Protein AF-A0A934HH97-F1 (afdb_monomer)

Nearest PDB structures (foldseek):
  8iu9-assembly1_A  TM=5.699E-01  e=2.146E-10  Flavobacterium johnsoniae UW101
  8iu8-assembly1_A  TM=5.980E-01  e=5.765E-10  Flavobacterium johnsoniae UW101
  8iua-assembly1_A  TM=5.623E-01  e=2.146E-10  Flavobacterium johnsoniae UW101
  3d3a-assembly1_A  TM=4.079E-01  e=2.224E-05  Bacteroides thetaiotaomicron VPI-5482
  2x9x-assembly1_A  TM=2.836E-01  e=2.873E-02  Streptococcus pneumoniae TIGR4

Secondary structure (DSSP, 8-state):
-B--TTTT-S-STTT-TT--GGGHHHHHHHHHHHHHHHTTT--EEEEEEEGGGG-SSSS--GGG-TTBGGGT-SBSSGGGGGT-HHHHHHHHHHHHHHHHHHTT-TTEEEEEEEE-GGGSGGGSHHHHHHHHHHHHHHHGGG-TT--EEE--S--TT-HHHHTT-SSEEEEEES-S-HHHHHHHHHHHHHHHSTTS-EEEEEEE---TT--S-HHHHHHHHHHHHTT-SS---BSTIIIIITTTTGGGHHHHHHHHHTT--GGGS--EE---EE-TT-SEEEEEEE-SS-EEEEEEETTSSHHHHHHHHHHHHHHT-SSTT-PPPPPB-S-EEEEESPPSEEEEEEEE-TTT--EEEEEEEEE-SSEEEEEPPPBSSEEEEEEEEPP-

Foldseek 3Di:
DELDPVALVQDWLVQAFLGRVVPVVSVVVVVVVLVVCVVVVAADAYEYEEQQLAAPPPVHPVCGGSCDVNSVHDDPHSLCCQPPPVSVVRVLSVLLVCLVSPLVRPSHQEHEHYHANQNHPCLPLVRQLSSQVVSLVSNQVSRPPRHFYEYEHPNQPRVSNCVSGQAYEYAEEPDPWPLVVLLVPQVSRCVRCVNHAYAHAEYDYDDPLQLQCLPQLSQQPSQVLNPHPGGHDYPCCPPRCVVSVNVLLNQQSCLLCPPDPPVVDPWDWFPKDKPPPWQWGKTHTDDQFKTKIKIWGVCSTDVNQVVQLVVCVVVVPVRSSPGFFDKTFFMKMKGFRHDFAKKKKFKADSRNNDTPDIDIFGDDPGIDMDGDHIDGTMIIMIIGGDDD

Mean predicted aligned error: 4.0 Å

Solvent-accessible surface area (backbone atoms only — not comparable to full-atom values): 20861 Å² total; per-residue (Å²): 90,60,31,33,79,93,52,44,22,48,53,36,70,87,47,29,81,90,35,49,76,78,26,46,69,29,47,49,52,50,52,53,48,54,56,54,27,56,81,64,77,44,65,38,51,40,24,61,35,48,25,26,57,44,6,89,79,48,76,56,36,39,90,59,26,28,55,26,44,95,62,74,25,89,30,91,48,63,54,40,58,63,70,37,69,65,49,44,54,43,50,52,52,51,49,54,52,50,29,72,72,53,36,82,45,88,40,45,49,25,47,22,57,29,40,35,33,59,51,22,74,46,52,48,62,90,45,35,23,62,37,50,47,52,52,46,68,61,46,52,84,56,30,85,72,66,60,40,34,31,51,35,36,62,71,81,86,52,66,66,58,50,69,79,32,60,36,47,40,34,65,50,63,78,64,85,44,61,65,60,51,46,65,60,49,46,49,52,51,43,71,73,39,72,94,33,53,37,36,39,67,30,32,52,58,98,56,94,63,56,67,82,38,62,67,58,43,48,36,37,54,41,30,42,34,47,67,28,76,39,50,33,32,62,68,51,44,78,81,46,34,57,77,52,63,44,71,59,53,55,42,5,56,53,49,70,51,58,92,62,68,73,84,82,51,83,68,35,75,52,64,48,44,62,46,90,84,41,70,51,48,66,48,10,35,23,46,53,60,39,38,46,37,40,39,36,28,71,64,64,43,64,66,46,50,50,53,50,31,56,47,24,56,75,70,63,46,92,58,31,63,69,76,86,59,71,76,46,66,85,36,41,39,36,43,40,62,47,54,69,45,55,27,39,36,38,34,28,38,54,52,73,32,45,74,75,49,75,48,81,44,71,33,70,58,71,52,38,76,46,77,46,76,68,43,43,50,54,37,29,36,42,35,36,60,56,84,129

Radius of gyration: 23.64 Å; Cα contacts (8 Å, |Δi|>4): 773; chains: 1; bounding box: 64×39×64 Å

pLDDT: mean 95.22, std 4.95, range [42.25, 98.75]

Sequence (388 aa):
VWMASWGFGIEWSDTGLGNYDNRQDRAYLLDKLFEMVDERGIYIMLTLINHGQFSLTTNTEWEGNPYNVANGGPLSDPVEFATDPEAQRLWEQRLRYIAARWGYSTYLLCWEWWNEVNWTPMSAKEILAPWTARSTDFLKPLDPYNHLFTTSGSILGDETVWAEIDFTQDHLYDMQSLVREFSLVIPKWLERYPDKPFLMGEFGSPNEYDLHGQLIHLGLWSAPMFGAAGSGMTWWWDNNVHPNNLYYHFAGLAAYLAGEDLAAHDWLPTQAELDEEADAKVYGLQDQQNLRLWVISKNYNERFLLRQYEKNIKDRVENPTNIEYPEISGAVLTLNGLADGEYTVEWWDTMTGEIITTEQLIVAGAAASINVPSFTTDLALKVSPVSA

Structure (mmCIF, N/CA/C/O backbone):
data_AF-A0A934HH97-F1
#
_entry.id   AF-A0A934HH97-F1
#
loop_
_atom_site.group_PDB
_atom_site.id
_atom_site.type_symbol
_atom_site.label_atom_id
_atom_site.label_alt_id
_atom_site.label_comp_id
_atom_site.label_asym_id
_atom_site.label_entity_id
_atom_site.label_seq_id
_atom_site.pdbx_PDB_ins_code
_atom_site.Cartn_x
_atom_site.Cartn_y
_atom_site.Cartn_z
_atom_site.occupancy
_atom_site.B_iso_or_equiv
_atom_site.auth_seq_id
_atom_site.auth_comp_id
_atom_site.auth_asym_id
_atom_site.auth_atom_id
_atom_site.pdbx_PDB_model_num
ATOM 1 N N . VAL A 1 1 ? 6.013 -5.959 -7.502 1.00 95.31 1 VAL A N 1
ATOM 2 C CA . VAL A 1 1 ? 6.990 -6.961 -8.015 1.00 95.31 1 VAL A CA 1
ATOM 3 C C . VAL A 1 1 ? 7.883 -6.270 -9.020 1.00 95.31 1 VAL A C 1
ATOM 5 O O . VAL A 1 1 ? 7.359 -5.751 -9.992 1.00 95.31 1 VAL A O 1
ATOM 8 N N . TRP A 1 2 ? 9.200 -6.245 -8.812 1.00 95.50 2 TRP A N 1
ATOM 9 C CA . TRP A 1 2 ? 10.091 -5.456 -9.667 1.00 95.50 2 TRP A CA 1
ATOM 10 C C . TRP A 1 2 ? 10.728 -6.259 -10.801 1.00 95.50 2 TRP A C 1
ATOM 12 O O . TRP A 1 2 ? 11.371 -7.287 -10.573 1.00 95.50 2 TRP A O 1
ATOM 22 N N . MET A 1 3 ? 10.690 -5.703 -12.011 1.00 97.50 3 MET A N 1
ATOM 23 C CA . MET A 1 3 ? 11.561 -6.082 -13.127 1.00 97.50 3 MET A CA 1
ATOM 24 C C . MET A 1 3 ? 12.966 -5.465 -12.983 1.00 97.50 3 MET A C 1
ATOM 26 O O . MET A 1 3 ? 13.505 -4.878 -13.922 1.00 97.50 3 MET A O 1
ATOM 30 N N . ALA A 1 4 ? 13.560 -5.594 -11.793 1.00 95.38 4 ALA A N 1
ATOM 31 C CA . ALA A 1 4 ? 14.890 -5.079 -11.476 1.00 95.38 4 ALA A CA 1
ATOM 32 C C . ALA A 1 4 ? 16.001 -5.859 -12.197 1.00 95.38 4 ALA A C 1
ATOM 34 O O . ALA A 1 4 ? 15.833 -7.040 -12.525 1.00 95.38 4 ALA A O 1
ATOM 35 N N . SER A 1 5 ? 17.166 -5.232 -12.386 1.00 94.75 5 SER A N 1
ATOM 36 C CA . SER A 1 5 ? 18.307 -5.828 -13.101 1.00 94.75 5 SER A CA 1
ATOM 37 C C . SER A 1 5 ? 18.828 -7.122 -12.450 1.00 94.75 5 SER A C 1
ATOM 39 O O . SER A 1 5 ? 19.290 -8.024 -13.153 1.00 94.75 5 SER A O 1
ATOM 41 N N . TRP A 1 6 ? 18.696 -7.247 -11.125 1.00 93.25 6 TRP A N 1
ATOM 42 C CA . TRP A 1 6 ? 19.057 -8.429 -10.329 1.00 93.25 6 TRP A CA 1
ATOM 43 C C . TRP A 1 6 ? 17.898 -9.423 -10.125 1.00 93.25 6 TRP A C 1
ATOM 45 O O . TRP A 1 6 ? 18.080 -10.459 -9.483 1.00 93.25 6 TRP A O 1
ATOM 55 N N . GLY A 1 7 ? 16.709 -9.111 -10.646 1.00 93.44 7 GLY A N 1
ATOM 56 C CA . GLY A 1 7 ? 15.473 -9.873 -10.462 1.00 93.44 7 GLY A CA 1
ATOM 57 C C . GLY A 1 7 ? 14.824 -10.257 -11.791 1.00 93.44 7 GLY A C 1
ATOM 58 O O . GLY A 1 7 ? 15.421 -10.967 -12.599 1.00 93.44 7 GLY A O 1
ATOM 59 N N . PHE A 1 8 ? 13.585 -9.804 -12.009 1.00 96.88 8 PHE A N 1
ATOM 60 C CA . PHE A 1 8 ? 12.779 -10.149 -13.189 1.00 96.88 8 PHE A CA 1
ATOM 61 C C . PHE A 1 8 ? 13.068 -9.290 -14.437 1.00 96.88 8 PHE A C 1
ATOM 63 O O . PHE A 1 8 ? 12.356 -9.395 -15.435 1.00 96.88 8 PHE A O 1
ATOM 70 N N . GLY A 1 9 ? 14.086 -8.425 -14.410 1.00 96.31 9 GLY A N 1
ATOM 71 C CA . GLY A 1 9 ? 14.475 -7.607 -15.559 1.00 96.31 9 GLY A CA 1
ATOM 72 C C . GLY A 1 9 ? 14.945 -8.457 -16.742 1.00 96.31 9 GLY A C 1
ATOM 73 O O . GLY A 1 9 ? 15.847 -9.282 -16.597 1.00 96.31 9 GLY A O 1
ATOM 74 N N . ILE A 1 10 ? 14.353 -8.231 -17.918 1.00 96.69 10 ILE A N 1
ATOM 75 C CA . ILE A 1 10 ? 14.618 -8.993 -19.155 1.00 96.69 10 ILE A CA 1
ATOM 76 C C . ILE A 1 10 ? 15.759 -8.433 -20.013 1.00 96.69 10 ILE A C 1
ATOM 78 O O . ILE A 1 10 ? 16.183 -9.090 -20.958 1.00 96.69 10 ILE A O 1
ATOM 82 N N . GLU A 1 11 ? 16.270 -7.249 -19.677 1.00 94.88 11 GLU A N 1
ATOM 83 C CA . GLU A 1 11 ? 17.411 -6.602 -20.334 1.00 94.88 11 GLU A CA 1
ATOM 84 C C . GLU A 1 11 ? 18.393 -6.096 -19.275 1.00 94.88 11 GLU A C 1
ATOM 86 O O . GLU A 1 11 ? 17.975 -5.521 -18.270 1.00 94.88 11 GLU A O 1
ATOM 91 N N . TRP A 1 12 ? 19.690 -6.308 -19.507 1.00 95.75 12 TRP A N 1
ATOM 92 C CA . TRP A 1 12 ? 20.801 -5.702 -18.766 1.00 95.75 12 TRP A CA 1
ATOM 93 C C . TRP A 1 12 ? 22.126 -5.933 -19.521 1.00 95.75 12 TRP A C 1
ATOM 95 O O . TRP A 1 12 ? 22.114 -6.261 -20.708 1.00 95.75 12 TRP A O 1
ATOM 105 N N . SER A 1 13 ? 23.269 -5.790 -18.847 1.00 92.19 13 SER A N 1
ATOM 106 C CA . SER A 1 13 ? 24.618 -5.907 -19.419 1.00 92.19 13 SER A CA 1
ATOM 107 C C . SER A 1 13 ? 24.963 -7.263 -20.055 1.00 92.19 13 SER A C 1
ATOM 109 O O . SER A 1 13 ? 25.799 -7.322 -20.952 1.00 92.19 13 SER A O 1
ATOM 111 N N . ASP A 1 14 ? 24.326 -8.355 -19.638 1.00 92.25 14 ASP A N 1
ATOM 112 C CA . ASP A 1 14 ? 24.558 -9.717 -20.140 1.00 92.25 14 ASP A CA 1
ATOM 113 C C . ASP A 1 14 ? 23.801 -10.046 -21.439 1.00 92.25 14 ASP A C 1
ATOM 115 O O . ASP A 1 14 ? 24.112 -11.043 -22.096 1.00 92.25 14 ASP A O 1
ATOM 119 N N . THR A 1 15 ? 22.834 -9.216 -21.836 1.00 92.50 15 THR A N 1
ATOM 120 C CA . THR A 1 15 ? 22.034 -9.421 -23.058 1.00 92.50 15 THR A CA 1
ATOM 121 C C . THR A 1 15 ? 22.038 -8.212 -24.001 1.00 92.50 15 THR A C 1
ATOM 123 O O . THR A 1 15 ? 22.018 -8.387 -25.220 1.00 92.50 15 THR A O 1
ATOM 126 N N . GLY A 1 16 ? 22.161 -6.992 -23.464 1.00 93.50 16 GLY A N 1
ATOM 127 C CA . GLY A 1 16 ? 22.062 -5.741 -24.218 1.00 93.50 16 GLY A CA 1
ATOM 128 C C . GLY A 1 16 ? 20.616 -5.303 -24.476 1.00 93.50 16 GLY A C 1
ATOM 129 O O . GLY A 1 16 ? 19.663 -5.921 -24.007 1.00 93.50 16 GLY A O 1
ATOM 130 N N . LEU A 1 17 ? 20.447 -4.204 -25.211 1.00 96.31 17 LEU A N 1
ATOM 131 C CA . LEU A 1 17 ? 19.129 -3.642 -25.525 1.00 96.31 17 LEU A CA 1
ATOM 132 C C . LEU A 1 17 ? 18.467 -4.388 -26.688 1.00 96.31 17 LEU A C 1
ATOM 134 O O . LEU A 1 17 ? 19.114 -4.680 -27.695 1.00 96.31 17 LEU A O 1
ATOM 138 N N . GLY A 1 18 ? 17.167 -4.667 -26.579 1.00 95.00 18 GLY A N 1
ATOM 139 C CA . GLY A 1 18 ? 16.374 -5.287 -27.641 1.00 95.00 18 GLY A CA 1
ATOM 140 C C . GLY A 1 18 ? 16.668 -6.771 -27.890 1.00 95.00 18 GLY A C 1
ATOM 141 O O . GLY A 1 18 ? 16.123 -7.337 -28.840 1.00 95.00 18 GLY A O 1
ATOM 142 N N . ASN A 1 19 ? 17.501 -7.402 -27.059 1.00 94.31 19 ASN A N 1
ATOM 143 C CA . ASN A 1 19 ? 17.768 -8.836 -27.061 1.00 94.31 19 ASN A CA 1
ATOM 144 C C . ASN A 1 19 ? 17.422 -9.418 -25.684 1.00 94.31 19 ASN A C 1
ATOM 146 O O . ASN A 1 19 ? 17.952 -8.964 -24.673 1.00 94.31 19 ASN A O 1
ATOM 150 N N . TYR A 1 20 ? 16.570 -10.442 -25.653 1.00 95.38 20 TYR A N 1
ATOM 151 C CA . TYR A 1 20 ? 16.074 -11.069 -24.422 1.00 95.38 20 TYR A CA 1
ATOM 152 C C . TYR A 1 20 ? 16.589 -12.502 -24.222 1.00 95.38 20 TYR A C 1
ATOM 154 O O . TYR A 1 20 ? 16.153 -13.175 -23.285 1.00 95.38 20 TYR A O 1
ATOM 162 N N . ASP A 1 21 ? 17.452 -13.010 -25.109 1.00 94.81 21 ASP A N 1
ATOM 163 C CA . ASP A 1 21 ? 17.800 -14.436 -25.183 1.00 94.81 21 ASP A CA 1
ATOM 164 C C . ASP A 1 21 ? 18.492 -14.933 -23.907 1.00 94.81 21 ASP A C 1
ATOM 166 O O . ASP A 1 21 ? 18.099 -15.953 -23.337 1.00 94.81 21 ASP A O 1
ATOM 170 N N . ASN A 1 22 ? 19.478 -14.182 -23.405 1.00 95.75 22 ASN A N 1
ATOM 171 C CA . ASN A 1 22 ? 20.268 -14.592 -22.238 1.00 95.75 22 ASN A CA 1
ATOM 172 C C . ASN A 1 22 ? 19.514 -14.459 -20.907 1.00 95.75 22 ASN A C 1
ATOM 174 O O . ASN A 1 22 ? 19.994 -14.957 -19.893 1.00 95.75 22 ASN A O 1
ATOM 178 N N . ARG A 1 23 ? 18.334 -13.825 -20.913 1.00 96.88 23 ARG A N 1
ATOM 179 C CA . ARG A 1 23 ? 17.487 -13.619 -19.729 1.00 96.88 23 ARG A CA 1
ATOM 180 C C . ARG A 1 23 ? 16.120 -14.293 -19.828 1.00 96.88 23 ARG A C 1
ATOM 182 O O . ARG A 1 23 ? 15.196 -13.971 -19.075 1.00 96.88 23 ARG A O 1
ATOM 189 N N . GLN A 1 24 ? 15.977 -15.266 -20.731 1.00 96.88 24 GLN A N 1
ATOM 190 C CA . GLN A 1 24 ? 14.778 -16.106 -20.784 1.00 96.88 24 GLN A CA 1
ATOM 191 C C . GLN A 1 24 ? 14.562 -16.904 -19.492 1.00 96.88 24 GLN A C 1
ATOM 193 O O . GLN A 1 24 ? 13.422 -17.234 -19.179 1.00 96.88 24 GLN A O 1
ATOM 198 N N . ASP A 1 25 ? 15.618 -17.171 -18.717 1.00 96.62 25 ASP A N 1
ATOM 199 C CA . ASP A 1 25 ? 15.515 -17.743 -17.372 1.00 96.62 25 ASP A CA 1
ATOM 200 C C . ASP A 1 25 ? 14.733 -16.817 -16.421 1.00 96.62 25 ASP A C 1
ATOM 202 O O . ASP A 1 25 ? 13.836 -17.280 -15.721 1.00 96.62 25 ASP A O 1
ATOM 206 N N . ARG A 1 26 ? 14.993 -15.502 -16.442 1.00 97.50 26 ARG A N 1
ATOM 207 C CA . ARG A 1 26 ? 14.261 -14.497 -15.647 1.00 97.50 26 ARG A CA 1
ATOM 208 C C . ARG A 1 26 ? 12.819 -14.356 -16.098 1.00 97.50 26 ARG A C 1
ATOM 210 O O . ARG A 1 26 ? 11.923 -14.325 -15.257 1.00 97.50 26 ARG A O 1
ATOM 217 N N . ALA A 1 27 ? 12.596 -14.333 -17.411 1.00 97.81 27 ALA A N 1
ATOM 218 C CA . ALA A 1 27 ? 11.250 -14.309 -17.968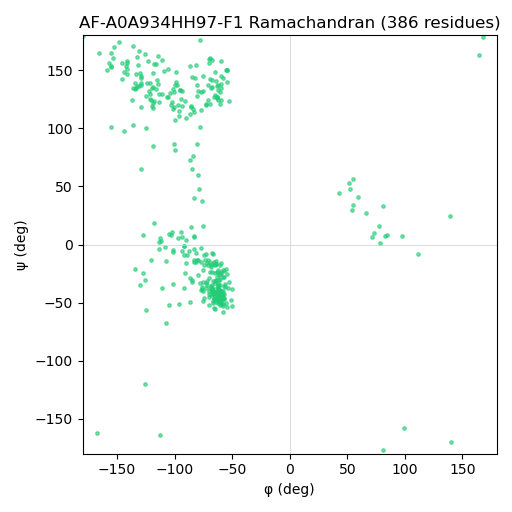 1.00 97.81 27 ALA A CA 1
ATOM 219 C C . ALA A 1 27 ? 10.454 -15.565 -17.564 1.00 97.81 27 ALA A C 1
ATOM 221 O O . ALA A 1 27 ? 9.309 -15.452 -17.142 1.00 97.81 27 ALA A O 1
ATOM 222 N N . TYR A 1 28 ? 11.081 -16.745 -17.598 1.00 98.06 28 TYR A N 1
ATOM 223 C CA . TYR A 1 28 ? 10.473 -17.991 -17.129 1.00 98.06 28 TYR A CA 1
ATOM 224 C C . TYR A 1 28 ? 10.129 -17.949 -15.633 1.00 98.06 28 TYR A C 1
ATOM 226 O O . TYR A 1 28 ? 9.056 -18.397 -15.243 1.00 98.06 28 TYR A O 1
ATOM 234 N N . LEU A 1 29 ? 10.989 -17.382 -14.780 1.00 98.12 29 LEU A N 1
ATOM 235 C CA . LEU A 1 29 ? 10.662 -17.217 -13.357 1.00 98.12 29 LEU A CA 1
ATOM 236 C C . LEU A 1 29 ? 9.450 -16.301 -13.144 1.00 98.12 29 LEU A C 1
ATOM 238 O O . LEU A 1 29 ? 8.638 -16.581 -12.264 1.00 98.12 29 LEU A O 1
ATOM 242 N N . LEU A 1 30 ? 9.307 -15.239 -13.944 1.00 98.44 30 LEU A N 1
ATOM 243 C CA . LEU A 1 30 ? 8.126 -14.379 -13.887 1.00 98.44 30 LEU A CA 1
ATOM 244 C C . LEU A 1 30 ? 6.870 -15.119 -14.375 1.00 98.44 30 LEU A C 1
ATOM 246 O O . LEU A 1 30 ? 5.832 -15.001 -13.733 1.00 98.44 30 LEU A O 1
ATOM 250 N N . ASP A 1 31 ? 6.963 -15.955 -15.417 1.00 98.38 31 ASP A N 1
ATOM 251 C CA . ASP A 1 31 ? 5.849 -16.828 -15.831 1.00 98.38 31 ASP A CA 1
ATOM 252 C C . ASP A 1 31 ? 5.398 -17.734 -14.675 1.00 98.38 31 ASP A C 1
ATOM 254 O O . ASP A 1 31 ? 4.213 -17.808 -14.358 1.00 98.38 31 ASP A O 1
ATOM 258 N N . LYS A 1 32 ? 6.355 -18.374 -13.989 1.00 98.25 32 LYS A N 1
ATOM 259 C CA . LYS A 1 32 ? 6.068 -19.226 -12.827 1.00 98.25 32 LYS A CA 1
ATOM 260 C C . LYS A 1 32 ? 5.434 -18.449 -11.679 1.00 98.25 32 LYS A C 1
ATOM 262 O O . LYS A 1 32 ? 4.571 -18.998 -11.001 1.00 98.25 32 LYS A O 1
ATOM 267 N N . LEU A 1 33 ? 5.831 -17.196 -11.462 1.00 98.00 33 LEU A N 1
ATOM 268 C CA . LEU A 1 33 ? 5.181 -16.339 -10.477 1.00 98.00 33 LEU A CA 1
ATOM 269 C C . LEU A 1 33 ? 3.728 -16.046 -10.873 1.00 98.00 33 LEU A C 1
ATOM 271 O O . LEU A 1 33 ? 2.853 -16.173 -10.023 1.00 98.00 33 LEU A O 1
ATOM 275 N N . PHE A 1 34 ? 3.459 -15.725 -12.143 1.00 98.19 34 PHE A N 1
ATOM 276 C CA . PHE A 1 34 ? 2.094 -15.518 -12.639 1.00 98.19 34 PHE A CA 1
ATOM 277 C C . PHE A 1 34 ? 1.210 -16.760 -12.461 1.00 98.19 34 PHE A C 1
ATOM 279 O O . PHE A 1 34 ? 0.093 -16.641 -11.967 1.00 98.19 34 PHE A O 1
ATOM 286 N N . GLU A 1 35 ? 1.728 -17.953 -12.765 1.00 97.62 35 GLU A N 1
ATOM 287 C CA . GLU A 1 35 ? 1.021 -19.215 -12.503 1.00 97.62 35 GLU A CA 1
ATOM 288 C C . GLU A 1 35 ? 0.724 -19.404 -11.004 1.00 97.62 35 GLU A C 1
ATOM 290 O O . GLU A 1 35 ? -0.370 -19.810 -10.620 1.00 97.62 35 GLU A O 1
ATOM 295 N N . MET A 1 36 ? 1.680 -19.074 -10.129 1.00 97.88 36 MET A N 1
ATOM 296 C CA . MET A 1 36 ? 1.493 -19.210 -8.684 1.00 97.88 36 MET A CA 1
ATOM 297 C C . MET A 1 36 ? 0.448 -18.246 -8.122 1.00 97.88 36 MET A C 1
ATOM 299 O O . MET A 1 36 ? -0.274 -18.623 -7.194 1.00 97.88 36 MET A O 1
ATOM 303 N N . VAL A 1 37 ? 0.398 -17.005 -8.612 1.00 97.25 37 VAL A N 1
ATOM 304 C CA . VAL A 1 37 ? -0.572 -16.021 -8.115 1.00 97.25 37 VAL A CA 1
ATOM 305 C C . VAL A 1 37 ? -1.980 -16.292 -8.646 1.00 97.25 37 VAL A C 1
ATOM 307 O O . VAL A 1 37 ? -2.927 -16.113 -7.884 1.00 97.25 37 VAL A O 1
ATOM 310 N N . ASP A 1 38 ? -2.109 -16.826 -9.866 1.00 95.75 38 ASP A N 1
ATOM 311 C CA . ASP A 1 38 ? -3.376 -17.301 -10.444 1.00 95.75 38 ASP A CA 1
ATOM 312 C C . ASP A 1 38 ? -4.004 -18.390 -9.560 1.00 95.75 38 ASP A C 1
ATOM 314 O O . ASP A 1 38 ? -5.099 -18.220 -9.025 1.00 95.75 38 ASP A O 1
ATOM 318 N N . GLU A 1 39 ? -3.232 -19.433 -9.234 1.00 96.88 39 GLU A N 1
ATOM 319 C CA . GLU A 1 39 ? -3.661 -20.509 -8.323 1.00 96.88 39 GLU A CA 1
ATOM 320 C C . GLU A 1 39 ? -4.123 -20.021 -6.936 1.00 96.88 39 GLU A C 1
ATOM 322 O O . GLU A 1 39 ? -4.792 -20.760 -6.209 1.00 96.88 39 GLU A O 1
ATOM 327 N N . ARG A 1 40 ? -3.715 -18.814 -6.528 1.00 96.19 40 ARG A N 1
ATOM 328 C CA . ARG A 1 40 ? -3.919 -18.266 -5.178 1.00 96.19 40 ARG A CA 1
ATOM 329 C C . ARG A 1 40 ? -4.855 -17.067 -5.143 1.00 96.19 40 ARG A C 1
ATOM 331 O O . ARG A 1 40 ? -5.143 -16.578 -4.055 1.00 96.19 40 ARG A O 1
ATOM 338 N N . GLY A 1 41 ? -5.325 -16.592 -6.292 1.00 96.38 41 GLY A N 1
ATOM 339 C CA . GLY A 1 41 ? -6.154 -15.397 -6.356 1.00 96.38 41 GLY A CA 1
ATOM 340 C C . GLY A 1 41 ? -5.425 -14.107 -5.954 1.00 96.38 41 GLY A C 1
ATOM 341 O O . GLY A 1 41 ? -6.065 -13.189 -5.448 1.00 96.38 41 GLY A O 1
ATOM 342 N N . ILE A 1 42 ? -4.100 -14.044 -6.116 1.00 96.44 42 ILE A N 1
ATOM 343 C CA . ILE A 1 42 ? -3.280 -12.881 -5.744 1.00 96.44 42 ILE A CA 1
ATOM 344 C C . ILE A 1 42 ? -3.040 -12.035 -6.993 1.00 96.44 42 ILE A C 1
ATOM 346 O O . ILE A 1 42 ? -2.735 -12.568 -8.053 1.00 96.44 42 ILE A O 1
ATOM 350 N N . TYR A 1 43 ? -3.142 -10.714 -6.870 1.00 97.38 43 TYR A N 1
ATOM 351 C CA . TYR A 1 43 ? -2.849 -9.816 -7.982 1.00 97.38 43 TYR A CA 1
ATOM 352 C C . TYR A 1 43 ? -1.441 -9.220 -7.877 1.00 97.38 43 TYR A C 1
ATOM 354 O O . TYR A 1 43 ? -0.927 -8.983 -6.782 1.00 97.38 43 TYR A O 1
ATOM 362 N N . ILE A 1 44 ? -0.816 -8.957 -9.023 1.00 97.81 44 ILE A N 1
ATOM 363 C CA . ILE A 1 44 ? 0.530 -8.389 -9.131 1.00 97.81 44 ILE A CA 1
ATOM 364 C C . ILE A 1 44 ? 0.450 -6.926 -9.562 1.00 97.81 44 ILE A C 1
ATOM 366 O O . ILE A 1 44 ? -0.103 -6.612 -10.607 1.00 97.81 44 ILE A O 1
ATOM 370 N N . MET A 1 45 ? 1.096 -6.042 -8.811 1.00 97.88 45 MET A N 1
ATOM 371 C CA . MET A 1 45 ? 1.593 -4.769 -9.336 1.00 97.88 45 MET A CA 1
ATOM 372 C C . MET A 1 45 ? 2.987 -5.012 -9.925 1.00 97.88 45 MET A C 1
ATOM 374 O O . MET A 1 45 ? 3.908 -5.389 -9.186 1.00 97.88 45 MET A O 1
ATOM 378 N N . LEU A 1 46 ? 3.131 -4.898 -11.250 1.00 98.44 46 LEU A N 1
ATOM 379 C CA . LEU A 1 46 ? 4.384 -5.191 -11.954 1.00 98.44 46 LEU A CA 1
ATOM 380 C C . LEU A 1 46 ? 5.137 -3.897 -12.271 1.00 98.44 46 LEU A C 1
ATOM 382 O O . LEU A 1 46 ? 4.773 -3.161 -13.185 1.00 98.44 46 LEU A O 1
ATOM 386 N N . THR A 1 47 ? 6.219 -3.665 -11.537 1.00 98.00 47 THR A N 1
ATOM 387 C CA . THR A 1 47 ? 7.079 -2.489 -11.657 1.00 98.00 47 THR A CA 1
ATOM 388 C C . THR A 1 47 ? 8.098 -2.688 -12.764 1.00 98.00 47 THR A C 1
ATOM 390 O O . THR A 1 47 ? 8.935 -3.593 -12.695 1.00 98.00 47 THR A O 1
ATOM 393 N N . LEU A 1 48 ? 8.030 -1.859 -13.802 1.00 98.19 48 LEU A N 1
ATOM 394 C CA . LEU A 1 48 ? 8.798 -2.053 -15.031 1.00 98.19 48 LEU A CA 1
ATOM 395 C C . LEU A 1 48 ? 10.212 -1.469 -14.943 1.00 98.19 48 LEU A C 1
ATOM 397 O O . LEU A 1 48 ? 11.144 -2.015 -15.546 1.00 98.19 48 LEU A O 1
ATOM 401 N N . ILE A 1 49 ? 10.376 -0.379 -14.194 1.00 97.12 49 ILE A N 1
ATOM 402 C CA . ILE A 1 49 ? 11.646 0.326 -14.016 1.00 97.12 49 ILE A CA 1
ATOM 403 C C . ILE A 1 49 ? 11.812 0.673 -12.537 1.00 97.12 49 ILE A C 1
ATOM 405 O O . ILE A 1 49 ? 10.881 1.162 -11.912 1.00 97.12 49 ILE A O 1
ATOM 409 N N . ASN A 1 50 ? 12.995 0.452 -11.967 1.00 95.88 50 ASN A N 1
ATOM 410 C CA . ASN A 1 50 ? 13.352 0.970 -10.645 1.00 95.88 50 ASN A CA 1
ATOM 411 C C . ASN A 1 50 ? 14.337 2.139 -10.785 1.00 95.88 50 ASN A C 1
ATOM 413 O O . ASN A 1 50 ? 15.130 2.171 -11.730 1.00 95.88 50 ASN A O 1
ATOM 417 N N . HIS A 1 51 ? 14.318 3.074 -9.830 1.00 96.00 51 HIS A N 1
ATOM 418 C CA . HIS A 1 51 ? 15.127 4.296 -9.869 1.00 96.00 51 HIS A CA 1
ATOM 419 C C . HIS A 1 51 ? 16.615 4.055 -10.148 1.00 96.00 51 HIS A C 1
ATOM 421 O O . HIS A 1 51 ? 17.222 4.823 -10.892 1.00 96.00 51 HIS A O 1
ATOM 427 N N . GLY A 1 52 ? 17.199 2.987 -9.590 1.00 96.88 52 GLY A N 1
ATOM 428 C CA . GLY A 1 52 ? 18.629 2.686 -9.683 1.00 96.88 52 GLY A CA 1
ATOM 429 C C . GLY A 1 52 ? 19.136 2.657 -11.123 1.00 96.88 52 GLY A C 1
ATOM 430 O O . GLY A 1 52 ? 20.194 3.220 -11.407 1.00 96.88 52 GLY A O 1
ATOM 431 N N . GLN A 1 53 ? 18.328 2.144 -12.059 1.00 96.12 53 GLN A N 1
ATOM 432 C CA . GLN A 1 53 ? 18.661 2.070 -13.486 1.00 96.12 53 GLN A CA 1
ATOM 433 C C . GLN A 1 53 ? 19.021 3.439 -14.083 1.00 96.12 53 GLN A C 1
ATOM 435 O O . GLN A 1 53 ? 19.893 3.505 -14.947 1.00 96.12 53 GLN A O 1
ATOM 440 N N . PHE A 1 54 ? 18.403 4.527 -13.615 1.00 97.00 54 PHE A N 1
ATOM 441 C CA . PHE A 1 54 ? 18.581 5.881 -14.159 1.00 97.00 54 PHE A CA 1
ATOM 442 C C . PHE A 1 54 ? 18.955 6.931 -13.098 1.00 97.00 54 PHE A C 1
ATOM 444 O O . PHE A 1 54 ? 18.998 8.126 -13.390 1.00 97.00 54 PHE A O 1
ATOM 451 N N . SER A 1 55 ? 19.246 6.517 -11.863 1.00 96.19 55 SER A N 1
ATOM 452 C CA . SER A 1 55 ? 19.735 7.410 -10.814 1.00 96.19 55 SER A CA 1
ATOM 453 C C . SER A 1 55 ? 21.238 7.637 -10.948 1.00 96.19 55 SER A C 1
ATOM 455 O O . SER A 1 55 ? 21.998 6.716 -11.246 1.00 96.19 55 SER A O 1
ATOM 457 N N . LEU A 1 56 ? 21.683 8.860 -10.659 1.00 95.38 56 LEU A N 1
ATOM 458 C CA . LEU A 1 56 ? 23.103 9.219 -10.560 1.00 95.38 56 LEU A CA 1
ATOM 459 C C . LEU A 1 56 ? 23.595 9.318 -9.109 1.00 95.38 56 LEU A C 1
ATOM 461 O O . LEU A 1 56 ? 24.786 9.517 -8.879 1.00 95.38 56 LEU A O 1
ATOM 465 N N . THR A 1 57 ? 22.695 9.215 -8.130 1.00 94.12 57 THR A N 1
ATOM 466 C CA . THR A 1 57 ? 22.998 9.529 -6.723 1.00 94.12 57 THR A CA 1
ATOM 467 C C . THR A 1 57 ? 22.572 8.442 -5.750 1.00 94.12 57 THR A C 1
ATOM 469 O O . THR A 1 57 ? 23.259 8.221 -4.756 1.00 94.12 57 THR A O 1
ATOM 472 N N . THR A 1 58 ? 21.464 7.757 -6.024 1.00 93.06 58 THR A N 1
ATOM 473 C CA . THR A 1 58 ? 20.816 6.835 -5.086 1.00 93.06 58 THR A CA 1
ATOM 474 C C . THR A 1 58 ? 20.816 5.444 -5.694 1.00 93.06 58 THR A C 1
ATOM 476 O O . THR A 1 58 ? 20.267 5.255 -6.775 1.00 93.06 58 THR A O 1
ATOM 479 N N . ASN A 1 59 ? 21.490 4.495 -5.033 1.00 94.31 59 ASN A N 1
ATOM 480 C CA . ASN A 1 59 ? 21.614 3.100 -5.481 1.00 94.31 59 ASN A CA 1
ATOM 481 C C . ASN A 1 59 ? 21.897 2.972 -6.990 1.00 94.31 59 ASN A C 1
ATOM 483 O O . ASN A 1 59 ? 21.263 2.183 -7.682 1.00 94.31 59 ASN A O 1
ATOM 487 N N . THR A 1 60 ? 22.817 3.799 -7.500 1.00 96.62 60 THR A N 1
ATOM 488 C CA . THR A 1 60 ? 23.020 3.943 -8.944 1.00 96.62 60 THR A CA 1
ATOM 489 C C . THR A 1 60 ? 23.437 2.628 -9.598 1.00 96.62 60 THR A C 1
ATOM 491 O O . THR A 1 60 ? 24.372 1.954 -9.164 1.00 96.62 60 THR A O 1
ATOM 494 N N . GLU A 1 61 ? 22.750 2.299 -10.685 1.00 96.81 61 GLU A N 1
ATOM 495 C CA . GLU A 1 61 ? 23.058 1.195 -11.591 1.00 96.81 61 GLU A CA 1
ATOM 496 C C . GLU A 1 61 ? 23.489 1.720 -12.973 1.00 96.81 61 GLU A C 1
ATOM 498 O O . GLU A 1 61 ? 23.700 0.937 -13.900 1.00 96.81 61 GLU A O 1
ATOM 503 N N . TRP A 1 62 ? 23.634 3.045 -13.129 1.00 97.00 62 TRP A N 1
ATOM 504 C CA . TRP A 1 62 ? 23.861 3.700 -14.422 1.00 97.00 62 TRP A CA 1
ATOM 505 C C . TRP A 1 62 ? 25.142 3.238 -15.121 1.00 97.00 62 TRP A C 1
ATOM 507 O O . TRP A 1 62 ? 25.176 3.113 -16.345 1.00 97.00 62 TRP A O 1
ATOM 517 N N . GLU A 1 63 ? 26.194 2.940 -14.355 1.00 95.88 63 GLU A N 1
ATOM 518 C CA . GLU A 1 63 ? 27.455 2.423 -14.898 1.00 95.88 63 GLU A CA 1
ATOM 519 C C . GLU A 1 63 ? 27.265 1.069 -15.598 1.00 95.88 63 GLU A C 1
ATOM 521 O O . GLU A 1 63 ? 27.901 0.815 -16.615 1.00 95.88 63 GLU A O 1
ATOM 526 N N . GLY A 1 64 ? 26.360 0.220 -15.100 1.00 95.31 64 GLY A N 1
ATOM 527 C CA . GLY A 1 64 ? 26.045 -1.086 -15.688 1.00 95.31 64 GLY A CA 1
ATOM 528 C C . GLY A 1 64 ? 24.860 -1.078 -16.657 1.00 95.31 64 GLY A C 1
ATOM 529 O O . GLY A 1 64 ? 24.575 -2.110 -17.266 1.00 95.31 64 GLY A O 1
ATOM 530 N N . ASN A 1 65 ? 24.163 0.053 -16.798 1.00 97.19 65 ASN A N 1
ATOM 531 C CA . ASN A 1 65 ? 22.950 0.141 -17.601 1.00 97.19 65 ASN A CA 1
ATOM 532 C C . ASN A 1 65 ? 23.290 0.039 -19.103 1.00 97.19 65 ASN A C 1
ATOM 534 O O . ASN A 1 65 ? 24.080 0.847 -19.601 1.00 97.19 65 ASN A O 1
ATOM 538 N N . PRO A 1 66 ? 22.695 -0.901 -19.863 1.00 97.50 66 PRO A N 1
ATOM 539 C CA . PRO A 1 66 ? 22.964 -1.050 -21.293 1.00 97.50 66 PRO A CA 1
ATOM 540 C C . PRO A 1 66 ? 22.530 0.152 -22.152 1.00 97.50 66 PRO A C 1
ATOM 542 O O . PRO A 1 66 ? 23.008 0.271 -23.275 1.00 97.50 66 PRO A O 1
ATOM 545 N N . TYR A 1 67 ? 21.679 1.058 -21.652 1.00 97.94 67 TYR A N 1
ATOM 546 C CA . TYR A 1 67 ? 21.369 2.331 -22.320 1.00 97.94 67 TYR A CA 1
ATOM 547 C C . TYR A 1 67 ? 22.545 3.316 -22.327 1.00 97.94 67 TYR A C 1
ATOM 549 O O . TYR A 1 67 ? 22.612 4.171 -23.208 1.00 97.94 67 TYR A O 1
ATOM 557 N N . ASN A 1 68 ? 23.480 3.192 -21.387 1.00 98.12 68 ASN A N 1
ATOM 558 C CA . ASN A 1 68 ? 24.641 4.066 -21.278 1.00 98.12 68 ASN A CA 1
ATOM 559 C C . ASN A 1 68 ? 25.612 3.843 -22.453 1.00 98.12 68 ASN A C 1
ATOM 561 O O . ASN A 1 68 ? 25.972 2.708 -22.776 1.00 98.12 68 ASN A O 1
ATOM 565 N N . VAL A 1 69 ? 26.100 4.926 -23.061 1.00 97.88 69 VAL A N 1
ATOM 566 C CA . VAL A 1 69 ? 27.075 4.913 -24.163 1.00 97.88 69 VAL A CA 1
ATOM 567 C C . VAL A 1 69 ? 28.382 4.211 -23.798 1.00 97.88 69 VAL A C 1
ATOM 569 O O . VAL A 1 69 ? 29.012 3.596 -24.660 1.00 97.88 69 VAL A O 1
ATOM 572 N N . ALA A 1 70 ? 28.762 4.208 -22.516 1.00 97.00 70 ALA A N 1
ATOM 573 C CA . ALA A 1 70 ? 29.901 3.435 -22.021 1.00 97.00 70 ALA A CA 1
ATOM 574 C C . ALA A 1 70 ? 29.724 1.916 -22.225 1.00 97.00 70 ALA A C 1
ATOM 576 O O . ALA A 1 70 ? 30.713 1.201 -22.384 1.00 97.00 70 ALA A O 1
ATOM 577 N N . ASN A 1 71 ? 28.475 1.445 -22.291 1.00 96.75 71 ASN A N 1
ATOM 578 C CA . ASN A 1 71 ? 28.089 0.052 -22.526 1.00 96.75 71 ASN A CA 1
ATOM 579 C C . ASN A 1 71 ? 27.616 -0.203 -23.969 1.00 96.75 71 ASN A C 1
ATOM 581 O O . ASN A 1 71 ? 27.091 -1.274 -24.269 1.00 96.75 71 ASN A O 1
ATOM 585 N N . GLY A 1 72 ? 27.807 0.766 -24.873 1.00 95.31 72 GLY A N 1
ATOM 586 C CA . GLY A 1 72 ? 27.381 0.682 -26.273 1.00 95.31 72 GLY A CA 1
ATOM 587 C C . GLY A 1 72 ? 25.927 1.088 -26.530 1.00 95.31 72 GLY A C 1
ATOM 588 O O . GLY A 1 72 ? 25.454 0.910 -27.653 1.00 95.31 72 GLY A O 1
ATOM 589 N N . GLY A 1 73 ? 25.230 1.625 -25.524 1.00 97.19 73 GLY A N 1
ATOM 590 C CA . GLY A 1 73 ? 23.891 2.196 -25.665 1.00 97.19 73 GLY A CA 1
ATOM 591 C C . GLY A 1 73 ? 23.881 3.604 -26.280 1.00 97.19 73 GLY A C 1
ATOM 592 O O . GLY A 1 73 ? 24.940 4.174 -26.555 1.00 97.19 73 GLY A O 1
ATOM 593 N N . PRO A 1 74 ? 22.693 4.184 -26.524 1.00 97.88 74 PRO A N 1
ATOM 594 C CA . PRO A 1 74 ? 22.582 5.477 -27.197 1.00 97.88 74 PRO A CA 1
ATOM 595 C C . PRO A 1 74 ? 22.801 6.688 -26.276 1.00 97.88 74 PRO A C 1
ATOM 597 O O . PRO A 1 74 ? 22.992 7.789 -26.783 1.00 97.88 74 PRO A O 1
ATOM 600 N N . LEU A 1 75 ? 22.768 6.515 -24.949 1.00 98.38 75 LEU A N 1
ATOM 601 C CA . LEU A 1 75 ? 22.583 7.627 -24.013 1.00 98.38 75 LEU A CA 1
ATOM 602 C C . LEU A 1 75 ? 23.876 8.048 -23.320 1.00 98.38 75 LEU A C 1
ATOM 604 O O . LEU A 1 75 ? 24.584 7.232 -22.727 1.00 98.38 75 LEU A O 1
ATOM 608 N N . SER A 1 76 ? 24.148 9.346 -23.332 1.00 97.38 76 SER A N 1
ATOM 609 C CA . SER A 1 76 ? 25.228 9.964 -22.562 1.00 97.38 76 SER A CA 1
ATOM 610 C C . SER A 1 76 ? 24.774 10.432 -21.175 1.00 97.38 76 SER A C 1
ATOM 612 O O . SER A 1 76 ? 25.592 10.488 -20.255 1.00 97.38 76 SER A O 1
ATOM 614 N N . ASP A 1 77 ? 23.475 10.697 -21.011 1.00 97.31 77 ASP A N 1
ATOM 615 C CA . ASP A 1 77 ? 22.843 11.126 -19.761 1.00 97.31 77 ASP A CA 1
ATOM 616 C C . ASP A 1 77 ? 21.539 10.335 -19.518 1.00 97.31 77 ASP A C 1
ATOM 618 O O . ASP A 1 77 ? 20.773 10.132 -20.465 1.00 97.31 77 ASP A O 1
ATOM 622 N N . PRO A 1 78 ? 21.237 9.891 -18.279 1.00 96.94 78 PRO A N 1
ATOM 623 C CA . PRO A 1 78 ? 19.994 9.181 -17.973 1.00 96.94 78 PRO A CA 1
ATOM 624 C C . PRO A 1 78 ? 18.716 9.899 -18.418 1.00 96.94 78 PRO A C 1
ATOM 626 O O . PRO A 1 78 ? 17.747 9.237 -18.785 1.00 96.94 78 PRO A O 1
ATOM 629 N N . VAL A 1 79 ? 18.698 11.238 -18.405 1.00 96.50 79 VAL A N 1
ATOM 630 C CA . VAL A 1 79 ? 17.511 12.022 -18.780 1.00 96.50 79 VAL A CA 1
ATOM 631 C C . VAL A 1 79 ? 17.134 11.844 -20.255 1.00 96.50 79 VAL A C 1
ATOM 633 O O . VAL A 1 79 ? 15.972 11.999 -20.632 1.00 96.50 79 VAL A O 1
ATOM 636 N N . GLU A 1 80 ? 18.101 11.474 -21.099 1.00 97.56 80 GLU A N 1
ATOM 637 C CA . GLU A 1 80 ? 17.893 11.233 -22.527 1.00 97.56 80 GLU A CA 1
ATOM 638 C C . GLU A 1 80 ? 17.008 10.003 -22.773 1.00 97.56 80 GLU A C 1
ATOM 640 O O . GLU A 1 80 ? 16.407 9.897 -23.839 1.00 97.56 80 GLU A O 1
ATOM 645 N N . PHE A 1 81 ? 16.812 9.126 -21.779 1.00 97.88 81 PHE A N 1
ATOM 646 C CA . PHE A 1 81 ? 15.855 8.018 -21.869 1.00 97.88 81 PHE A CA 1
ATOM 647 C C . PHE A 1 81 ? 14.428 8.507 -22.161 1.00 97.88 81 PHE A C 1
ATOM 649 O O . PHE A 1 81 ? 13.642 7.814 -22.807 1.00 97.88 81 PHE A O 1
ATOM 656 N N . ALA A 1 82 ? 14.095 9.735 -21.744 1.00 95.62 82 ALA A N 1
ATOM 657 C CA . ALA A 1 82 ? 12.808 10.342 -22.045 1.00 95.62 82 ALA A CA 1
ATOM 658 C C . ALA A 1 82 ? 12.623 10.690 -23.527 1.00 95.62 82 ALA A C 1
ATOM 660 O O . ALA A 1 82 ? 11.497 10.652 -24.033 1.00 95.62 82 ALA A O 1
ATOM 661 N N . THR A 1 83 ? 13.689 11.118 -24.204 1.00 94.81 83 THR A N 1
ATOM 662 C CA . THR A 1 83 ? 13.611 11.936 -25.425 1.00 94.81 83 THR A CA 1
ATOM 663 C C . THR A 1 83 ? 14.395 11.383 -26.608 1.00 94.81 83 THR A C 1
ATOM 665 O O . THR A 1 83 ? 14.034 11.706 -27.740 1.00 94.81 83 THR A O 1
ATOM 668 N N . ASP A 1 84 ? 15.426 10.568 -26.382 1.00 98.19 84 ASP A N 1
ATOM 669 C CA . ASP A 1 84 ? 16.232 9.990 -27.453 1.00 98.19 84 ASP A CA 1
ATOM 670 C C . ASP A 1 84 ? 15.391 9.013 -28.301 1.00 98.19 84 ASP A C 1
ATOM 672 O O . ASP A 1 84 ? 14.776 8.092 -27.752 1.00 98.19 84 ASP A O 1
ATOM 676 N N . PRO A 1 85 ? 15.343 9.179 -29.638 1.00 98.19 85 PRO A N 1
ATOM 677 C CA . PRO A 1 85 ? 14.500 8.348 -30.494 1.00 98.19 85 PRO A CA 1
ATOM 678 C C . PRO A 1 85 ? 14.850 6.857 -30.476 1.00 98.19 85 PRO A C 1
ATOM 680 O O . PRO A 1 85 ? 13.955 6.024 -30.623 1.00 98.19 85 PRO A O 1
ATOM 683 N N . GLU A 1 86 ? 16.127 6.498 -30.317 1.00 98.44 86 GLU A N 1
ATOM 684 C CA . GLU A 1 86 ? 16.532 5.091 -30.287 1.00 98.44 86 GLU A CA 1
ATOM 685 C C . GLU A 1 86 ? 16.205 4.462 -28.933 1.00 98.44 86 GLU A C 1
ATOM 687 O O . GLU A 1 86 ? 15.692 3.342 -28.895 1.00 98.44 86 GLU A O 1
ATOM 692 N N . ALA A 1 87 ? 16.394 5.189 -27.826 1.00 98.31 87 ALA A N 1
ATOM 693 C CA . ALA A 1 87 ? 15.934 4.718 -26.523 1.00 98.31 87 ALA A CA 1
ATOM 694 C C . ALA A 1 87 ? 14.412 4.557 -26.459 1.00 98.31 87 ALA A C 1
ATOM 696 O O . ALA A 1 87 ? 13.943 3.550 -25.933 1.00 98.31 87 ALA A O 1
ATOM 697 N N . GLN A 1 88 ? 13.640 5.474 -27.050 1.00 98.12 88 GLN A N 1
ATOM 698 C CA . GLN A 1 88 ? 12.185 5.328 -27.165 1.00 98.12 88 GLN A CA 1
ATOM 699 C C . GLN A 1 88 ? 11.806 4.079 -27.965 1.00 98.12 88 GLN A C 1
ATOM 701 O O . GLN A 1 88 ? 11.009 3.269 -27.497 1.00 98.12 88 GLN A O 1
ATOM 706 N N . ARG A 1 89 ? 12.430 3.865 -29.131 1.00 98.50 89 ARG A N 1
ATOM 707 C CA . ARG A 1 89 ? 12.186 2.676 -29.963 1.00 98.50 89 ARG A CA 1
ATOM 708 C C . ARG A 1 89 ? 12.488 1.375 -29.209 1.00 98.50 89 ARG A C 1
ATOM 710 O O . ARG A 1 89 ? 11.749 0.398 -29.338 1.00 98.50 89 ARG A O 1
ATOM 717 N N . LEU A 1 90 ? 13.583 1.342 -28.450 1.00 98.50 90 LEU A N 1
ATOM 718 C CA . LEU A 1 90 ? 13.987 0.187 -27.642 1.00 98.50 90 LEU A CA 1
ATOM 719 C C . LEU A 1 90 ? 13.058 -0.035 -26.444 1.00 98.50 90 LEU A C 1
ATOM 721 O O . LEU A 1 90 ? 12.680 -1.173 -26.167 1.00 98.50 90 LEU A O 1
ATOM 725 N N . TRP A 1 91 ? 12.629 1.038 -25.783 1.00 98.31 91 TRP A N 1
ATOM 726 C CA . TRP A 1 91 ? 11.650 0.978 -24.705 1.00 98.31 91 TRP A CA 1
ATOM 727 C C . TRP A 1 91 ? 10.305 0.431 -25.190 1.00 98.31 91 TRP A C 1
ATOM 729 O O . TRP A 1 91 ? 9.780 -0.516 -24.610 1.00 98.31 91 TRP A O 1
ATOM 739 N N . GLU A 1 92 ? 9.791 0.933 -26.310 1.00 98.62 92 GLU A N 1
ATOM 740 C CA . GLU A 1 92 ? 8.573 0.429 -26.953 1.00 98.62 92 GLU A CA 1
ATOM 741 C C . GLU A 1 92 ? 8.708 -1.044 -27.374 1.00 98.62 92 GLU A C 1
ATOM 743 O O . GLU A 1 92 ? 7.788 -1.847 -27.194 1.00 98.62 92 GLU A O 1
ATOM 748 N N . GLN A 1 93 ? 9.878 -1.448 -27.882 1.00 98.50 93 GLN A N 1
ATOM 749 C CA . GLN A 1 93 ? 10.166 -2.852 -28.181 1.00 98.50 93 GLN A CA 1
ATOM 750 C C . GLN A 1 93 ? 10.089 -3.727 -26.917 1.00 98.50 93 GLN A C 1
ATOM 752 O O . GLN A 1 93 ? 9.467 -4.797 -26.957 1.00 98.50 93 GLN A O 1
ATOM 757 N N . ARG A 1 94 ? 10.657 -3.259 -25.797 1.00 98.38 94 ARG A N 1
ATOM 758 C CA . ARG A 1 94 ? 10.588 -3.927 -24.489 1.00 98.38 94 ARG A CA 1
ATOM 759 C C . ARG A 1 94 ? 9.151 -4.008 -23.975 1.00 98.38 94 ARG A C 1
ATOM 761 O O . ARG A 1 94 ? 8.716 -5.088 -23.577 1.00 98.38 94 ARG A O 1
ATOM 768 N N . LEU A 1 95 ? 8.393 -2.915 -24.044 1.00 98.62 95 LEU A N 1
ATOM 769 C CA . LEU A 1 95 ? 6.980 -2.869 -23.656 1.00 98.62 95 LEU A CA 1
ATOM 770 C C . LEU A 1 95 ? 6.125 -3.840 -24.461 1.00 98.62 95 LEU A C 1
ATOM 772 O O . LEU A 1 95 ? 5.337 -4.590 -23.886 1.00 98.62 95 LEU A O 1
ATOM 776 N N . ARG A 1 96 ? 6.329 -3.902 -25.779 1.00 98.56 96 ARG A N 1
ATOM 777 C CA . ARG A 1 96 ? 5.623 -4.856 -26.638 1.00 98.56 96 ARG A CA 1
ATOM 778 C C . ARG A 1 96 ? 5.883 -6.301 -26.221 1.00 98.56 96 ARG A C 1
ATOM 780 O O . ARG A 1 96 ? 4.957 -7.107 -26.240 1.00 98.56 96 ARG A O 1
ATOM 787 N N . TYR A 1 97 ? 7.121 -6.638 -25.861 1.00 98.38 97 TYR A N 1
ATOM 788 C CA . TYR A 1 97 ? 7.454 -7.975 -25.373 1.00 98.38 97 TYR A CA 1
ATOM 789 C C . TYR A 1 97 ? 6.784 -8.274 -24.023 1.00 98.38 97 TYR A C 1
ATOM 791 O O . TYR A 1 97 ? 6.180 -9.334 -23.863 1.00 98.38 97 TYR A O 1
ATOM 799 N N . ILE A 1 98 ? 6.850 -7.328 -23.078 1.00 98.56 98 ILE A N 1
ATOM 800 C CA . ILE A 1 98 ? 6.234 -7.442 -21.747 1.00 98.56 98 ILE A CA 1
ATOM 801 C C . ILE A 1 98 ? 4.718 -7.656 -21.866 1.00 98.56 98 ILE A C 1
ATOM 803 O O . ILE A 1 98 ? 4.200 -8.634 -21.327 1.00 98.56 98 ILE A O 1
ATOM 807 N N . ALA A 1 99 ? 4.022 -6.808 -22.631 1.00 98.44 99 ALA A N 1
ATOM 808 C CA . ALA A 1 99 ? 2.583 -6.934 -22.870 1.00 98.44 99 ALA A CA 1
ATOM 809 C C . ALA A 1 99 ? 2.227 -8.276 -23.517 1.00 98.44 99 ALA A C 1
ATOM 811 O O . ALA A 1 99 ? 1.317 -8.963 -23.061 1.00 98.44 99 ALA A O 1
ATOM 812 N N . ALA A 1 100 ? 2.977 -8.692 -24.543 1.00 98.12 100 ALA A N 1
ATOM 813 C CA . ALA A 1 100 ? 2.711 -9.944 -25.243 1.00 98.12 100 ALA A CA 1
ATOM 814 C C . ALA A 1 100 ? 2.881 -11.186 -24.353 1.00 98.12 100 ALA A C 1
ATOM 816 O O . ALA A 1 100 ? 2.205 -12.188 -24.589 1.00 98.12 100 ALA A O 1
ATOM 817 N N . ARG A 1 101 ? 3.781 -11.148 -23.360 1.00 97.81 101 ARG A N 1
ATOM 818 C CA . ARG A 1 101 ? 4.063 -12.302 -22.497 1.00 97.81 101 ARG A CA 1
ATOM 819 C C . ARG A 1 101 ? 3.226 -12.336 -21.225 1.00 97.81 101 ARG A C 1
ATOM 821 O O . ARG A 1 101 ? 2.823 -13.423 -20.835 1.00 97.81 101 ARG A O 1
ATOM 828 N N . TRP A 1 102 ? 2.951 -11.191 -20.599 1.00 98.19 102 TRP A N 1
ATOM 829 C CA . TRP A 1 102 ? 2.285 -11.142 -19.286 1.00 98.19 102 TRP A CA 1
ATOM 830 C C . TRP A 1 102 ? 0.968 -10.369 -19.267 1.00 98.19 102 TRP A C 1
ATOM 832 O O . TRP A 1 102 ? 0.182 -10.550 -18.343 1.00 98.19 102 TRP A O 1
ATOM 842 N N . GLY A 1 103 ? 0.662 -9.594 -20.312 1.00 97.56 103 GLY A N 1
ATOM 843 C CA . GLY A 1 103 ? -0.610 -8.873 -20.423 1.00 97.56 103 GLY A CA 1
ATOM 844 C C . GLY A 1 103 ? -1.832 -9.785 -20.574 1.00 97.56 103 GLY A C 1
ATOM 845 O O . GLY A 1 103 ? -2.954 -9.311 -20.500 1.00 97.56 103 GLY A O 1
ATOM 846 N N . TYR A 1 104 ? -1.654 -11.098 -20.766 1.00 96.44 104 TYR A N 1
ATOM 847 C CA . TYR A 1 104 ? -2.771 -12.049 -20.798 1.00 96.44 104 TYR A CA 1
ATOM 848 C C . TYR A 1 104 ? -3.366 -12.348 -19.411 1.00 96.44 104 TYR A C 1
ATOM 850 O O . TYR A 1 104 ? -4.440 -12.947 -19.333 1.00 96.44 104 TYR A O 1
ATOM 858 N N . SER A 1 105 ? -2.645 -12.051 -18.328 1.00 97.38 105 SER A N 1
ATOM 859 C CA . SER A 1 105 ? -3.044 -12.493 -16.996 1.00 97.38 105 SER A CA 1
ATOM 860 C C . SER A 1 105 ? -4.018 -11.511 -16.374 1.00 97.38 105 SER A C 1
ATOM 862 O O . SER A 1 105 ? -3.632 -10.392 -16.073 1.00 97.38 105 SER A O 1
ATOM 864 N N . THR A 1 106 ? -5.233 -11.960 -16.062 1.00 96.75 106 THR A N 1
ATOM 865 C CA . THR A 1 106 ? -6.199 -11.171 -15.280 1.00 96.75 106 THR A CA 1
ATOM 866 C C . THR A 1 106 ? -5.769 -10.965 -13.825 1.00 96.75 106 THR A C 1
ATOM 868 O O . THR A 1 106 ? -6.433 -10.236 -13.101 1.00 96.75 106 THR A O 1
ATOM 871 N N . TYR A 1 107 ? -4.686 -11.615 -13.384 1.00 97.56 107 TYR A N 1
ATOM 872 C CA . TYR A 1 107 ? -4.057 -11.415 -12.075 1.00 97.56 107 TYR A CA 1
ATOM 873 C C . TYR A 1 107 ? -2.922 -10.388 -12.111 1.00 97.56 107 TYR A C 1
ATOM 875 O O . TYR A 1 107 ? -2.223 -10.185 -11.120 1.00 97.56 107 TYR A O 1
ATOM 883 N N . LEU A 1 108 ? -2.717 -9.706 -13.233 1.00 98.50 108 LEU A N 1
ATOM 884 C CA . LEU A 1 108 ? -2.002 -8.443 -13.229 1.00 98.50 108 LEU A CA 1
ATOM 885 C C . LEU A 1 108 ? -2.964 -7.361 -12.715 1.00 98.50 108 LEU A C 1
ATOM 887 O O . LEU A 1 108 ? -3.979 -7.093 -13.337 1.00 98.50 108 LEU A O 1
ATOM 891 N N . LEU A 1 109 ? -2.687 -6.749 -11.564 1.00 97.69 109 LEU A N 1
ATOM 892 C CA . LEU A 1 109 ? -3.463 -5.594 -11.096 1.00 97.69 109 LEU A CA 1
ATOM 893 C C . LEU A 1 109 ? -3.160 -4.379 -11.971 1.00 97.69 109 LEU A C 1
ATOM 895 O O . LEU A 1 109 ? -4.066 -3.700 -12.456 1.00 97.69 109 LEU A O 1
ATOM 899 N N . CYS A 1 110 ? -1.866 -4.087 -12.117 1.00 98.06 110 CYS A N 1
ATOM 900 C CA . CYS A 1 110 ? -1.409 -2.880 -12.775 1.00 98.06 110 CYS A CA 1
ATOM 901 C C . CYS A 1 110 ? 0.016 -2.978 -13.323 1.00 98.06 110 CYS A C 1
ATOM 903 O O . CYS A 1 110 ? 0.867 -3.724 -12.821 1.00 98.06 110 CYS A O 1
ATOM 905 N N . TRP A 1 111 ? 0.270 -2.139 -14.322 1.00 98.50 111 TRP A N 1
ATOM 906 C CA . TRP A 1 111 ? 1.594 -1.741 -14.767 1.00 98.50 111 TRP A CA 1
ATOM 907 C C . TRP A 1 111 ? 2.066 -0.565 -13.911 1.00 98.50 111 TRP A C 1
ATOM 909 O O . TRP A 1 111 ? 1.454 0.504 -13.917 1.00 98.50 111 TRP A O 1
ATOM 919 N N . GLU A 1 112 ? 3.166 -0.740 -13.187 1.00 98.06 112 GLU A N 1
ATOM 920 C CA . GLU A 1 112 ? 3.824 0.364 -12.496 1.00 98.06 112 GLU A CA 1
ATOM 921 C C . GLU A 1 112 ? 5.027 0.834 -13.317 1.00 98.06 112 GLU A C 1
ATOM 923 O O . GLU A 1 112 ? 5.966 0.072 -13.561 1.00 98.06 112 GLU A O 1
ATOM 928 N N . TRP A 1 113 ? 5.009 2.093 -13.757 1.00 97.44 113 TRP A N 1
ATOM 929 C CA . TRP A 1 113 ? 6.062 2.625 -14.622 1.00 97.44 113 TRP A CA 1
ATOM 930 C C . TRP A 1 113 ? 7.414 2.687 -13.924 1.00 97.44 113 TRP A C 1
ATOM 932 O O . TRP A 1 113 ? 8.391 2.122 -14.419 1.00 97.44 113 TRP A O 1
ATOM 942 N N . TRP A 1 114 ? 7.449 3.364 -12.778 1.00 96.62 114 TRP A N 1
ATOM 943 C CA . TRP A 1 114 ? 8.652 3.568 -11.992 1.00 96.62 114 TRP A CA 1
ATOM 944 C C . TRP A 1 114 ? 8.430 3.177 -10.544 1.00 96.62 114 TRP A C 1
ATOM 946 O O . TRP A 1 114 ? 7.427 3.577 -9.959 1.00 96.62 114 TRP A O 1
ATOM 956 N N . ASN A 1 115 ? 9.440 2.523 -9.973 1.00 96.25 115 ASN A N 1
ATOM 957 C CA . ASN A 1 115 ? 9.719 2.588 -8.552 1.00 96.25 115 ASN A CA 1
ATOM 958 C C . ASN A 1 115 ? 10.538 3.846 -8.245 1.00 96.25 115 ASN A C 1
ATOM 960 O O . ASN A 1 115 ? 11.700 3.918 -8.660 1.00 96.25 115 ASN A O 1
ATOM 964 N N . GLU A 1 116 ? 9.965 4.794 -7.505 1.00 94.75 116 GLU A N 1
ATOM 965 C CA . GLU A 1 116 ? 10.639 5.992 -6.975 1.00 94.75 116 GLU A CA 1
ATOM 966 C C . GLU A 1 116 ? 11.360 6.866 -8.017 1.00 94.75 116 GLU A C 1
ATOM 968 O O . GLU A 1 116 ? 12.553 7.176 -7.919 1.00 94.75 116 GLU A O 1
ATOM 973 N N . VAL A 1 117 ? 10.632 7.326 -9.034 1.00 94.62 117 VAL A N 1
ATOM 974 C CA . VAL A 1 117 ? 11.215 8.169 -10.096 1.00 94.62 117 VAL A CA 1
ATOM 975 C C . VAL A 1 117 ? 11.855 9.471 -9.576 1.00 94.62 117 VAL A C 1
ATOM 977 O O . VAL A 1 117 ? 12.747 10.014 -10.230 1.00 94.62 117 VAL A O 1
ATOM 980 N N . ASN A 1 118 ? 11.470 9.953 -8.387 1.00 93.00 118 ASN A N 1
ATOM 981 C CA . ASN A 1 118 ? 12.055 11.113 -7.696 1.00 93.00 118 ASN A CA 1
ATOM 982 C C . ASN A 1 118 ? 13.558 10.998 -7.431 1.00 93.00 118 ASN A C 1
ATOM 984 O O . ASN A 1 118 ? 14.228 12.022 -7.312 1.00 93.00 118 ASN A O 1
ATOM 988 N N . TRP A 1 119 ? 14.107 9.785 -7.384 1.00 94.50 119 TRP A N 1
ATOM 989 C CA . TRP A 1 119 ? 15.551 9.574 -7.252 1.00 94.50 119 TRP A CA 1
ATOM 990 C C . TRP A 1 119 ? 16.313 9.661 -8.577 1.00 94.50 119 TRP A C 1
ATOM 992 O O . TRP A 1 119 ? 17.513 9.374 -8.626 1.00 94.50 119 TRP A O 1
ATOM 1002 N N . THR A 1 120 ? 15.644 10.063 -9.656 1.00 94.62 120 THR A N 1
ATOM 1003 C CA . THR A 1 120 ? 16.223 10.146 -10.996 1.00 94.62 120 THR A CA 1
ATOM 1004 C C . THR A 1 120 ? 16.094 11.559 -11.581 1.00 94.62 120 THR A C 1
ATOM 1006 O O . THR A 1 120 ? 15.184 12.313 -11.207 1.00 94.62 120 THR A O 1
ATOM 1009 N N . PRO A 1 121 ? 16.941 11.919 -12.565 1.00 91.56 121 PRO A N 1
ATOM 1010 C CA . PRO A 1 121 ? 16.773 13.146 -13.347 1.00 91.56 121 PRO A CA 1
ATOM 1011 C C . PRO A 1 121 ? 15.440 13.226 -14.113 1.00 91.56 121 PRO A C 1
ATOM 1013 O O . PRO A 1 121 ? 15.048 14.309 -14.539 1.00 91.56 121 PRO A O 1
ATOM 1016 N N . MET A 1 122 ? 14.730 12.101 -14.277 1.00 90.38 122 MET A N 1
ATOM 1017 C CA . MET A 1 122 ? 13.448 12.030 -14.985 1.00 90.38 122 MET A CA 1
ATOM 1018 C C . MET A 1 122 ? 12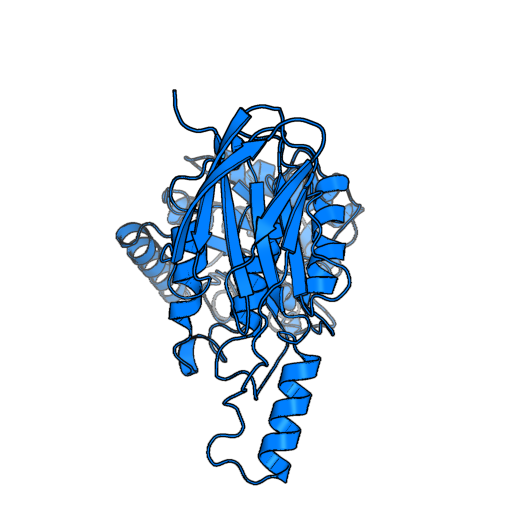.296 12.666 -14.207 1.00 90.38 122 MET A C 1
ATOM 1020 O O . MET A 1 122 ? 11.269 12.949 -14.804 1.00 90.38 122 MET A O 1
ATOM 1024 N N . SER A 1 123 ? 12.450 12.908 -12.901 1.00 90.38 123 SER A N 1
ATOM 1025 C CA . SER A 1 123 ? 11.386 13.409 -12.016 1.00 90.38 123 SER A CA 1
ATOM 1026 C C . SER A 1 123 ? 10.858 14.808 -12.344 1.00 90.38 123 SER A C 1
ATOM 1028 O O . SER A 1 123 ? 9.799 15.193 -11.848 1.00 90.38 123 SER A O 1
ATOM 1030 N N . ALA A 1 124 ? 11.558 15.579 -13.181 1.00 89.94 124 ALA A N 1
ATOM 1031 C CA . ALA A 1 124 ? 11.057 16.862 -13.656 1.00 89.94 124 ALA A CA 1
ATOM 1032 C C . ALA A 1 124 ? 9.779 16.664 -14.488 1.00 89.94 124 ALA A C 1
ATOM 1034 O O . ALA A 1 124 ? 9.768 15.909 -15.460 1.00 89.94 124 ALA A O 1
ATOM 1035 N N . LYS A 1 125 ? 8.705 17.377 -14.139 1.00 88.56 125 LYS A N 1
ATOM 1036 C CA . LYS A 1 125 ? 7.378 17.197 -14.747 1.00 88.56 125 LYS A CA 1
ATOM 1037 C C . LYS A 1 125 ? 7.343 17.356 -16.260 1.00 88.56 125 LYS A C 1
ATOM 1039 O O . LYS A 1 125 ? 6.640 16.628 -16.954 1.00 88.56 125 LYS A O 1
ATOM 1044 N N . GLU A 1 126 ? 8.146 18.281 -16.784 1.00 91.56 126 GLU A N 1
ATOM 1045 C CA . GLU A 1 126 ? 8.261 18.561 -18.215 1.00 91.56 126 GLU A CA 1
ATOM 1046 C C . GLU A 1 126 ? 8.861 17.377 -18.993 1.00 91.56 126 GLU A C 1
ATOM 1048 O O . GLU A 1 126 ? 8.763 17.329 -20.219 1.00 91.56 126 GLU A O 1
ATOM 1053 N N . ILE A 1 127 ? 9.472 16.430 -18.280 1.00 93.25 127 ILE A N 1
ATOM 1054 C CA . ILE A 1 127 ? 10.104 15.220 -18.799 1.00 93.25 127 ILE A CA 1
ATOM 1055 C C . ILE A 1 127 ? 9.215 14.012 -18.507 1.00 93.25 127 ILE A C 1
ATOM 1057 O O . ILE A 1 127 ? 8.863 13.274 -19.432 1.00 93.25 127 ILE A O 1
ATOM 1061 N N . LEU A 1 128 ? 8.809 13.846 -17.244 1.00 93.56 128 LEU A N 1
ATOM 1062 C CA . LEU A 1 128 ? 8.045 12.690 -16.794 1.00 93.56 128 LEU A CA 1
ATOM 1063 C C . LEU A 1 128 ? 6.652 12.633 -17.409 1.00 93.56 128 LEU A C 1
ATOM 1065 O O . LEU A 1 128 ? 6.297 11.599 -17.962 1.00 93.56 128 LEU A O 1
ATOM 1069 N N . ALA A 1 129 ? 5.871 13.719 -17.368 1.00 93.44 129 ALA A N 1
ATOM 1070 C CA . ALA A 1 129 ? 4.487 13.677 -17.841 1.00 93.44 129 ALA A CA 1
ATOM 1071 C C . ALA A 1 129 ? 4.392 13.300 -19.335 1.00 93.44 129 ALA A C 1
ATOM 1073 O O . ALA A 1 129 ? 3.652 12.370 -19.665 1.00 93.44 129 ALA A O 1
ATOM 1074 N N . PRO A 1 130 ? 5.181 13.901 -20.255 1.00 94.94 130 PRO A N 1
ATOM 1075 C CA . PRO A 1 130 ? 5.184 13.464 -21.649 1.00 94.94 130 PRO A CA 1
ATOM 1076 C C . PRO A 1 130 ? 5.712 12.038 -21.852 1.00 94.94 130 PRO A C 1
ATOM 1078 O O . PRO A 1 130 ? 5.270 11.364 -22.781 1.00 94.94 130 PRO A O 1
ATOM 1081 N N . TRP A 1 131 ? 6.675 11.583 -21.044 1.00 96.31 131 TRP A N 1
ATOM 1082 C CA . TRP A 1 131 ? 7.186 10.211 -21.125 1.00 96.31 131 TRP A CA 1
ATOM 1083 C C . TRP A 1 131 ? 6.137 9.186 -20.672 1.00 96.31 131 TRP A C 1
ATOM 1085 O O . TRP A 1 131 ? 5.935 8.183 -21.361 1.00 96.31 131 TRP A O 1
ATOM 1095 N N . THR A 1 132 ? 5.430 9.468 -19.574 1.00 95.69 132 THR A N 1
ATOM 1096 C CA . THR A 1 132 ? 4.342 8.634 -19.051 1.00 95.69 132 THR A CA 1
ATOM 1097 C C . THR A 1 132 ? 3.213 8.552 -20.066 1.00 95.69 132 THR A C 1
ATOM 1099 O O . THR A 1 132 ? 2.834 7.451 -20.442 1.00 95.69 132 THR A O 1
ATOM 1102 N N . ALA A 1 133 ? 2.750 9.690 -20.597 1.00 95.75 133 ALA A N 1
ATOM 1103 C CA . ALA A 1 133 ? 1.680 9.709 -21.594 1.00 95.75 133 ALA A CA 1
ATOM 1104 C C . ALA A 1 133 ? 2.021 8.882 -22.839 1.00 95.75 133 ALA A C 1
ATOM 1106 O O . ALA A 1 133 ? 1.237 8.029 -23.242 1.00 95.75 133 ALA A O 1
ATOM 1107 N N . ARG A 1 134 ? 3.230 9.044 -23.396 1.00 96.50 134 ARG A N 1
ATOM 1108 C CA . ARG A 1 134 ? 3.674 8.231 -24.541 1.00 96.50 134 ARG A CA 1
ATOM 1109 C C . ARG A 1 134 ? 3.739 6.739 -24.214 1.00 96.50 134 ARG A C 1
ATOM 1111 O O . ARG A 1 134 ? 3.314 5.923 -25.026 1.00 96.50 134 ARG A O 1
ATOM 1118 N N . SER A 1 135 ? 4.276 6.383 -23.047 1.00 97.50 135 SER A N 1
ATOM 1119 C CA . SER A 1 135 ? 4.403 4.979 -22.635 1.00 97.50 135 SER A CA 1
ATOM 1120 C C . SER A 1 135 ? 3.030 4.334 -22.418 1.00 97.50 135 SER A C 1
ATOM 1122 O O . SER A 1 135 ? 2.808 3.212 -22.877 1.00 97.50 135 SER A O 1
ATOM 1124 N N . THR A 1 136 ? 2.089 5.057 -21.801 1.00 97.06 136 THR A N 1
ATOM 1125 C CA . THR A 1 136 ? 0.693 4.630 -21.629 1.00 97.06 136 THR A CA 1
ATOM 1126 C C . THR A 1 136 ? -0.017 4.492 -22.972 1.00 97.06 136 THR A C 1
ATOM 1128 O O . THR A 1 136 ? -0.574 3.428 -23.241 1.00 97.06 136 THR A O 1
ATOM 1131 N N . ASP A 1 137 ? 0.061 5.495 -23.851 1.00 96.75 137 ASP A N 1
ATOM 1132 C CA . ASP A 1 137 ? -0.545 5.457 -25.191 1.00 96.75 137 ASP A CA 1
ATOM 1133 C C . ASP A 1 137 ? -0.041 4.274 -26.027 1.00 96.75 137 ASP A C 1
ATOM 1135 O O . ASP A 1 137 ? -0.802 3.678 -26.793 1.00 96.75 137 ASP A O 1
ATOM 1139 N N . PHE A 1 138 ? 1.236 3.912 -25.873 1.00 98.12 138 PHE A N 1
ATOM 1140 C CA . PHE A 1 138 ? 1.825 2.768 -26.557 1.00 98.12 138 PHE A CA 1
ATOM 1141 C C . PHE A 1 138 ? 1.382 1.425 -25.961 1.00 98.12 138 PHE A C 1
ATOM 1143 O O . PHE A 1 138 ? 1.034 0.509 -26.710 1.00 98.12 138 PHE A O 1
ATOM 1150 N N . LEU A 1 139 ? 1.404 1.276 -24.629 1.00 98.12 139 LEU A N 1
ATOM 1151 C CA . LEU A 1 139 ? 1.123 -0.005 -23.972 1.00 98.12 139 LEU A CA 1
ATOM 1152 C C . LEU A 1 139 ? -0.370 -0.346 -23.962 1.00 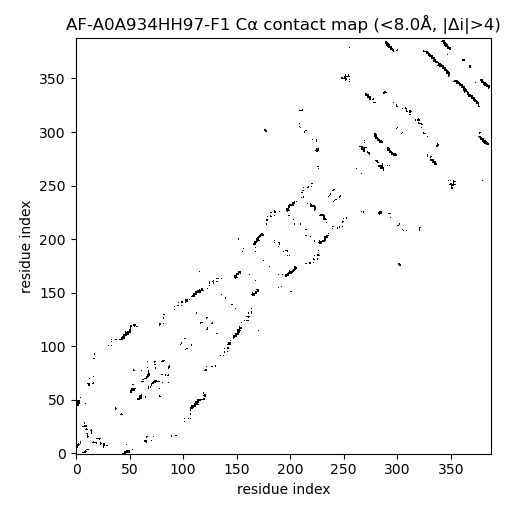98.12 139 LEU A C 1
ATOM 1154 O O . LEU A 1 139 ? -0.732 -1.496 -24.193 1.00 98.12 139 LEU A O 1
ATOM 1158 N N . LYS A 1 140 ? -1.237 0.643 -23.728 1.00 96.81 140 LYS A N 1
ATOM 1159 C CA . LYS A 1 140 ? -2.687 0.462 -23.572 1.00 96.81 140 LYS A CA 1
ATOM 1160 C C . LYS A 1 140 ? -3.352 -0.353 -24.695 1.00 96.81 140 LYS A C 1
ATOM 1162 O O . LYS A 1 140 ? -4.075 -1.287 -24.368 1.00 96.81 140 LYS A O 1
ATOM 1167 N N . PRO A 1 141 ? -3.114 -0.105 -26.001 1.00 97.19 141 PRO A N 1
ATOM 1168 C CA . PRO A 1 141 ? -3.708 -0.926 -27.063 1.00 97.19 141 PRO A CA 1
ATOM 1169 C C . PRO A 1 141 ? -3.124 -2.346 -27.167 1.00 97.19 141 PRO A C 1
ATOM 1171 O O . PRO A 1 141 ? -3.683 -3.175 -27.887 1.00 97.19 141 PRO A O 1
ATOM 1174 N N . LEU A 1 142 ? -1.994 -2.627 -26.511 1.00 97.81 142 LEU A N 1
ATOM 1175 C CA . LEU A 1 142 ? -1.366 -3.951 -26.470 1.00 97.81 142 LEU A CA 1
ATOM 1176 C C . LEU A 1 142 ? -1.870 -4.801 -25.299 1.00 97.81 142 LEU A C 1
ATOM 1178 O O . LEU A 1 142 ? -1.656 -6.013 -25.306 1.00 97.81 142 LEU A O 1
ATOM 1182 N N . ASP A 1 143 ? -2.516 -4.179 -24.314 1.00 97.81 143 ASP A N 1
ATOM 1183 C CA . ASP A 1 143 ? -3.049 -4.838 -23.131 1.00 97.81 143 ASP A CA 1
ATOM 1184 C C . ASP A 1 143 ? -4.500 -5.310 -23.364 1.00 97.81 143 ASP A C 1
ATOM 1186 O O . ASP A 1 143 ? -5.417 -4.488 -23.429 1.00 97.81 143 ASP A O 1
ATOM 1190 N N . PRO A 1 144 ? -4.751 -6.627 -23.487 1.00 95.75 144 PRO A N 1
ATOM 1191 C CA . PRO A 1 144 ? -6.075 -7.147 -23.815 1.00 95.75 144 PRO A CA 1
ATOM 1192 C C . PRO A 1 144 ? -7.125 -6.949 -22.711 1.00 95.75 144 PRO A C 1
ATOM 1194 O O . PRO A 1 144 ? -8.316 -7.057 -23.012 1.00 95.75 144 PRO A O 1
ATOM 1197 N N . TYR A 1 145 ? -6.721 -6.669 -21.465 1.00 96.25 145 TYR A N 1
ATOM 1198 C CA . TYR A 1 145 ? -7.643 -6.539 -20.328 1.00 96.25 145 TYR A CA 1
ATOM 1199 C C . TYR A 1 145 ? -7.727 -5.127 -19.747 1.00 96.25 145 TYR A C 1
ATOM 1201 O O . TYR A 1 145 ? -8.507 -4.916 -18.822 1.00 96.25 145 TYR A O 1
ATOM 1209 N N . ASN A 1 146 ? -7.018 -4.152 -20.327 1.00 95.12 146 ASN A N 1
ATOM 1210 C CA . ASN A 1 146 ? -6.957 -2.775 -19.823 1.00 95.12 146 ASN A CA 1
ATOM 1211 C C . ASN A 1 146 ? -6.602 -2.728 -18.326 1.00 95.12 146 ASN A C 1
ATOM 1213 O O . ASN A 1 146 ? -7.342 -2.143 -17.532 1.00 95.12 146 ASN A O 1
ATOM 1217 N N . HIS A 1 147 ? -5.502 -3.378 -17.939 1.00 98.38 147 HIS A N 1
ATOM 1218 C CA . HIS A 1 147 ? -5.011 -3.308 -16.568 1.00 98.38 147 HIS A CA 1
ATOM 1219 C C . HIS A 1 147 ? -4.683 -1.863 -16.181 1.00 98.38 147 HIS A C 1
ATOM 1221 O O . HIS A 1 147 ? -4.438 -1.006 -17.035 1.00 98.38 147 HIS A O 1
ATOM 1227 N N . LEU A 1 148 ? -4.672 -1.607 -14.873 1.00 98.06 148 LEU A N 1
ATOM 1228 C CA . LEU A 1 148 ? -4.458 -0.269 -14.337 1.00 98.06 148 LEU A CA 1
ATOM 1229 C C . LEU A 1 148 ? -3.007 0.190 -14.543 1.00 98.06 148 LEU A C 1
ATOM 1231 O O . LEU A 1 148 ? -2.086 -0.617 -14.675 1.00 98.06 148 LEU A O 1
ATOM 1235 N N . PHE A 1 149 ? -2.787 1.495 -14.485 1.00 97.81 149 PHE A N 1
ATOM 1236 C CA . PHE A 1 149 ? -1.474 2.125 -14.488 1.00 97.81 149 PHE A CA 1
ATOM 1237 C C . PHE A 1 149 ? -1.211 2.842 -13.171 1.00 97.81 149 PHE A C 1
ATOM 1239 O O . PHE A 1 149 ? -2.093 3.493 -12.610 1.00 97.81 149 PHE A O 1
ATOM 1246 N N . THR A 1 150 ? 0.031 2.763 -12.698 1.00 96.94 150 THR A N 1
ATOM 1247 C CA . THR A 1 150 ? 0.525 3.552 -11.567 1.00 96.94 150 THR A CA 1
ATOM 1248 C C . THR A 1 150 ? 2.010 3.884 -11.707 1.00 96.94 150 THR A C 1
ATOM 1250 O O . THR A 1 150 ? 2.682 3.472 -12.653 1.00 96.94 150 THR A O 1
ATOM 1253 N N . THR A 1 151 ? 2.526 4.691 -10.789 1.00 95.50 151 THR A N 1
ATOM 1254 C CA . THR A 1 151 ? 3.945 5.015 -10.652 1.00 95.50 151 THR A CA 1
ATOM 1255 C C . THR A 1 151 ? 4.200 5.499 -9.231 1.00 95.50 151 THR A C 1
ATOM 1257 O O . THR A 1 151 ? 3.319 6.119 -8.637 1.00 95.50 151 THR A O 1
ATOM 1260 N N . SER A 1 152 ? 5.399 5.280 -8.700 1.00 93.19 152 SER A N 1
ATOM 1261 C CA . SER A 1 152 ? 5.799 5.801 -7.393 1.00 93.19 152 SER A CA 1
ATOM 1262 C C . SER A 1 152 ? 6.921 6.835 -7.486 1.00 93.19 152 SER A C 1
ATOM 1264 O O . SER A 1 152 ? 7.613 6.980 -8.501 1.00 93.19 152 SER A O 1
ATOM 1266 N N . GLY A 1 153 ? 7.071 7.595 -6.400 1.00 84.62 153 GLY A N 1
ATOM 1267 C CA . GLY A 1 153 ? 8.098 8.622 -6.230 1.00 84.62 153 GLY A CA 1
ATOM 1268 C C . GLY A 1 153 ? 7.636 9.913 -5.560 1.00 84.62 153 GLY A C 1
ATOM 1269 O O . GLY A 1 153 ? 8.223 10.963 -5.798 1.00 84.62 153 GLY A O 1
ATOM 1270 N N . SER A 1 154 ? 6.570 9.869 -4.759 1.00 76.75 154 SER A N 1
ATOM 1271 C CA . SER A 1 154 ? 6.142 10.999 -3.919 1.00 76.75 154 SER A CA 1
ATOM 1272 C C . SER A 1 154 ? 5.932 12.324 -4.669 1.00 76.75 154 SER A C 1
ATOM 1274 O O . SER A 1 154 ? 6.121 13.403 -4.102 1.00 76.75 154 SER A O 1
ATOM 1276 N N . ILE A 1 155 ? 5.544 12.280 -5.951 1.00 73.62 155 ILE A N 1
ATOM 1277 C CA . ILE A 1 155 ? 5.338 13.479 -6.784 1.00 73.62 155 ILE A CA 1
ATOM 1278 C C . ILE A 1 155 ? 3.970 14.097 -6.466 1.00 73.62 155 ILE A C 1
ATOM 1280 O O . ILE A 1 155 ? 3.075 14.201 -7.308 1.00 73.62 155 ILE A O 1
ATOM 1284 N N . LEU A 1 156 ? 3.779 14.482 -5.208 1.00 70.69 156 LEU A N 1
ATOM 1285 C CA . LEU A 1 156 ? 2.567 15.139 -4.757 1.00 70.69 156 LEU A CA 1
ATOM 1286 C C . LEU A 1 156 ? 2.508 16.550 -5.359 1.00 70.69 156 LEU A C 1
ATOM 1288 O O . LEU A 1 156 ? 3.382 17.382 -5.118 1.00 70.69 156 LEU A O 1
ATOM 1292 N N . GLY A 1 157 ? 1.447 16.837 -6.117 1.00 68.25 157 GLY A N 1
ATOM 1293 C CA . GLY A 1 157 ? 1.130 18.192 -6.576 1.00 68.25 157 GLY A CA 1
ATOM 1294 C C . GLY A 1 157 ? 1.270 18.442 -8.075 1.00 68.25 157 GLY A C 1
ATOM 1295 O O . GLY A 1 157 ? 0.812 19.488 -8.539 1.00 68.25 157 GLY A O 1
ATOM 1296 N N . ASP A 1 158 ? 1.815 17.495 -8.836 1.00 79.94 158 ASP A N 1
ATOM 1297 C CA . ASP A 1 158 ? 1.946 17.605 -10.287 1.00 79.94 158 ASP A CA 1
ATOM 1298 C C . ASP A 1 158 ? 0.853 16.829 -11.027 1.00 79.94 158 ASP A C 1
ATOM 1300 O O . ASP A 1 158 ? 1.013 15.676 -11.414 1.00 79.94 158 ASP A O 1
ATOM 1304 N N . GLU A 1 159 ? -0.288 17.482 -11.234 1.00 82.62 159 GLU A N 1
ATOM 1305 C CA . GLU A 1 159 ? -1.447 16.901 -11.926 1.00 82.62 159 GLU A CA 1
ATOM 1306 C C . GLU A 1 159 ? -1.125 16.345 -13.320 1.00 82.62 159 GLU A C 1
ATOM 1308 O O . GLU A 1 159 ? -1.813 15.436 -13.778 1.00 82.62 159 GLU A O 1
ATOM 1313 N N . THR A 1 160 ? -0.078 16.845 -13.988 1.00 85.56 160 THR A N 1
ATOM 1314 C CA . THR A 1 160 ? 0.250 16.408 -15.352 1.00 85.56 160 THR A CA 1
ATOM 1315 C C . THR A 1 160 ? 0.835 15.001 -15.396 1.00 85.56 160 THR A C 1
ATOM 1317 O O . THR A 1 160 ? 0.551 14.264 -16.336 1.00 85.56 160 THR A O 1
ATOM 1320 N N . VAL A 1 161 ? 1.583 14.592 -14.367 1.00 84.44 161 VAL A N 1
ATOM 1321 C CA . VAL A 1 161 ? 2.118 13.224 -14.252 1.00 84.44 161 VAL A CA 1
ATOM 1322 C C . VAL A 1 161 ? 1.011 12.222 -13.930 1.00 84.44 161 VAL A C 1
ATOM 1324 O O . VAL A 1 161 ? 1.034 11.102 -14.433 1.00 84.44 161 VAL A O 1
ATOM 1327 N N . TRP A 1 162 ? 0.016 12.626 -13.137 1.00 87.69 162 TRP A N 1
ATOM 1328 C CA . TRP A 1 162 ? -1.055 11.737 -12.674 1.00 87.69 162 TRP A CA 1
ATOM 1329 C C . TRP A 1 162 ? -2.257 11.646 -13.624 1.00 87.69 162 TRP A C 1
ATOM 1331 O O . TRP A 1 162 ? -3.159 10.845 -13.381 1.00 87.69 162 TRP A O 1
ATOM 1341 N N . ALA A 1 163 ? -2.295 12.438 -14.699 1.00 87.62 163 ALA A N 1
ATOM 1342 C CA . ALA A 1 163 ? -3.400 12.431 -15.658 1.00 87.62 163 ALA A CA 1
ATOM 1343 C C . ALA A 1 163 ? -3.626 11.042 -16.287 1.00 87.62 163 ALA A C 1
ATOM 1345 O O . ALA A 1 163 ? -4.763 10.578 -16.341 1.00 87.62 163 ALA A O 1
ATOM 1346 N N . GLU A 1 164 ? -2.541 10.360 -16.664 1.00 87.25 164 GLU A N 1
ATOM 1347 C CA . GLU A 1 164 ? -2.539 9.055 -17.355 1.00 87.25 164 GLU A CA 1
ATOM 1348 C C . GLU A 1 164 ? -2.402 7.853 -16.402 1.00 87.25 164 GLU A C 1
ATOM 1350 O O . GLU A 1 164 ? -2.134 6.732 -16.833 1.00 87.25 164 GLU A O 1
ATOM 1355 N N . ILE A 1 165 ? -2.525 8.095 -15.096 1.00 93.56 165 ILE A N 1
ATOM 1356 C CA . ILE A 1 165 ? -2.330 7.113 -14.028 1.00 93.56 165 ILE A CA 1
ATOM 1357 C C . ILE A 1 165 ? -3.671 6.815 -13.362 1.00 93.56 165 ILE A C 1
ATOM 1359 O O . ILE A 1 165 ? -4.356 7.747 -12.953 1.00 93.56 165 ILE A O 1
ATOM 1363 N N . ASP A 1 166 ? -4.054 5.551 -13.202 1.00 96.38 166 ASP A N 1
ATOM 1364 C CA . ASP A 1 166 ? -5.385 5.189 -12.695 1.00 96.38 166 ASP A CA 1
ATOM 1365 C C . ASP A 1 166 ? -5.514 5.341 -11.174 1.00 96.38 166 ASP A C 1
ATOM 1367 O O . ASP A 1 166 ? -6.572 5.732 -10.682 1.00 96.38 166 ASP A O 1
ATOM 1371 N N . PHE A 1 167 ? -4.435 5.097 -10.426 1.00 95.88 167 PHE A N 1
ATOM 1372 C CA . PHE A 1 167 ? -4.399 5.318 -8.980 1.00 95.88 167 PHE A CA 1
ATOM 1373 C C . PHE A 1 167 ? -3.062 5.892 -8.510 1.00 95.88 167 PHE A C 1
ATOM 1375 O O . PHE A 1 167 ? -1.991 5.595 -9.049 1.00 95.88 167 PHE A O 1
ATOM 1382 N N . THR A 1 168 ? -3.142 6.724 -7.479 1.00 95.75 168 THR A N 1
ATOM 1383 C CA . THR A 1 168 ? -1.991 7.393 -6.869 1.00 95.75 168 THR A CA 1
ATOM 1384 C C . THR A 1 168 ? -1.350 6.519 -5.801 1.00 95.75 168 THR A C 1
ATOM 1386 O O . THR A 1 168 ? -2.011 5.673 -5.197 1.00 95.75 168 THR A O 1
ATOM 1389 N N . GLN A 1 169 ? -0.059 6.717 -5.553 1.00 94.88 169 GLN A N 1
ATOM 1390 C CA . GLN A 1 169 ? 0.629 6.035 -4.466 1.00 94.88 169 GLN A CA 1
ATOM 1391 C C . GLN A 1 169 ? 1.823 6.827 -3.945 1.00 94.88 169 GLN A C 1
ATOM 1393 O O . GLN A 1 169 ? 2.350 7.712 -4.624 1.00 94.88 169 GLN A O 1
ATOM 1398 N N . ASP A 1 170 ? 2.247 6.482 -2.733 1.00 94.56 170 ASP A N 1
ATOM 1399 C CA . ASP A 1 170 ? 3.405 7.074 -2.073 1.00 94.56 170 ASP A CA 1
ATOM 1400 C C . ASP A 1 170 ? 4.203 6.027 -1.293 1.00 94.56 170 ASP A C 1
ATOM 1402 O O . ASP A 1 170 ? 3.670 4.978 -0.920 1.00 94.56 170 ASP A O 1
ATOM 1406 N N . HIS A 1 171 ? 5.483 6.326 -1.080 1.00 95.19 171 HIS A N 1
ATOM 1407 C CA . HIS A 1 171 ? 6.445 5.483 -0.380 1.00 95.19 171 HIS A CA 1
ATOM 1408 C C . HIS A 1 171 ? 6.963 6.235 0.851 1.00 95.19 171 HIS A C 1
ATOM 1410 O O . HIS A 1 171 ? 7.522 7.325 0.719 1.00 95.19 171 HIS A O 1
ATOM 1416 N N . LEU A 1 172 ? 6.791 5.674 2.052 1.00 94.25 172 LEU A N 1
ATOM 1417 C CA . LEU A 1 172 ? 7.182 6.335 3.304 1.00 94.25 172 LEU A CA 1
ATOM 1418 C C . LEU A 1 172 ? 8.221 5.542 4.097 1.00 94.25 172 LEU A C 1
ATOM 1420 O O . LEU A 1 172 ? 7.958 4.445 4.595 1.00 94.25 172 LEU A O 1
ATOM 1424 N N . TYR A 1 173 ? 9.378 6.167 4.302 1.00 92.94 173 TYR A N 1
ATOM 1425 C CA . TYR A 1 173 ? 10.498 5.604 5.050 1.00 92.94 173 TYR A CA 1
ATOM 1426 C C . TYR A 1 173 ? 10.966 6.532 6.175 1.00 92.94 173 TYR A C 1
ATOM 1428 O O . TYR A 1 173 ? 10.615 7.712 6.213 1.00 92.94 173 TYR A O 1
ATOM 1436 N N . ASP A 1 174 ? 11.744 5.985 7.114 1.00 88.38 174 ASP A N 1
ATOM 1437 C CA . ASP A 1 174 ? 12.397 6.720 8.212 1.00 88.38 174 ASP A CA 1
ATOM 1438 C C . ASP A 1 174 ? 11.438 7.557 9.081 1.00 88.38 174 ASP A C 1
ATOM 1440 O O . ASP A 1 174 ? 11.768 8.623 9.613 1.00 88.38 174 ASP A O 1
ATOM 1444 N N . MET A 1 175 ? 10.217 7.051 9.256 1.00 90.44 175 MET A N 1
ATOM 1445 C CA . MET A 1 175 ? 9.174 7.708 10.038 1.00 90.44 175 MET A CA 1
ATOM 1446 C C . MET A 1 175 ? 9.493 7.665 11.538 1.00 90.44 175 MET A C 1
ATOM 1448 O O . MET A 1 175 ? 9.871 6.627 12.079 1.00 90.44 175 MET A O 1
ATOM 1452 N N . GLN A 1 176 ? 9.266 8.781 12.241 1.00 86.12 176 GLN A N 1
ATOM 1453 C CA . GLN A 1 176 ? 9.339 8.819 13.713 1.00 86.12 176 GLN A CA 1
ATOM 1454 C C . GLN A 1 176 ? 8.080 8.264 14.390 1.00 86.12 176 GLN A C 1
ATOM 1456 O O . GLN A 1 176 ? 8.124 7.885 15.561 1.00 86.12 176 GLN A O 1
ATOM 1461 N N . SER A 1 177 ? 6.946 8.327 13.690 1.00 92.19 177 SER A N 1
ATOM 1462 C CA . SER A 1 177 ? 5.660 7.799 14.131 1.00 92.19 177 SER A CA 1
ATOM 1463 C C . SER A 1 177 ? 4.802 7.491 12.910 1.00 92.19 177 SER A C 1
ATOM 1465 O O . SER A 1 177 ? 4.209 8.394 12.323 1.00 92.19 177 SER A O 1
ATOM 1467 N N . LEU A 1 178 ? 4.731 6.217 12.543 1.00 95.06 178 LEU A N 1
ATOM 1468 C CA . LEU A 1 178 ? 4.066 5.699 11.354 1.00 95.06 178 LEU A CA 1
ATOM 1469 C C . LEU A 1 178 ? 2.612 6.152 11.297 1.00 95.06 178 LEU A C 1
ATOM 1471 O O . LEU A 1 178 ? 2.213 6.794 10.331 1.00 95.06 178 LEU A O 1
ATOM 1475 N N . VAL A 1 179 ? 1.838 5.902 12.359 1.00 96.94 179 VAL A N 1
ATOM 1476 C CA . VAL A 1 179 ? 0.408 6.258 12.403 1.00 96.94 179 VAL A CA 1
ATOM 1477 C C . VAL A 1 179 ? 0.206 7.757 12.173 1.00 96.94 179 VAL A C 1
ATOM 1479 O O . VAL A 1 179 ? -0.703 8.166 11.455 1.00 96.94 179 VAL A O 1
ATOM 1482 N N . ARG A 1 180 ? 1.075 8.595 12.753 1.00 96.00 180 ARG A N 1
ATOM 1483 C CA . ARG A 1 180 ? 1.010 10.051 12.589 1.00 96.00 180 ARG A CA 1
ATOM 1484 C C . ARG A 1 180 ? 1.388 10.483 11.175 1.00 96.00 180 ARG A C 1
ATOM 1486 O O . ARG A 1 180 ? 0.755 11.385 10.640 1.00 96.00 180 ARG A O 1
ATOM 1493 N N . GLU A 1 181 ? 2.429 9.907 10.587 1.00 96.38 181 GLU A N 1
ATOM 1494 C CA . GLU A 1 181 ? 2.817 10.259 9.218 1.00 96.38 181 GLU A CA 1
ATOM 1495 C C . GLU A 1 181 ? 1.734 9.823 8.221 1.00 96.38 181 GLU A C 1
ATOM 1497 O O . GLU A 1 181 ? 1.319 10.623 7.383 1.00 96.38 181 GLU A O 1
ATOM 1502 N N . PHE A 1 182 ? 1.157 8.630 8.390 1.00 97.62 182 PHE A N 1
ATOM 1503 C CA . PHE A 1 182 ? 0.029 8.164 7.579 1.00 97.62 182 PHE A CA 1
ATOM 1504 C C . PHE A 1 182 ? -1.183 9.095 7.718 1.00 97.62 182 PHE A C 1
ATOM 1506 O O . PHE A 1 182 ? -1.763 9.487 6.704 1.00 97.62 182 PHE A O 1
ATOM 1513 N N . SER A 1 183 ? -1.503 9.546 8.940 1.00 96.56 183 SER A N 1
ATOM 1514 C CA . SER A 1 183 ? -2.608 10.489 9.180 1.00 96.56 183 SER A CA 1
ATOM 1515 C C . SER A 1 183 ? -2.405 11.860 8.529 1.00 96.56 183 SER A C 1
ATOM 1517 O O . SER A 1 183 ? -3.342 12.647 8.447 1.00 96.56 183 SER A O 1
ATOM 1519 N N . LEU A 1 184 ? -1.175 12.199 8.132 1.00 95.50 184 LEU A N 1
ATOM 1520 C CA . LEU A 1 184 ? -0.837 13.470 7.491 1.00 95.50 184 LEU A CA 1
ATOM 1521 C C . LEU A 1 184 ? -0.682 13.343 5.977 1.00 95.50 184 LEU A C 1
ATOM 1523 O O . LEU A 1 184 ? -0.959 14.311 5.271 1.00 95.50 184 LEU A O 1
ATOM 1527 N N . VAL A 1 185 ? -0.182 12.209 5.489 1.00 95.69 185 VAL A N 1
ATOM 1528 C CA . VAL A 1 185 ? 0.135 11.995 4.071 1.00 95.69 185 VAL A CA 1
ATOM 1529 C C . VAL A 1 185 ? -1.088 11.514 3.302 1.00 95.69 185 VAL A C 1
ATOM 1531 O O . VAL A 1 185 ? -1.421 12.110 2.281 1.00 95.69 185 VAL A O 1
ATOM 1534 N N . ILE A 1 186 ? -1.792 10.497 3.803 1.00 96.69 186 ILE A N 1
ATOM 1535 C CA . ILE A 1 186 ? -2.894 9.860 3.067 1.00 96.69 186 ILE A CA 1
ATOM 1536 C C . ILE A 1 186 ? -4.020 10.863 2.768 1.00 96.69 186 ILE A C 1
ATOM 1538 O O . ILE A 1 186 ? -4.368 11.014 1.594 1.00 96.69 186 ILE A O 1
ATOM 1542 N N . PRO A 1 187 ? -4.521 11.654 3.743 1.00 95.62 187 PRO A N 1
ATOM 1543 C CA . PRO A 1 187 ? -5.567 12.632 3.449 1.00 95.62 187 PRO A CA 1
ATOM 1544 C C . PRO A 1 187 ? -5.146 13.706 2.440 1.00 95.62 187 PRO A C 1
ATOM 1546 O O . PRO A 1 187 ? -5.982 14.172 1.676 1.00 95.62 187 PRO A O 1
ATOM 1549 N N . LYS A 1 188 ? -3.858 14.081 2.381 1.00 95.44 188 LYS A N 1
ATOM 1550 C CA . LYS A 1 188 ? -3.370 15.061 1.394 1.00 95.44 188 LYS A CA 1
ATOM 1551 C C . LYS A 1 188 ? -3.430 14.523 -0.029 1.00 95.44 188 LYS A C 1
ATOM 1553 O O . LYS A 1 188 ? -3.722 15.285 -0.945 1.00 95.44 188 LYS A O 1
ATOM 1558 N N . TRP A 1 189 ? -3.133 13.240 -0.219 1.00 95.25 189 TRP A N 1
ATOM 1559 C CA . TRP A 1 189 ? -3.260 12.597 -1.524 1.00 95.25 189 TRP A CA 1
ATOM 1560 C C . TRP A 1 189 ? -4.718 12.535 -1.967 1.00 95.25 189 TRP A C 1
ATOM 1562 O O . TRP A 1 189 ? -5.022 12.951 -3.083 1.00 95.25 189 TRP A O 1
ATOM 1572 N N . LEU A 1 190 ? -5.611 12.114 -1.069 1.00 94.12 190 LEU A N 1
ATOM 1573 C CA . LEU A 1 190 ? -7.050 12.047 -1.332 1.00 94.12 190 LEU A CA 1
ATOM 1574 C C . LEU A 1 190 ? -7.658 13.433 -1.600 1.00 94.12 190 LEU A C 1
ATOM 1576 O O . LEU A 1 190 ? -8.452 13.585 -2.517 1.00 94.12 190 LEU A O 1
ATOM 1580 N N . GLU A 1 191 ? -7.252 14.472 -0.862 1.00 93.69 191 GLU A N 1
ATOM 1581 C CA . GLU A 1 191 ? -7.692 15.853 -1.117 1.00 93.69 191 GLU A CA 1
ATOM 1582 C C . GLU A 1 191 ? -7.189 16.366 -2.473 1.00 93.69 191 GLU A C 1
ATOM 1584 O O . GLU A 1 191 ? -7.897 17.085 -3.181 1.00 93.69 191 GLU A O 1
ATOM 1589 N N . ARG A 1 192 ? -5.954 16.013 -2.848 1.00 93.75 192 ARG A N 1
ATOM 1590 C CA . ARG A 1 192 ? -5.335 16.497 -4.084 1.00 93.75 192 ARG A CA 1
ATOM 1591 C C . ARG A 1 192 ? -5.875 15.796 -5.328 1.00 93.75 192 ARG A C 1
ATOM 1593 O O . ARG A 1 192 ? -5.993 16.447 -6.366 1.00 93.75 192 ARG A O 1
ATOM 1600 N N . TYR A 1 193 ? -6.174 14.504 -5.220 1.00 93.25 193 TYR A N 1
ATOM 1601 C CA . TYR A 1 193 ? -6.644 13.649 -6.308 1.00 93.25 193 TYR A CA 1
ATOM 1602 C C . TYR A 1 193 ? -7.913 12.887 -5.887 1.00 93.25 193 TYR A C 1
ATOM 1604 O O . TYR A 1 193 ? -7.885 11.661 -5.814 1.00 93.25 193 TYR A O 1
ATOM 1612 N N . PRO A 1 194 ? -9.034 13.588 -5.632 1.00 91.25 194 PRO A N 1
ATOM 1613 C CA . PRO A 1 194 ? -10.240 12.986 -5.052 1.00 91.25 194 PRO A CA 1
ATOM 1614 C C . PRO A 1 194 ? -10.889 11.918 -5.940 1.00 91.25 194 PRO A C 1
ATOM 1616 O O . PRO A 1 194 ? -11.565 11.031 -5.436 1.00 91.25 194 PRO A O 1
ATOM 1619 N N . ASP A 1 195 ? -10.648 11.972 -7.252 1.00 91.44 195 ASP A N 1
ATOM 1620 C CA . ASP A 1 195 ? -11.199 11.023 -8.225 1.00 91.44 195 ASP A CA 1
ATOM 1621 C C . ASP A 1 195 ? -10.293 9.801 -8.466 1.00 91.44 195 ASP A C 1
ATOM 1623 O O . ASP A 1 195 ? -10.568 8.991 -9.354 1.00 91.44 195 ASP A O 1
ATOM 1627 N N . LYS A 1 196 ? -9.176 9.677 -7.736 1.00 93.25 196 LYS A N 1
ATOM 1628 C CA . LYS A 1 196 ? -8.226 8.570 -7.888 1.00 93.25 196 LYS A CA 1
ATOM 1629 C C . LYS A 1 196 ? -8.056 7.837 -6.560 1.00 93.25 196 LYS A C 1
ATOM 1631 O O . LYS A 1 196 ? -7.782 8.481 -5.549 1.00 93.25 196 LYS A O 1
ATOM 1636 N N . PRO A 1 197 ? -8.123 6.494 -6.549 1.00 95.12 197 PRO A N 1
ATOM 1637 C CA . PRO A 1 197 ? -7.717 5.727 -5.384 1.00 95.12 197 PRO A CA 1
ATOM 1638 C C . PRO A 1 197 ? -6.277 6.068 -4.980 1.00 95.12 197 PRO A C 1
ATOM 1640 O O . PRO A 1 197 ? -5.436 6.397 -5.826 1.00 95.12 197 PRO A O 1
ATOM 1643 N N . PHE A 1 198 ? -5.989 5.966 -3.686 1.00 95.75 198 PHE A N 1
ATOM 1644 C CA . PHE A 1 198 ? -4.640 6.103 -3.148 1.00 95.75 198 PHE A CA 1
ATOM 1645 C C . PHE A 1 198 ? -4.193 4.790 -2.510 1.00 95.75 198 PHE A C 1
ATOM 1647 O O . PHE A 1 198 ? -4.930 4.210 -1.714 1.00 95.75 198 PHE A O 1
ATOM 1654 N N . LEU A 1 199 ? -2.974 4.350 -2.806 1.00 96.25 199 LEU A N 1
ATOM 1655 C CA . LEU A 1 199 ? -2.344 3.196 -2.175 1.00 96.25 199 LEU A CA 1
ATOM 1656 C C . LEU A 1 199 ? -1.056 3.620 -1.459 1.00 96.25 199 LEU A C 1
ATOM 1658 O O . LEU A 1 199 ? -0.219 4.319 -2.021 1.00 96.25 199 LEU A O 1
ATOM 1662 N N . MET A 1 200 ? -0.851 3.146 -0.232 1.00 97.38 200 MET A N 1
ATOM 1663 C CA . MET A 1 200 ? 0.466 3.225 0.404 1.00 97.38 200 MET A CA 1
ATOM 1664 C C . MET A 1 200 ? 1.339 2.083 -0.139 1.00 97.38 200 MET A C 1
ATOM 1666 O O . MET A 1 200 ? 1.339 0.980 0.417 1.00 97.38 200 MET A O 1
ATOM 1670 N N . GLY A 1 201 ? 1.995 2.350 -1.273 1.00 95.88 201 GLY A N 1
ATOM 1671 C CA . GLY A 1 201 ? 2.688 1.364 -2.110 1.00 95.88 201 GLY A CA 1
ATOM 1672 C C . GLY A 1 201 ? 3.959 0.801 -1.487 1.00 95.88 201 GLY A C 1
ATOM 1673 O O . GLY A 1 201 ? 4.267 -0.370 -1.693 1.00 95.88 201 GLY A O 1
ATOM 1674 N N . GLU A 1 202 ? 4.631 1.585 -0.642 1.00 95.69 202 GLU A N 1
ATOM 1675 C CA . GLU A 1 202 ? 5.699 1.095 0.222 1.00 95.69 202 GLU A CA 1
ATOM 1676 C C . GLU A 1 202 ? 5.707 1.836 1.556 1.00 95.69 202 GLU A C 1
ATOM 1678 O O . GLU A 1 202 ? 5.515 3.051 1.635 1.00 95.69 202 GLU A O 1
ATOM 1683 N N . PHE A 1 203 ? 6.003 1.113 2.629 1.00 95.88 203 PHE A N 1
ATOM 1684 C CA . PHE A 1 203 ? 6.424 1.734 3.869 1.00 95.88 203 PHE A CA 1
ATOM 1685 C C . PHE A 1 203 ? 7.447 0.887 4.615 1.00 95.88 203 PHE A C 1
ATOM 1687 O O . PHE A 1 203 ? 7.479 -0.348 4.525 1.00 95.88 203 PHE A O 1
ATOM 1694 N N . GLY A 1 204 ? 8.225 1.552 5.459 1.00 91.31 204 GLY A N 1
ATOM 1695 C CA . GLY A 1 204 ? 8.961 0.873 6.507 1.00 91.31 204 GLY A CA 1
ATOM 1696 C C . GLY A 1 204 ? 10.066 1.711 7.122 1.00 91.31 204 GLY A C 1
ATOM 1697 O O . GLY A 1 204 ? 10.556 2.666 6.542 1.00 91.31 204 GLY A O 1
ATOM 1698 N N . SER A 1 205 ? 10.525 1.286 8.288 1.00 84.31 205 SER A N 1
ATOM 1699 C CA . SER A 1 205 ? 11.738 1.805 8.914 1.00 84.31 205 SER A CA 1
ATOM 1700 C C . SER A 1 205 ? 12.527 0.598 9.415 1.00 84.31 205 SER A C 1
ATOM 1702 O O . SER A 1 205 ? 11.909 -0.279 10.027 1.00 84.31 205 SER A O 1
ATOM 1704 N N . PRO A 1 206 ? 13.848 0.506 9.174 1.00 77.00 206 PRO A N 1
ATOM 1705 C CA . PRO A 1 206 ? 14.656 -0.558 9.753 1.00 77.00 206 PRO A CA 1
ATOM 1706 C C . PRO A 1 206 ? 14.451 -0.612 11.269 1.00 77.00 206 PRO A C 1
ATOM 1708 O O . PRO A 1 206 ? 14.652 0.384 11.966 1.00 77.00 206 PRO A O 1
ATOM 1711 N N . ASN A 1 207 ? 14.036 -1.769 11.781 1.00 83.12 207 ASN A N 1
ATOM 1712 C CA . ASN A 1 207 ? 13.815 -1.957 13.207 1.00 83.12 207 ASN A CA 1
ATOM 1713 C C . ASN A 1 207 ? 14.213 -3.374 13.634 1.00 83.12 207 ASN A C 1
ATOM 1715 O O . ASN A 1 207 ? 13.454 -4.329 13.491 1.00 83.12 207 ASN A O 1
ATOM 1719 N N . GLU A 1 208 ? 15.429 -3.499 14.161 1.00 86.81 208 GLU A N 1
ATOM 1720 C CA . GLU A 1 208 ? 16.011 -4.783 14.570 1.00 86.81 208 GLU A CA 1
ATOM 1721 C C . GLU A 1 208 ? 15.369 -5.391 15.827 1.00 86.81 208 GLU A C 1
ATOM 1723 O O . GLU A 1 208 ? 15.530 -6.583 16.076 1.00 86.81 208 GLU A O 1
ATOM 1728 N N . TYR A 1 209 ? 14.640 -4.597 16.618 1.00 90.19 209 TYR A N 1
ATOM 1729 C CA . TYR A 1 209 ? 13.974 -5.052 17.842 1.00 90.19 209 TYR A CA 1
ATOM 1730 C C . TYR A 1 209 ? 12.468 -5.293 17.658 1.00 90.19 209 TYR A C 1
ATOM 1732 O O . TYR A 1 209 ? 11.826 -5.825 18.564 1.00 90.19 209 TYR A O 1
ATOM 1740 N N . ASP A 1 210 ? 11.902 -4.980 16.487 1.00 94.19 210 ASP A N 1
ATOM 1741 C CA . ASP A 1 210 ? 10.516 -5.308 16.136 1.00 94.19 210 ASP A CA 1
ATOM 1742 C C . ASP A 1 210 ? 10.385 -6.733 15.573 1.00 94.19 210 ASP A C 1
ATOM 1744 O O . ASP A 1 210 ? 10.062 -6.958 14.404 1.00 94.19 210 ASP A O 1
ATOM 1748 N N . LEU A 1 211 ? 10.666 -7.723 16.421 1.00 95.38 211 LEU A N 1
ATOM 1749 C CA . LEU A 1 211 ? 10.573 -9.142 16.053 1.00 95.38 211 LEU A CA 1
ATOM 1750 C C . LEU A 1 211 ? 9.140 -9.692 16.119 1.00 95.38 211 LEU A C 1
ATOM 1752 O O . LEU A 1 211 ? 8.900 -10.827 15.717 1.00 95.38 211 LEU A O 1
ATOM 1756 N N . HIS A 1 212 ? 8.197 -8.899 16.632 1.00 95.81 212 HIS A N 1
ATOM 1757 C CA . HIS A 1 212 ? 6.791 -9.278 16.785 1.00 95.81 212 HIS A CA 1
ATOM 1758 C C . HIS A 1 212 ? 5.864 -8.557 15.800 1.00 95.81 212 HIS A C 1
ATOM 1760 O O . HIS A 1 212 ? 4.680 -8.874 15.761 1.00 95.81 212 HIS A O 1
ATOM 1766 N N . GLY A 1 213 ? 6.384 -7.654 14.966 1.00 95.62 213 GLY A N 1
ATOM 1767 C CA . GLY A 1 213 ? 5.649 -7.063 13.852 1.00 95.62 213 GLY A CA 1
ATOM 1768 C C . GLY A 1 213 ? 4.721 -5.911 14.229 1.00 95.62 213 GLY A C 1
ATOM 1769 O O . GLY A 1 213 ? 3.690 -5.731 13.586 1.00 95.62 213 GLY A O 1
ATOM 1770 N N . GLN A 1 214 ? 5.071 -5.101 15.229 1.00 96.25 214 GLN A N 1
ATOM 1771 C CA . GLN A 1 214 ? 4.302 -3.897 15.549 1.00 96.25 214 GLN A CA 1
ATOM 1772 C C . GLN A 1 214 ? 4.207 -2.967 14.330 1.00 96.25 214 GLN A C 1
ATOM 1774 O O . GLN A 1 214 ? 3.130 -2.469 14.018 1.00 96.25 214 GLN A O 1
ATOM 1779 N N . LEU A 1 215 ? 5.310 -2.723 13.619 1.00 95.44 215 LEU A N 1
ATOM 1780 C CA . LEU A 1 215 ? 5.324 -1.801 12.482 1.00 95.44 215 LEU A CA 1
ATOM 1781 C C . LEU A 1 215 ? 4.476 -2.295 11.312 1.00 95.44 215 LEU A C 1
ATOM 1783 O O . LEU A 1 215 ? 3.753 -1.493 10.720 1.00 95.44 215 LEU A O 1
ATOM 1787 N N . ILE A 1 216 ? 4.537 -3.593 10.988 1.00 96.69 216 ILE A N 1
ATOM 1788 C CA . ILE A 1 216 ? 3.673 -4.150 9.942 1.00 96.69 216 ILE A CA 1
ATOM 1789 C C . ILE A 1 216 ? 2.203 -4.024 10.347 1.00 96.69 216 ILE A C 1
ATOM 1791 O O . ILE A 1 216 ? 1.415 -3.531 9.546 1.00 96.69 216 ILE A O 1
ATOM 1795 N N . HIS A 1 217 ? 1.851 -4.350 11.595 1.00 98.00 217 HIS A N 1
ATOM 1796 C CA . HIS A 1 217 ? 0.489 -4.194 12.110 1.00 98.00 217 HIS A CA 1
ATOM 1797 C C . HIS A 1 217 ? -0.024 -2.760 11.958 1.00 98.00 217 HIS A C 1
ATOM 1799 O O . HIS A 1 217 ? -1.093 -2.524 11.397 1.00 98.00 217 HIS A O 1
ATOM 1805 N N . LEU A 1 218 ? 0.771 -1.785 12.412 1.00 97.75 218 LEU A N 1
ATOM 1806 C CA . LEU A 1 218 ? 0.414 -0.371 12.340 1.00 97.75 218 LEU A CA 1
ATOM 1807 C C . LEU A 1 218 ? 0.238 0.097 10.892 1.00 97.75 218 LEU A C 1
ATOM 1809 O O . LEU A 1 218 ? -0.707 0.831 10.617 1.00 97.75 218 LEU A O 1
ATOM 1813 N N . GLY A 1 219 ? 1.102 -0.321 9.963 1.00 97.31 219 GLY A N 1
ATOM 1814 C CA . GLY A 1 219 ? 0.975 0.026 8.544 1.00 97.31 219 GLY A CA 1
ATOM 1815 C C . GLY A 1 219 ? -0.215 -0.625 7.849 1.00 97.31 219 GLY A C 1
ATOM 1816 O O . GLY A 1 219 ? -0.878 0.035 7.044 1.00 97.31 219 GLY A O 1
ATOM 1817 N N . LEU A 1 220 ? -0.531 -1.877 8.195 1.00 98.12 220 LEU A N 1
ATOM 1818 C CA . LEU A 1 220 ? -1.708 -2.571 7.678 1.00 98.12 220 LEU A CA 1
ATOM 1819 C C . LEU A 1 220 ? -2.988 -1.826 8.062 1.00 98.12 220 LEU A C 1
ATOM 1821 O O . LEU A 1 220 ? -3.772 -1.489 7.178 1.00 98.12 220 LEU A O 1
ATOM 1825 N N . TRP A 1 221 ? -3.168 -1.523 9.350 1.00 98.56 221 TRP A N 1
ATOM 1826 C CA . TRP A 1 221 ? -4.384 -0.890 9.863 1.00 98.56 221 TRP A CA 1
ATOM 1827 C C . TRP A 1 221 ? -4.468 0.610 9.567 1.00 98.56 221 TRP A C 1
ATOM 1829 O O . TRP A 1 221 ? -5.542 1.100 9.227 1.00 98.56 221 TRP A O 1
ATOM 1839 N N . SER A 1 222 ? -3.359 1.354 9.631 1.00 98.19 222 SER A N 1
ATOM 1840 C CA . SER A 1 222 ? -3.395 2.814 9.442 1.00 98.19 222 SER A CA 1
ATOM 1841 C C . SER A 1 222 ? -3.869 3.213 8.046 1.00 98.19 222 SER A C 1
ATOM 1843 O O . SER A 1 222 ? -4.641 4.157 7.917 1.00 98.19 222 SER A O 1
ATOM 1845 N N . ALA A 1 223 ? -3.413 2.522 6.998 1.00 97.81 223 ALA A N 1
ATOM 1846 C CA . ALA A 1 223 ? -3.688 2.928 5.621 1.00 97.81 223 ALA A CA 1
ATOM 1847 C C . ALA A 1 223 ? -5.197 3.022 5.293 1.00 97.81 223 ALA A C 1
ATOM 1849 O O . ALA A 1 223 ? -5.652 4.125 4.970 1.00 97.81 223 ALA A O 1
ATOM 1850 N N . PRO A 1 224 ? -6.004 1.951 5.434 1.00 97.06 224 PRO A N 1
ATOM 1851 C CA . PRO A 1 224 ? -7.435 2.022 5.153 1.00 97.06 224 PRO A CA 1
ATOM 1852 C C . PRO A 1 224 ? -8.175 2.922 6.147 1.00 97.06 224 PRO A C 1
ATOM 1854 O O . PRO A 1 224 ? -9.116 3.606 5.761 1.00 97.06 224 PRO A O 1
ATOM 1857 N N . MET A 1 225 ? -7.727 3.008 7.405 1.00 97.75 225 MET A N 1
ATOM 1858 C CA . MET A 1 225 ? -8.361 3.873 8.413 1.00 97.75 225 MET A CA 1
ATOM 1859 C C . MET A 1 225 ? -8.163 5.372 8.148 1.00 97.75 225 MET A C 1
ATOM 1861 O O . MET A 1 225 ? -8.884 6.191 8.718 1.00 97.75 225 MET A O 1
ATOM 1865 N N . PHE A 1 226 ? -7.227 5.736 7.268 1.00 97.81 226 PHE A N 1
ATOM 1866 C CA . PHE A 1 226 ? -7.072 7.094 6.744 1.00 97.81 226 PHE A CA 1
ATOM 1867 C C . PHE A 1 226 ? -7.563 7.253 5.296 1.00 97.81 226 PHE A C 1
ATOM 1869 O O . PHE A 1 226 ? -7.355 8.313 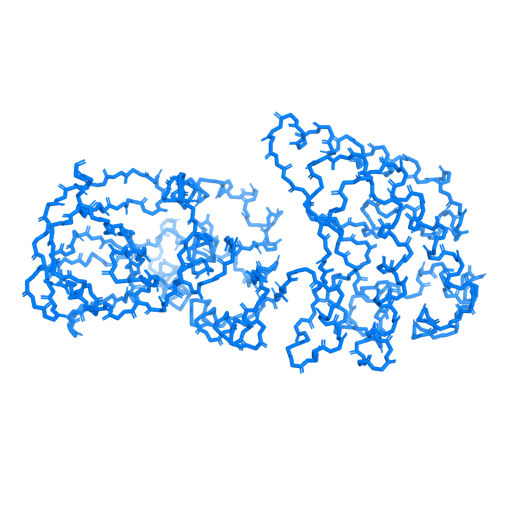4.709 1.00 97.81 226 PHE A O 1
ATOM 1876 N N . GLY A 1 227 ? -8.236 6.242 4.734 1.00 95.56 227 GLY A N 1
ATOM 1877 C CA . GLY A 1 227 ? -8.900 6.319 3.429 1.00 95.56 227 GLY A CA 1
ATOM 1878 C C . GLY A 1 227 ? -8.113 5.757 2.245 1.00 95.56 227 GLY A C 1
ATOM 1879 O O . GLY A 1 227 ? -8.552 5.917 1.109 1.00 95.56 227 GLY A O 1
ATOM 1880 N N . ALA A 1 228 ? -6.966 5.106 2.460 1.00 96.44 228 ALA A N 1
ATOM 1881 C CA . ALA A 1 228 ? -6.288 4.411 1.367 1.00 96.44 228 ALA A CA 1
ATOM 1882 C C . ALA A 1 228 ? -7.140 3.233 0.857 1.00 96.44 228 ALA A C 1
ATOM 1884 O O . ALA A 1 228 ? -7.819 2.554 1.626 1.00 96.44 228 ALA A O 1
ATOM 1885 N N . ALA A 1 229 ? -7.038 2.934 -0.436 1.00 94.50 229 ALA A N 1
ATOM 1886 C CA . ALA A 1 229 ? -7.761 1.862 -1.122 1.00 94.50 229 ALA A CA 1
ATOM 1887 C C . ALA A 1 229 ? -7.212 0.448 -0.826 1.00 94.50 229 ALA A C 1
ATOM 1889 O O . ALA A 1 229 ? -7.489 -0.504 -1.552 1.00 94.50 229 ALA A O 1
ATOM 1890 N N . GLY A 1 230 ? -6.404 0.306 0.224 1.00 93.69 230 GLY A N 1
ATOM 1891 C CA . GLY A 1 230 ? -5.774 -0.939 0.633 1.00 93.69 230 GLY A CA 1
ATOM 1892 C C . GLY A 1 230 ? -4.927 -0.756 1.889 1.00 93.69 230 GLY A C 1
ATOM 1893 O O . GLY A 1 230 ? -4.812 0.343 2.435 1.00 93.69 230 GLY A O 1
ATOM 1894 N N . SER A 1 231 ? -4.324 -1.850 2.348 1.00 96.00 231 SER A N 1
ATOM 1895 C CA . SER A 1 231 ? -3.359 -1.828 3.446 1.00 96.00 231 SER A CA 1
ATOM 1896 C C . SER A 1 231 ? -2.056 -1.135 3.039 1.00 96.00 231 SER A C 1
ATOM 1898 O O . SER A 1 231 ? -1.720 -1.077 1.855 1.00 96.00 231 SER A O 1
ATOM 1900 N N . GLY A 1 232 ? -1.265 -0.687 4.016 1.00 96.44 232 GLY A N 1
ATOM 1901 C CA . GLY A 1 232 ? 0.125 -0.331 3.750 1.00 96.44 232 GLY A CA 1
ATOM 1902 C C . GLY A 1 232 ? 0.904 -1.555 3.280 1.00 96.44 232 GLY A C 1
ATOM 1903 O O . GLY A 1 232 ? 0.760 -2.639 3.851 1.00 96.44 232 GLY A O 1
ATOM 1904 N N . MET A 1 233 ? 1.743 -1.394 2.260 1.00 95.75 233 MET A N 1
ATOM 1905 C CA . MET A 1 233 ? 2.615 -2.458 1.762 1.00 95.75 233 MET A CA 1
ATOM 1906 C C . MET A 1 233 ? 4.011 -2.330 2.374 1.00 95.75 233 MET A C 1
ATOM 1908 O O . MET A 1 233 ? 4.742 -1.385 2.099 1.00 95.75 233 MET A O 1
ATOM 1912 N N . THR A 1 234 ? 4.391 -3.260 3.252 1.00 95.06 234 THR A N 1
ATOM 1913 C CA . THR A 1 234 ? 5.704 -3.188 3.906 1.00 95.06 234 THR A CA 1
ATOM 1914 C C . THR A 1 234 ? 6.824 -3.594 2.950 1.00 95.06 234 THR A C 1
ATOM 1916 O O . THR A 1 234 ? 6.753 -4.642 2.308 1.00 95.06 234 THR A O 1
ATOM 1919 N N . TRP A 1 235 ? 7.887 -2.792 2.892 1.00 94.31 235 TRP A N 1
ATOM 1920 C CA . TRP A 1 235 ? 9.076 -3.115 2.099 1.00 94.31 235 TRP A CA 1
ATOM 1921 C C . TRP A 1 235 ? 9.906 -4.252 2.710 1.00 94.31 235 TRP A C 1
ATOM 1923 O O . TRP A 1 235 ? 10.508 -5.054 2.000 1.00 94.31 235 TRP A O 1
ATOM 1933 N N . TRP A 1 236 ? 9.903 -4.378 4.040 1.00 92.50 236 TRP A N 1
ATOM 1934 C CA . TRP A 1 236 ? 10.797 -5.269 4.793 1.00 92.50 236 TRP A CA 1
ATOM 1935 C C . TRP A 1 236 ? 10.301 -6.722 4.870 1.00 92.50 236 TRP A C 1
ATOM 1937 O O . TRP A 1 236 ? 10.404 -7.385 5.908 1.00 92.50 236 TRP A O 1
ATOM 1947 N N . TRP A 1 237 ? 9.745 -7.243 3.776 1.00 92.81 237 TRP A N 1
ATOM 1948 C CA . TRP A 1 237 ? 9.175 -8.589 3.739 1.00 92.81 237 TRP A CA 1
ATOM 1949 C C . TRP A 1 237 ? 10.237 -9.691 3.875 1.00 92.81 237 TRP A C 1
ATOM 1951 O O . TRP A 1 237 ? 9.978 -10.715 4.502 1.00 92.81 237 TRP A O 1
ATOM 1961 N N . ASP A 1 238 ? 11.432 -9.487 3.323 1.00 91.81 238 ASP A N 1
ATOM 1962 C CA . ASP A 1 238 ? 12.523 -10.468 3.269 1.00 91.81 238 AS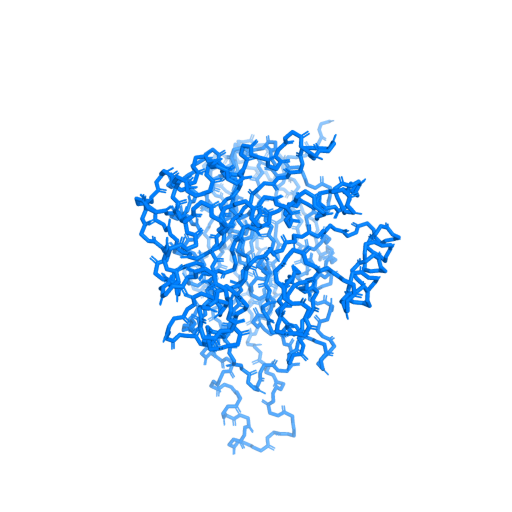P A CA 1
ATOM 1963 C C . ASP A 1 238 ? 13.389 -10.475 4.536 1.00 91.81 238 ASP A C 1
ATOM 1965 O O . ASP A 1 238 ? 13.898 -11.523 4.927 1.00 91.81 238 ASP A O 1
ATOM 1969 N N . ASN A 1 239 ? 13.515 -9.320 5.196 1.00 90.31 239 ASN A N 1
ATOM 1970 C CA . ASN A 1 239 ? 14.398 -9.120 6.347 1.00 90.31 239 ASN A CA 1
ATOM 1971 C C . ASN A 1 239 ? 13.660 -8.985 7.690 1.00 90.31 239 ASN A C 1
ATOM 1973 O O . ASN A 1 239 ? 14.291 -9.115 8.737 1.00 90.31 239 ASN A O 1
ATOM 1977 N N . ASN A 1 240 ? 12.339 -8.763 7.692 1.00 92.88 240 ASN A N 1
ATOM 1978 C CA . ASN A 1 240 ? 11.531 -8.719 8.915 1.00 92.88 240 ASN A CA 1
ATOM 1979 C C . ASN A 1 240 ? 10.352 -9.702 8.874 1.00 92.88 240 ASN A C 1
ATOM 1981 O O . ASN A 1 240 ? 10.281 -10.582 9.732 1.00 92.88 240 ASN A O 1
ATOM 1985 N N . VAL A 1 241 ? 9.470 -9.622 7.873 1.00 95.81 241 VAL A N 1
ATOM 1986 C CA . VAL A 1 241 ? 8.230 -10.428 7.853 1.00 95.81 241 VAL A CA 1
ATOM 1987 C C . VAL A 1 241 ? 8.507 -11.922 7.725 1.00 95.81 241 VAL A C 1
ATOM 1989 O O . VAL A 1 241 ? 8.049 -12.709 8.553 1.00 95.81 241 VAL A O 1
ATOM 1992 N N . HIS A 1 242 ? 9.259 -12.322 6.698 1.00 96.38 242 HIS A N 1
ATOM 1993 C CA . HIS A 1 242 ? 9.550 -13.723 6.415 1.00 96.38 242 HIS A CA 1
ATOM 1994 C C . HIS A 1 242 ? 10.418 -14.373 7.507 1.00 96.38 242 HIS A C 1
ATOM 1996 O O . HIS A 1 242 ? 10.010 -15.420 8.016 1.00 96.38 242 HIS A O 1
ATOM 2002 N N . PRO A 1 243 ? 11.546 -13.775 7.952 1.00 95.50 243 PRO A N 1
ATOM 2003 C CA . PRO A 1 243 ? 12.402 -14.396 8.965 1.00 95.50 243 PRO A CA 1
ATOM 2004 C C . PRO A 1 243 ? 11.730 -14.552 10.334 1.00 95.50 243 PRO A C 1
ATOM 2006 O O . PRO A 1 243 ? 12.023 -15.515 11.040 1.00 95.50 243 PRO A O 1
ATOM 2009 N N . ASN A 1 244 ? 10.819 -13.641 10.697 1.00 95.75 244 ASN A N 1
ATOM 2010 C CA . ASN A 1 244 ? 10.099 -13.675 11.976 1.00 95.75 244 ASN A CA 1
ATOM 2011 C C . ASN A 1 244 ? 8.699 -14.312 11.874 1.00 95.75 244 ASN A C 1
ATOM 2013 O O . ASN A 1 244 ? 7.958 -14.324 12.854 1.00 95.75 244 ASN A O 1
ATOM 2017 N N . ASN A 1 245 ? 8.327 -14.861 10.709 1.00 97.25 245 ASN A N 1
ATOM 2018 C CA . ASN A 1 245 ? 7.026 -15.492 10.458 1.00 97.25 245 ASN A CA 1
ATOM 2019 C C . ASN A 1 245 ? 5.820 -14.598 10.833 1.00 97.25 245 ASN A C 1
ATOM 2021 O O . ASN A 1 245 ? 4.879 -15.035 11.497 1.00 97.25 245 ASN A O 1
ATOM 2025 N N . LEU A 1 246 ? 5.838 -13.336 10.397 1.00 97.50 246 LEU A N 1
ATOM 2026 C CA . LEU A 1 246 ? 4.842 -12.314 10.761 1.00 97.50 246 LEU A CA 1
ATOM 2027 C C . LEU A 1 246 ? 3.588 -12.313 9.868 1.00 97.50 246 LEU A C 1
ATOM 2029 O O . LEU A 1 246 ? 2.804 -11.370 9.888 1.00 97.50 246 LEU A O 1
ATOM 2033 N N . TYR A 1 247 ? 3.356 -13.368 9.085 1.00 97.00 247 TYR A N 1
ATOM 2034 C CA . TYR A 1 247 ? 2.217 -13.446 8.160 1.00 97.00 247 TYR A CA 1
ATOM 2035 C C . TYR A 1 247 ? 0.842 -13.455 8.847 1.00 97.00 247 TYR A C 1
ATOM 2037 O O . TYR A 1 247 ? -0.169 -13.193 8.202 1.00 97.00 247 TYR A O 1
ATOM 2045 N N . TYR A 1 248 ? 0.782 -13.745 10.147 1.00 97.06 248 TYR A N 1
ATOM 2046 C CA . TYR A 1 248 ? -0.474 -13.742 10.898 1.00 97.06 248 TYR A CA 1
ATOM 2047 C C . TYR A 1 248 ? -1.080 -12.335 11.043 1.00 97.06 248 TYR A C 1
ATOM 2049 O O . TYR A 1 248 ? -2.296 -12.222 11.142 1.00 97.06 248 TYR A O 1
ATOM 2057 N N . HIS A 1 249 ? -0.269 -11.273 10.947 1.00 98.06 249 HIS A N 1
ATOM 2058 C CA . HIS A 1 249 ? -0.726 -9.875 11.017 1.00 98.06 249 HIS A CA 1
ATOM 2059 C C . HIS A 1 249 ? -1.733 -9.493 9.924 1.00 98.06 249 HIS A C 1
ATOM 2061 O O . HIS A 1 249 ? -2.527 -8.575 10.097 1.00 98.06 249 HIS A O 1
ATOM 2067 N N . PHE A 1 250 ? -1.734 -10.201 8.792 1.00 97.50 250 PHE A N 1
ATOM 2068 C CA . PHE A 1 250 ? -2.665 -9.927 7.696 1.00 97.50 250 PHE A CA 1
ATOM 2069 C C . PHE A 1 250 ? -4.092 -10.425 7.979 1.00 97.50 250 PHE A C 1
ATOM 2071 O O . PHE A 1 250 ? -5.034 -9.939 7.354 1.00 97.50 250 PHE A O 1
ATOM 2078 N N . ALA A 1 251 ? -4.267 -11.390 8.892 1.00 97.56 251 ALA A N 1
ATOM 2079 C CA . ALA A 1 251 ? -5.546 -12.068 9.108 1.00 97.56 251 ALA A CA 1
ATOM 2080 C C . ALA A 1 251 ? -6.630 -11.117 9.627 1.00 97.56 251 ALA A C 1
ATOM 2082 O O . ALA A 1 251 ? -7.725 -11.080 9.064 1.00 97.56 251 ALA A O 1
ATOM 2083 N N . GLY A 1 252 ? -6.307 -10.317 10.648 1.00 98.19 252 GLY A N 1
ATOM 2084 C CA . GLY A 1 252 ? -7.268 -9.422 11.284 1.00 98.19 252 GLY A CA 1
ATOM 2085 C C . GLY A 1 252 ? -7.876 -8.406 10.325 1.00 98.19 252 GLY A C 1
ATOM 2086 O O . GLY A 1 252 ? -9.098 -8.326 10.205 1.00 98.19 252 GLY A O 1
ATOM 2087 N N . LEU A 1 253 ? -7.038 -7.686 9.575 1.00 98.12 253 LEU A N 1
ATOM 2088 C CA . LEU A 1 253 ? -7.527 -6.704 8.607 1.00 98.12 253 LEU A CA 1
ATOM 2089 C C . LEU A 1 253 ? -8.295 -7.363 7.453 1.00 98.12 253 LEU A C 1
ATOM 2091 O O . LEU A 1 253 ? -9.327 -6.844 7.032 1.00 98.12 253 LEU A O 1
ATOM 2095 N N . ALA A 1 254 ? -7.816 -8.507 6.951 1.00 97.38 254 ALA A N 1
ATOM 2096 C CA . ALA A 1 254 ? -8.489 -9.226 5.874 1.00 97.38 254 ALA A CA 1
ATOM 2097 C C . ALA A 1 254 ? -9.897 -9.681 6.285 1.00 97.38 254 ALA A C 1
ATOM 2099 O O . ALA A 1 254 ? -10.839 -9.506 5.517 1.00 97.38 254 ALA A O 1
ATOM 2100 N N . ALA A 1 255 ? -10.056 -10.220 7.498 1.00 98.25 255 ALA A N 1
ATOM 2101 C CA . ALA A 1 255 ? -11.358 -10.602 8.040 1.00 98.25 255 ALA A CA 1
ATOM 2102 C C . ALA A 1 255 ? -12.248 -9.378 8.297 1.00 98.25 255 ALA A C 1
ATOM 2104 O O . ALA A 1 255 ? -13.424 -9.382 7.939 1.00 98.25 255 ALA A O 1
ATOM 2105 N N . TYR A 1 256 ? -11.676 -8.306 8.850 1.00 98.12 256 TYR A N 1
ATOM 2106 C CA . TYR A 1 256 ? -12.397 -7.068 9.118 1.00 98.12 256 TYR A CA 1
ATOM 2107 C C . TYR A 1 256 ? -12.924 -6.407 7.839 1.00 98.12 256 TYR A C 1
ATOM 2109 O O . TYR A 1 256 ? -14.025 -5.875 7.840 1.00 98.12 256 TYR A O 1
ATOM 2117 N N . LEU A 1 257 ? -12.200 -6.458 6.722 1.00 95.75 257 LEU A N 1
ATOM 2118 C CA . LEU A 1 257 ? -12.672 -5.905 5.444 1.00 95.75 257 LEU A CA 1
ATOM 2119 C C . LEU A 1 257 ? -13.410 -6.929 4.567 1.00 95.75 257 LEU A C 1
ATOM 2121 O O . LEU A 1 257 ? -13.890 -6.583 3.488 1.00 95.75 257 LEU A O 1
ATOM 2125 N N . ALA A 1 258 ? -13.531 -8.184 5.006 1.00 95.75 258 ALA A N 1
ATOM 2126 C CA . ALA A 1 258 ? -14.190 -9.221 4.224 1.00 95.75 258 ALA A CA 1
ATOM 2127 C C . ALA A 1 258 ? -15.666 -8.874 3.976 1.00 95.75 258 ALA A C 1
ATOM 2129 O O . ALA A 1 258 ? -16.440 -8.666 4.909 1.00 95.75 258 ALA A O 1
ATOM 2130 N N . GLY A 1 259 ? -16.055 -8.848 2.699 1.00 91.38 259 GLY A N 1
ATOM 2131 C CA . GLY A 1 259 ? -17.424 -8.547 2.273 1.00 91.38 259 GLY A CA 1
ATOM 2132 C C . GLY A 1 259 ? -17.792 -7.060 2.281 1.00 91.38 259 GLY A C 1
ATOM 2133 O O . GLY A 1 259 ? -18.924 -6.736 1.933 1.00 91.38 259 GLY A O 1
ATOM 2134 N N . GLU A 1 260 ? -16.867 -6.169 2.641 1.00 90.69 260 GLU A N 1
ATOM 2135 C CA . GLU A 1 260 ? -17.078 -4.724 2.564 1.00 90.69 260 GLU A CA 1
ATOM 2136 C C . GLU A 1 260 ? -16.949 -4.234 1.117 1.00 90.69 260 GLU A C 1
ATOM 2138 O O . GLU A 1 260 ? -15.956 -4.515 0.444 1.00 90.69 260 GLU A O 1
ATOM 2143 N N . ASP A 1 261 ? -17.921 -3.448 0.656 1.00 89.81 261 ASP A N 1
ATOM 2144 C CA . ASP A 1 261 ? -17.793 -2.659 -0.569 1.00 89.81 261 ASP A CA 1
ATOM 2145 C C . ASP A 1 261 ? -17.455 -1.216 -0.194 1.00 89.81 261 ASP A C 1
ATOM 2147 O O . ASP A 1 261 ? -18.322 -0.349 -0.118 1.00 89.81 261 ASP A O 1
ATOM 2151 N N . LEU A 1 262 ? -16.176 -0.955 0.088 1.00 87.94 262 LEU A N 1
ATOM 2152 C CA . LEU A 1 262 ? -15.742 0.379 0.509 1.00 87.94 262 LEU A CA 1
ATOM 2153 C C . LEU A 1 262 ? -15.986 1.449 -0.569 1.00 87.94 262 LEU A C 1
ATOM 2155 O O . LEU A 1 262 ? -16.086 2.620 -0.222 1.00 87.94 262 LEU A O 1
ATOM 2159 N N . ALA A 1 263 ? -16.109 1.071 -1.844 1.00 87.69 263 ALA A N 1
ATOM 2160 C CA . ALA A 1 263 ? -16.359 2.004 -2.941 1.00 87.69 263 ALA A CA 1
ATOM 2161 C C . ALA A 1 263 ? -17.839 2.414 -3.063 1.00 87.69 263 ALA A C 1
ATOM 2163 O O . ALA A 1 263 ? -18.147 3.379 -3.759 1.00 87.69 263 ALA A O 1
ATOM 2164 N N . ALA A 1 264 ? -18.755 1.714 -2.386 1.00 89.12 264 ALA A N 1
ATOM 2165 C CA . ALA A 1 264 ? -20.181 2.041 -2.385 1.00 89.12 264 ALA A CA 1
ATOM 2166 C C . ALA A 1 264 ? -20.552 3.230 -1.477 1.00 89.12 264 ALA A C 1
ATOM 2168 O O . ALA A 1 264 ? -21.721 3.617 -1.431 1.00 89.12 264 ALA A O 1
ATOM 2169 N N . HIS A 1 265 ? -19.583 3.801 -0.756 1.00 89.69 265 HIS A N 1
ATOM 2170 C CA . HIS A 1 265 ? -19.810 4.830 0.254 1.00 89.69 265 HIS A CA 1
ATOM 2171 C C . HIS A 1 265 ? -18.902 6.045 0.043 1.00 89.69 265 HIS A C 1
ATOM 2173 O O . HIS A 1 265 ? -17.716 5.912 -0.259 1.00 89.69 265 HIS A O 1
ATOM 2179 N N . ASP A 1 266 ? -19.445 7.231 0.316 1.00 90.12 266 ASP A N 1
ATOM 2180 C CA . ASP A 1 266 ? -18.681 8.476 0.406 1.00 90.12 266 ASP A CA 1
ATOM 2181 C C . ASP A 1 266 ? -18.079 8.609 1.813 1.00 90.12 266 ASP A C 1
ATOM 2183 O O . ASP A 1 266 ? -18.581 9.339 2.674 1.00 90.12 266 ASP A O 1
ATOM 2187 N N . TRP A 1 267 ? -17.019 7.845 2.070 1.00 93.31 267 TRP A N 1
ATOM 2188 C CA . TRP A 1 267 ? -16.354 7.823 3.369 1.00 93.31 267 TRP A CA 1
ATOM 2189 C C . TRP A 1 267 ? -15.711 9.170 3.719 1.00 93.31 267 TRP A C 1
ATOM 2191 O O . TRP A 1 267 ? -14.887 9.705 2.978 1.00 93.31 267 TRP A O 1
ATOM 2201 N N . LEU A 1 268 ? -16.020 9.676 4.912 1.00 94.94 268 LEU A N 1
ATOM 2202 C CA . LEU A 1 268 ? -15.353 10.819 5.531 1.00 94.94 268 LEU A CA 1
ATOM 2203 C C . LEU A 1 268 ? -14.530 10.366 6.742 1.00 94.94 268 LEU A C 1
ATOM 2205 O O . LEU A 1 268 ? -14.829 9.326 7.329 1.00 94.94 268 LEU A O 1
ATOM 2209 N N . PRO A 1 269 ? -13.523 11.143 7.177 1.00 96.50 269 PRO A N 1
ATOM 2210 C CA . PRO A 1 269 ? -12.855 10.887 8.445 1.00 96.50 269 PRO A CA 1
ATOM 2211 C C . PRO A 1 269 ? -13.855 10.825 9.603 1.00 96.50 269 PRO A C 1
ATOM 2213 O O . PRO A 1 269 ? -14.793 11.625 9.674 1.00 96.50 269 PRO A O 1
ATOM 2216 N N . THR A 1 270 ? -13.633 9.881 10.516 1.00 97.19 270 THR A N 1
ATOM 2217 C CA . THR A 1 270 ? -14.487 9.706 11.691 1.00 97.19 270 THR A CA 1
ATOM 2218 C C . THR A 1 270 ? -14.567 10.969 12.554 1.00 97.19 270 THR A C 1
ATOM 2220 O O . THR A 1 270 ? -13.587 11.694 12.730 1.00 97.19 270 THR A O 1
ATOM 2223 N N . GLN A 1 271 ? -15.750 11.209 13.112 1.00 97.12 271 GLN A N 1
ATOM 2224 C CA . GLN A 1 271 ? -16.028 12.206 14.147 1.00 97.12 271 GLN A CA 1
ATOM 2225 C C . GLN A 1 271 ? -16.164 11.546 15.526 1.00 97.12 271 GLN A C 1
ATOM 2227 O O . GLN A 1 271 ? -16.620 12.180 16.480 1.00 97.12 271 GLN A O 1
ATOM 2232 N N . ALA A 1 272 ? -15.847 10.253 15.627 1.00 97.50 272 ALA A N 1
ATOM 2233 C CA . ALA A 1 272 ? -15.858 9.548 16.890 1.00 97.50 272 ALA A CA 1
ATOM 2234 C C . ALA A 1 272 ? -14.724 10.043 17.793 1.00 97.50 272 ALA A C 1
ATOM 2236 O O . ALA A 1 272 ? -13.610 10.305 17.339 1.00 97.50 272 ALA A O 1
ATOM 2237 N N . GLU A 1 273 ? -15.009 10.136 19.085 1.00 97.56 273 GLU A N 1
ATOM 2238 C CA . GLU A 1 273 ? -14.077 10.640 20.087 1.00 97.56 273 GLU A CA 1
ATOM 2239 C C . GLU A 1 273 ? -14.067 9.708 21.294 1.00 97.56 273 GLU A C 1
ATOM 2241 O O . GLU A 1 273 ? -15.116 9.280 21.777 1.00 97.56 273 GLU A O 1
ATOM 2246 N N . LEU A 1 274 ? -12.873 9.389 21.785 1.00 97.00 274 LEU A N 1
ATOM 2247 C CA . LEU A 1 274 ? -12.713 8.753 23.090 1.00 97.00 274 LEU A CA 1
ATOM 2248 C C . LEU A 1 274 ? -12.778 9.818 24.185 1.00 97.00 274 LEU A C 1
ATOM 2250 O O . LEU A 1 274 ? -12.438 10.977 23.938 1.00 97.00 274 LEU A O 1
ATOM 2254 N N . ASP A 1 275 ? -13.169 9.421 25.394 1.00 94.44 275 ASP A N 1
ATOM 2255 C CA . ASP A 1 275 ? -13.036 10.293 26.562 1.00 94.44 275 ASP A CA 1
ATOM 2256 C C . ASP A 1 275 ? -11.586 10.803 26.747 1.00 94.44 275 ASP A C 1
ATOM 2258 O O . ASP A 1 275 ? -10.612 10.170 26.332 1.00 94.44 275 ASP A O 1
ATOM 2262 N N . GLU A 1 276 ? -11.433 12.000 27.328 1.00 90.50 276 GLU A N 1
ATOM 2263 C CA . GLU A 1 276 ? -10.129 12.686 27.407 1.00 90.50 276 GLU A CA 1
ATOM 2264 C C . GLU A 1 276 ? -9.084 11.911 28.231 1.00 90.50 276 GLU A C 1
ATOM 2266 O O . GLU A 1 276 ? -7.880 12.025 27.979 1.00 90.50 276 GLU A O 1
ATOM 2271 N N . GLU A 1 277 ? -9.549 11.118 29.198 1.00 91.62 277 GLU A N 1
ATOM 2272 C CA . GLU A 1 277 ? -8.716 10.347 30.123 1.00 91.62 277 GLU A CA 1
ATOM 2273 C C . GLU A 1 277 ? -8.257 9.008 29.523 1.00 91.62 277 GLU A C 1
ATOM 2275 O O . GLU A 1 277 ? -7.309 8.402 30.026 1.00 91.62 277 GLU A O 1
ATOM 2280 N N . ALA A 1 278 ? -8.873 8.542 28.430 1.00 94.31 278 ALA A N 1
ATOM 2281 C CA . ALA A 1 278 ? -8.470 7.319 27.758 1.00 94.31 278 ALA A CA 1
ATOM 2282 C C . ALA A 1 278 ? -7.049 7.451 27.201 1.00 94.31 278 ALA A C 1
ATOM 2284 O O . ALA A 1 278 ? -6.732 8.312 26.369 1.00 94.31 278 ALA A O 1
ATOM 2285 N N . ASP A 1 279 ? -6.183 6.506 27.561 1.00 96.62 279 ASP A N 1
ATOM 2286 C CA . ASP A 1 279 ? -4.839 6.369 26.996 1.00 96.62 279 ASP A CA 1
ATOM 2287 C C . ASP A 1 279 ? -4.848 5.740 25.587 1.00 96.62 279 ASP A C 1
ATOM 2289 O O . ASP A 1 279 ? -3.953 4.990 25.203 1.00 96.62 279 ASP A O 1
ATOM 2293 N N . ALA A 1 280 ? -5.850 6.082 24.776 1.00 98.00 280 ALA A N 1
ATOM 2294 C CA . ALA A 1 280 ? -6.069 5.579 23.426 1.00 98.00 280 ALA A CA 1
ATOM 2295 C C . ALA A 1 280 ? -6.442 6.699 22.442 1.00 98.00 280 ALA A C 1
ATOM 2297 O O . ALA A 1 280 ? -6.643 7.857 22.813 1.00 98.00 280 ALA A O 1
ATOM 2298 N N . LYS A 1 281 ? -6.476 6.355 21.157 1.00 97.69 281 LYS A N 1
ATOM 2299 C CA . LYS A 1 281 ? -6.959 7.183 20.051 1.00 97.69 281 LYS A CA 1
ATOM 2300 C C . LYS A 1 281 ? -7.913 6.367 19.193 1.00 97.69 281 LYS A C 1
ATOM 2302 O O . LYS A 1 281 ? -7.793 5.148 19.144 1.00 97.69 281 LYS A O 1
ATOM 2307 N N . VAL A 1 282 ? -8.813 7.048 18.495 1.00 98.44 282 VAL A N 1
ATOM 2308 C CA . VAL A 1 282 ? -9.691 6.447 17.494 1.00 98.44 282 VAL A CA 1
ATOM 2309 C C . VAL A 1 282 ? -9.414 7.075 16.132 1.00 98.44 282 VAL A C 1
ATOM 2311 O O . VAL A 1 282 ? -9.235 8.288 16.017 1.00 98.44 282 VAL A O 1
ATOM 2314 N N . TYR A 1 283 ? -9.339 6.225 15.118 1.00 98.50 283 TYR A N 1
ATOM 2315 C CA . TYR A 1 283 ? -9.194 6.574 13.710 1.00 98.50 283 TYR A CA 1
ATOM 2316 C C . TYR A 1 283 ? -10.223 5.797 12.900 1.00 98.50 283 TYR A C 1
ATOM 2318 O O . TYR A 1 283 ? -10.814 4.844 13.404 1.00 98.50 283 TYR A O 1
ATOM 2326 N N . GLY A 1 284 ? -10.432 6.182 11.647 1.00 97.69 284 GLY A N 1
ATOM 2327 C CA . GLY A 1 284 ? -11.315 5.449 10.759 1.00 97.69 284 GLY A CA 1
ATOM 2328 C C . GLY A 1 284 ? -12.166 6.341 9.883 1.00 97.69 284 GLY A C 1
ATOM 2329 O O . GLY A 1 284 ? -11.993 7.562 9.816 1.00 97.69 284 GLY A O 1
ATOM 2330 N N . LEU A 1 285 ? -13.116 5.683 9.240 1.00 96.94 285 LEU A N 1
ATOM 2331 C CA . LEU A 1 285 ? -13.993 6.253 8.238 1.00 96.94 285 LEU A CA 1
ATOM 2332 C C . LEU A 1 285 ? -15.446 6.159 8.696 1.00 96.94 285 LEU A C 1
ATOM 2334 O O . LEU A 1 285 ? -15.832 5.205 9.379 1.00 96.94 285 LEU A O 1
ATOM 2338 N N . GLN A 1 286 ? -16.252 7.140 8.305 1.00 96.38 286 GLN A N 1
ATOM 2339 C CA . GLN A 1 286 ? -17.687 7.136 8.531 1.00 96.38 286 GLN A CA 1
ATOM 2340 C C . GLN A 1 286 ? -18.467 7.769 7.378 1.00 96.38 286 GLN A C 1
ATOM 2342 O O . GLN A 1 286 ? -18.010 8.727 6.757 1.00 96.38 286 GLN A O 1
ATOM 2347 N N . ASP A 1 287 ? -19.677 7.271 7.156 1.00 94.75 287 ASP A N 1
ATOM 2348 C CA . ASP A 1 287 ? -20.761 8.016 6.519 1.00 94.75 287 ASP A CA 1
ATOM 2349 C C . ASP A 1 287 ? -21.877 8.264 7.564 1.00 94.75 287 ASP A C 1
ATOM 2351 O O . ASP A 1 287 ? -21.651 8.149 8.770 1.00 94.75 287 ASP A O 1
ATOM 2355 N N . GLN A 1 288 ? -23.087 8.640 7.141 1.00 93.69 288 GLN A N 1
ATOM 2356 C CA . GLN A 1 288 ? -24.202 8.901 8.070 1.00 93.69 288 GLN A CA 1
ATOM 2357 C C . GLN A 1 288 ? -24.808 7.636 8.712 1.00 93.69 288 GLN A C 1
ATOM 2359 O O . GLN A 1 288 ? -25.687 7.735 9.567 1.00 93.69 288 GLN A O 1
ATOM 2364 N N . GLN A 1 289 ? -24.409 6.446 8.280 1.00 93.81 289 GLN A N 1
ATOM 2365 C CA . GLN A 1 289 ? -25.007 5.158 8.638 1.00 93.81 289 GLN A CA 1
ATOM 2366 C C . GLN A 1 289 ? -23.965 4.091 9.002 1.00 93.81 289 GLN A C 1
ATOM 2368 O O . GLN A 1 289 ? -24.292 3.120 9.676 1.00 93.81 289 GLN A O 1
ATOM 2373 N N . ASN A 1 290 ? -22.719 4.245 8.582 1.00 95.94 290 ASN A N 1
ATOM 2374 C CA . ASN A 1 290 ? -21.689 3.232 8.703 1.00 95.94 290 ASN A CA 1
ATOM 2375 C C . ASN A 1 290 ? -20.433 3.846 9.301 1.00 95.94 290 ASN A C 1
ATOM 2377 O O . ASN A 1 290 ? -20.009 4.925 8.891 1.00 95.94 290 ASN A O 1
ATOM 2381 N N . LEU A 1 291 ? -19.818 3.142 10.250 1.00 97.25 291 LEU A N 1
ATOM 2382 C CA . LEU A 1 291 ? -18.488 3.461 10.766 1.00 97.25 291 LEU A CA 1
ATOM 2383 C C . LEU A 1 291 ? -17.578 2.246 10.615 1.00 97.25 291 LEU A C 1
ATOM 2385 O O . LEU A 1 291 ? -17.982 1.110 10.890 1.00 97.25 291 LEU A O 1
ATOM 2389 N N . ARG A 1 292 ? -16.333 2.502 10.218 1.00 97.69 292 ARG A N 1
ATOM 2390 C CA . ARG A 1 292 ? -15.223 1.549 10.242 1.00 97.69 292 ARG A CA 1
ATOM 2391 C C . ARG A 1 292 ? -14.101 2.189 11.039 1.00 97.69 292 ARG A C 1
ATOM 2393 O O . ARG A 1 292 ? -13.410 3.060 10.515 1.00 97.69 292 ARG A O 1
ATOM 2400 N N . LEU A 1 293 ? -13.962 1.806 12.306 1.00 98.50 293 LEU A N 1
ATOM 2401 C CA . LEU A 1 293 ? -13.028 2.450 13.226 1.00 98.50 293 LEU A CA 1
ATOM 2402 C C . LEU A 1 293 ? -11.936 1.506 13.705 1.00 98.50 293 LEU A C 1
ATOM 2404 O O . LEU A 1 293 ? -12.114 0.293 13.795 1.00 98.50 293 LEU A O 1
ATOM 2408 N N . TRP A 1 294 ? -10.831 2.120 14.093 1.00 98.75 294 TRP A N 1
ATOM 2409 C CA . TRP A 1 294 ? -9.688 1.501 14.728 1.00 98.75 294 TRP A CA 1
ATOM 2410 C C . TRP A 1 294 ? -9.341 2.286 15.988 1.00 98.75 294 TRP A C 1
ATOM 2412 O O . TRP A 1 294 ? -9.046 3.483 15.935 1.00 98.75 294 TRP A O 1
ATOM 2422 N N . VAL A 1 295 ? -9.423 1.614 17.131 1.00 98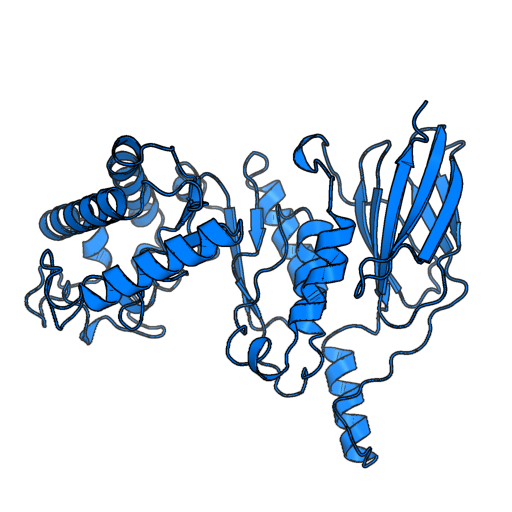.69 295 VAL A N 1
ATOM 2423 C CA . VAL A 1 295 ? -9.104 2.159 18.448 1.00 98.69 295 VAL A CA 1
ATOM 2424 C C . VAL A 1 295 ? -7.744 1.620 18.855 1.00 98.69 295 VAL A C 1
ATOM 2426 O O . VAL A 1 295 ? -7.572 0.415 18.967 1.00 98.69 295 VAL A O 1
ATOM 2429 N N . ILE A 1 296 ? -6.778 2.498 19.096 1.00 98.56 296 ILE A N 1
ATOM 2430 C CA . ILE A 1 296 ? -5.385 2.129 19.351 1.00 98.56 296 ILE A CA 1
ATOM 2431 C C . ILE A 1 296 ? -4.853 2.801 20.613 1.00 98.56 296 ILE A C 1
ATOM 2433 O O . ILE A 1 296 ? -5.047 3.995 20.842 1.00 98.56 296 ILE A O 1
ATOM 2437 N N . SER A 1 297 ? -4.122 2.040 21.422 1.00 98.31 297 SER A N 1
ATOM 2438 C CA . SER A 1 297 ? -3.400 2.528 22.592 1.00 98.31 297 SER A CA 1
ATOM 2439 C C . SER A 1 297 ? -2.376 3.596 22.205 1.00 98.31 297 SER A C 1
ATOM 2441 O O . SER A 1 297 ? -1.564 3.416 21.296 1.00 98.31 297 SER A O 1
ATOM 2443 N N . LYS A 1 298 ? -2.318 4.694 22.966 1.00 97.00 298 LYS A N 1
ATOM 2444 C CA . LYS A 1 298 ? -1.266 5.717 22.839 1.00 97.00 298 LYS A CA 1
ATOM 2445 C C . LYS A 1 298 ? 0.126 5.136 23.093 1.00 97.00 298 LYS A C 1
ATOM 2447 O O . LYS A 1 298 ? 1.097 5.771 22.692 1.00 97.00 298 LYS A O 1
ATOM 2452 N N . ASN A 1 299 ? 0.236 3.960 23.719 1.00 97.06 299 ASN A N 1
ATOM 2453 C CA . ASN A 1 299 ? 1.491 3.245 23.953 1.00 97.06 299 ASN A CA 1
ATOM 2454 C C . ASN A 1 299 ? 1.845 2.239 22.843 1.00 97.06 299 ASN A C 1
ATOM 2456 O O . ASN A 1 299 ? 2.970 1.756 22.827 1.00 97.06 299 ASN A O 1
ATOM 2460 N N . TYR A 1 300 ? 0.960 1.941 21.889 1.00 97.31 300 TYR A N 1
ATOM 2461 C CA . TYR A 1 300 ? 1.271 1.030 20.782 1.00 97.31 300 TYR A CA 1
ATOM 2462 C C . TYR A 1 300 ? 1.923 1.794 19.617 1.00 97.31 300 TYR A C 1
ATOM 2464 O O . TYR A 1 300 ? 1.299 2.122 18.613 1.00 97.31 300 TYR A O 1
ATOM 2472 N N . ASN A 1 301 ? 3.184 2.192 19.808 1.00 94.88 301 ASN A N 1
ATOM 2473 C CA . ASN A 1 301 ? 3.967 2.973 18.844 1.00 94.88 301 ASN A CA 1
ATOM 2474 C C . ASN A 1 301 ? 5.476 2.716 18.985 1.00 94.88 301 ASN A C 1
ATOM 2476 O O . ASN A 1 301 ? 5.945 2.105 19.947 1.00 94.88 301 ASN A O 1
ATOM 2480 N N . GLU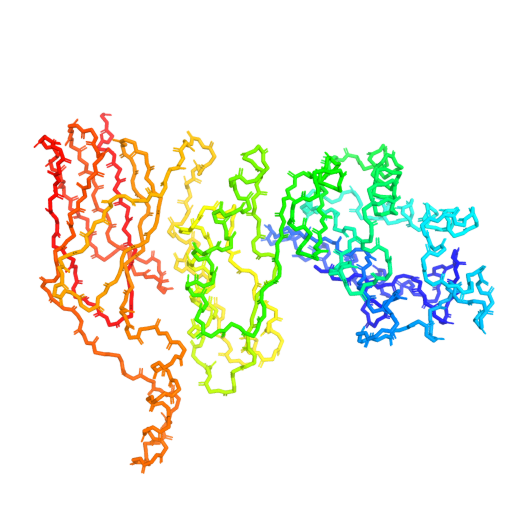 A 1 302 ? 6.261 3.204 18.030 1.00 93.81 302 GLU A N 1
ATOM 2481 C CA . GLU A 1 302 ? 7.704 2.970 17.912 1.00 93.81 302 GLU A CA 1
ATOM 2482 C C . GLU A 1 302 ? 8.499 3.489 19.108 1.00 93.81 302 GLU A C 1
ATOM 2484 O O . GLU A 1 302 ? 9.431 2.841 19.584 1.00 93.81 302 GLU A O 1
ATOM 2489 N N . ARG A 1 303 ? 8.119 4.659 19.635 1.00 94.00 303 ARG A N 1
ATOM 2490 C CA . ARG A 1 303 ? 8.805 5.273 20.777 1.00 94.00 303 ARG A CA 1
ATOM 2491 C C . ARG A 1 303 ? 8.608 4.451 22.045 1.00 94.00 303 ARG A C 1
ATOM 2493 O O . ARG A 1 303 ? 9.538 4.351 22.844 1.00 94.00 303 ARG A O 1
ATOM 2500 N N . PHE A 1 304 ? 7.410 3.920 22.264 1.00 96.00 304 PHE A N 1
ATOM 2501 C CA . PHE A 1 304 ? 7.145 3.056 23.410 1.00 96.00 304 PHE A CA 1
ATOM 2502 C C . PHE A 1 304 ? 7.851 1.707 23.254 1.00 96.00 304 PHE A C 1
ATOM 2504 O O . PHE A 1 304 ? 8.539 1.293 24.184 1.00 96.00 304 PHE A O 1
ATOM 2511 N N . LEU A 1 305 ? 7.767 1.094 22.066 1.00 95.62 305 LEU A N 1
ATOM 2512 C CA . LEU A 1 305 ? 8.472 -0.142 21.712 1.00 95.62 305 LEU A CA 1
ATOM 2513 C C . LEU A 1 305 ? 9.970 -0.045 22.041 1.00 95.62 305 LEU A C 1
ATOM 2515 O O . LEU A 1 305 ? 10.483 -0.859 22.806 1.00 95.62 305 LEU A O 1
ATOM 2519 N N . LEU A 1 306 ? 10.650 1.001 21.553 1.00 95.06 306 LEU A N 1
ATOM 2520 C CA . LEU A 1 306 ? 12.071 1.228 21.829 1.00 95.06 306 LEU A CA 1
ATOM 2521 C C . LEU A 1 306 ? 12.350 1.389 23.329 1.00 95.06 306 LEU A C 1
ATOM 2523 O O . LEU A 1 306 ? 13.238 0.737 23.871 1.00 95.06 306 LEU A O 1
ATOM 2527 N N . ARG A 1 307 ? 11.580 2.236 24.024 1.00 96.12 307 ARG A N 1
ATOM 2528 C CA . ARG A 1 307 ? 11.778 2.482 25.463 1.00 96.12 307 ARG A CA 1
ATOM 2529 C C . ARG A 1 307 ? 11.599 1.217 26.295 1.00 96.12 307 ARG A C 1
ATOM 2531 O O . ARG A 1 307 ? 12.354 1.002 27.244 1.00 96.12 307 ARG A O 1
ATOM 2538 N N . GLN A 1 308 ? 10.598 0.402 25.971 1.00 97.12 308 GLN A N 1
ATOM 2539 C CA . GLN A 1 308 ? 10.335 -0.828 26.702 1.00 97.12 308 GLN A CA 1
ATOM 2540 C C . GLN A 1 308 ? 11.386 -1.896 26.380 1.00 97.12 308 GLN A C 1
ATOM 2542 O O . GLN A 1 308 ? 11.851 -2.562 27.302 1.00 97.12 308 GLN A O 1
ATOM 2547 N N . TYR A 1 309 ? 11.845 -1.988 25.129 1.00 97.31 309 TYR A N 1
ATOM 2548 C CA . TYR A 1 309 ? 12.985 -2.824 24.754 1.00 97.31 309 TYR A CA 1
ATOM 2549 C C . TYR A 1 309 ? 14.256 -2.439 25.534 1.00 97.31 309 TYR A C 1
ATOM 2551 O O . TYR A 1 309 ? 14.858 -3.281 26.202 1.00 97.31 309 TYR A O 1
ATOM 2559 N N . GLU A 1 310 ? 14.631 -1.154 25.552 1.00 97.44 310 GLU A N 1
ATOM 2560 C CA . GLU A 1 310 ? 15.795 -0.653 26.302 1.00 97.44 310 GLU A CA 1
ATOM 2561 C C . GLU A 1 310 ? 15.681 -0.930 27.808 1.00 97.44 310 GLU A C 1
ATOM 2563 O O . GLU A 1 310 ? 16.654 -1.327 28.462 1.00 97.44 310 GLU A O 1
ATOM 2568 N N . LYS A 1 311 ? 14.480 -0.753 28.372 1.00 97.56 311 LYS A N 1
ATOM 2569 C CA . LYS A 1 311 ? 14.192 -1.092 29.767 1.00 97.56 311 LYS A CA 1
ATOM 2570 C C . LYS A 1 311 ? 14.363 -2.592 30.014 1.00 97.56 311 LYS A C 1
ATOM 2572 O O . LYS A 1 311 ? 15.026 -2.964 30.979 1.00 97.56 311 LYS A O 1
ATOM 2577 N N . ASN A 1 312 ? 13.816 -3.445 29.152 1.00 97.88 312 ASN A N 1
ATOM 2578 C CA . ASN A 1 312 ? 13.919 -4.896 29.276 1.00 97.88 312 ASN A CA 1
ATOM 2579 C C . ASN A 1 312 ? 15.381 -5.370 29.236 1.00 97.88 312 ASN A C 1
ATOM 2581 O O . ASN A 1 312 ? 15.775 -6.218 30.039 1.00 97.88 312 ASN A O 1
ATOM 2585 N N . ILE A 1 313 ? 16.208 -4.773 28.369 1.00 97.94 313 ILE A N 1
ATOM 2586 C CA . ILE A 1 313 ? 17.658 -5.017 28.323 1.00 97.94 313 ILE A CA 1
ATOM 2587 C C . ILE A 1 313 ? 18.321 -4.628 29.648 1.00 97.94 313 ILE A C 1
ATOM 2589 O O . ILE A 1 313 ? 19.071 -5.416 30.231 1.00 97.94 313 ILE A O 1
ATOM 2593 N N . LYS A 1 314 ? 18.034 -3.423 30.153 1.00 98.06 314 LYS A N 1
ATOM 2594 C CA . LYS A 1 314 ? 18.582 -2.927 31.424 1.00 98.06 314 LYS A CA 1
ATOM 2595 C C . LYS A 1 314 ? 18.202 -3.826 32.605 1.00 98.06 314 LYS A C 1
ATOM 2597 O O . LYS A 1 314 ? 19.044 -4.086 33.467 1.00 98.06 314 LYS A O 1
ATOM 2602 N N . ASP A 1 315 ? 16.964 -4.307 32.616 1.00 98.06 315 ASP A N 1
ATOM 2603 C CA . ASP A 1 315 ? 16.406 -5.151 33.673 1.00 98.06 315 ASP A CA 1
ATOM 2604 C C . ASP A 1 315 ? 16.758 -6.642 33.499 1.00 98.06 315 ASP A C 1
ATOM 2606 O O . ASP A 1 315 ? 16.473 -7.445 34.387 1.00 98.06 315 ASP A O 1
ATOM 2610 N N . ARG A 1 316 ? 17.443 -7.010 32.403 1.00 97.12 316 ARG A N 1
ATOM 2611 C CA . ARG A 1 316 ? 17.859 -8.383 32.061 1.00 97.12 316 ARG A CA 1
ATOM 2612 C C . ARG A 1 316 ? 16.684 -9.358 31.925 1.00 97.12 316 ARG A C 1
ATOM 2614 O O . ARG A 1 316 ? 16.767 -10.500 32.376 1.00 97.12 316 ARG A O 1
ATOM 2621 N N . VAL A 1 317 ? 15.600 -8.902 31.302 1.00 97.25 317 VAL A N 1
ATOM 2622 C CA . VAL A 1 317 ? 14.475 -9.758 30.896 1.00 97.25 317 VAL A CA 1
ATOM 2623 C C . VAL A 1 317 ? 14.970 -10.776 29.861 1.00 97.25 317 VAL A C 1
ATOM 2625 O O . VAL A 1 317 ? 15.728 -10.413 28.965 1.00 97.25 317 VAL A O 1
ATOM 2628 N N . GLU A 1 318 ? 14.557 -12.042 29.987 1.00 95.88 318 GLU A N 1
ATOM 2629 C CA . GLU A 1 318 ? 15.022 -13.151 29.131 1.00 95.88 318 GLU A CA 1
ATOM 2630 C C . GLU A 1 318 ? 14.760 -12.897 27.638 1.00 95.88 318 GLU A C 1
ATOM 2632 O O . GLU A 1 318 ? 15.651 -13.100 26.818 1.00 95.88 318 GLU A O 1
ATOM 2637 N N . ASN A 1 319 ? 13.572 -12.379 27.304 1.00 94.88 319 ASN A N 1
ATOM 2638 C CA . ASN A 1 319 ? 13.165 -12.029 25.943 1.00 94.88 319 ASN A CA 1
ATOM 2639 C C . ASN A 1 319 ? 12.871 -10.525 25.858 1.00 94.88 319 ASN A C 1
ATOM 2641 O O . ASN A 1 319 ? 11.719 -10.119 26.011 1.00 94.88 319 ASN A O 1
ATOM 2645 N N . PRO A 1 320 ? 13.889 -9.673 25.651 1.00 96.50 320 PRO A N 1
ATOM 2646 C CA . PRO A 1 320 ? 13.724 -8.230 25.774 1.00 96.50 320 PRO A CA 1
ATOM 2647 C C . PRO A 1 320 ? 12.835 -7.605 24.695 1.00 96.50 320 PRO A C 1
ATOM 2649 O O . PRO A 1 320 ? 12.318 -6.511 24.909 1.00 96.50 320 PRO A O 1
ATOM 2652 N N . THR A 1 321 ? 12.626 -8.295 23.573 1.00 95.94 321 THR A N 1
ATOM 2653 C CA . THR A 1 321 ? 11.717 -7.893 22.489 1.00 95.94 321 THR A CA 1
ATOM 2654 C C . THR A 1 321 ? 10.250 -8.195 22.787 1.00 95.94 321 THR A C 1
ATOM 2656 O O . THR A 1 321 ? 9.385 -7.667 22.099 1.00 95.94 321 THR A O 1
ATOM 2659 N N . ASN A 1 322 ? 9.949 -9.008 23.806 1.00 95.19 322 ASN A N 1
ATOM 2660 C CA . ASN A 1 322 ? 8.574 -9.247 24.228 1.00 95.19 322 ASN A CA 1
ATOM 2661 C C . ASN A 1 322 ? 8.089 -8.049 25.057 1.00 95.19 322 ASN A C 1
ATOM 2663 O O . ASN A 1 322 ? 8.476 -7.876 26.218 1.00 95.19 322 ASN A O 1
ATOM 2667 N N . ILE A 1 323 ? 7.309 -7.178 24.421 1.00 96.69 323 ILE A N 1
ATOM 2668 C CA . ILE A 1 323 ? 6.849 -5.916 24.998 1.00 96.69 323 ILE A CA 1
ATOM 2669 C C . ILE A 1 323 ? 5.475 -6.111 25.634 1.00 96.69 323 ILE A C 1
ATOM 2671 O O . ILE A 1 323 ? 4.526 -6.531 24.980 1.00 96.69 323 ILE A O 1
ATOM 2675 N N . GLU A 1 324 ? 5.365 -5.761 26.913 1.00 94.69 324 GLU A N 1
ATOM 2676 C CA . GLU A 1 324 ? 4.086 -5.693 27.617 1.00 94.69 324 GLU A CA 1
ATOM 2677 C C . GLU A 1 324 ? 3.513 -4.277 27.497 1.00 94.69 324 GLU A C 1
ATOM 2679 O O . GLU A 1 324 ? 4.157 -3.299 27.891 1.00 94.69 324 GLU A O 1
ATOM 2684 N N . TYR A 1 325 ? 2.296 -4.169 26.964 1.00 96.81 325 TYR A N 1
ATOM 2685 C CA . TYR A 1 325 ? 1.566 -2.905 26.873 1.00 96.81 325 TYR A CA 1
ATOM 2686 C C . TYR A 1 325 ? 0.554 -2.803 28.022 1.00 96.81 325 TYR A C 1
ATOM 2688 O O . TYR A 1 325 ? -0.083 -3.806 28.352 1.00 96.81 325 TYR A O 1
ATOM 2696 N N . PRO A 1 326 ? 0.388 -1.621 28.645 1.00 97.19 326 PRO A N 1
ATOM 2697 C CA . PRO A 1 326 ? -0.606 -1.430 29.697 1.00 97.19 326 PRO A CA 1
ATOM 2698 C C . PRO A 1 326 ? -2.029 -1.703 29.198 1.00 97.19 326 PRO A C 1
ATOM 2700 O O . PRO A 1 326 ? -2.392 -1.263 28.109 1.00 97.19 326 PRO A O 1
ATOM 2703 N N . GLU A 1 327 ? -2.835 -2.382 30.016 1.00 97.69 327 GLU A N 1
ATOM 2704 C CA . GLU A 1 327 ? -4.264 -2.550 29.747 1.00 97.69 327 GLU A CA 1
ATOM 2705 C C . GLU A 1 327 ? -4.992 -1.204 29.856 1.00 97.69 327 GLU A C 1
ATOM 2707 O O . GLU A 1 327 ? -4.790 -0.438 30.801 1.00 97.69 327 GLU A O 1
ATOM 2712 N N . ILE A 1 328 ? -5.870 -0.951 28.893 1.00 98.00 328 ILE A N 1
ATOM 2713 C CA . ILE A 1 328 ? -6.826 0.147 28.870 1.00 98.00 328 ILE A CA 1
ATOM 2714 C C . ILE A 1 328 ? -8.197 -0.459 29.142 1.00 98.00 328 ILE A C 1
ATOM 2716 O O . ILE A 1 328 ? -8.606 -1.406 28.475 1.00 98.00 328 ILE A O 1
ATOM 2720 N N . SER A 1 329 ? -8.908 0.082 30.127 1.00 97.00 329 SER A N 1
ATOM 2721 C CA . SER A 1 329 ? -10.251 -0.362 30.499 1.00 97.00 329 SER A CA 1
ATOM 2722 C C . SER A 1 329 ? -11.121 0.827 30.891 1.00 97.00 329 SER A C 1
ATOM 2724 O O . SER A 1 329 ? -10.619 1.865 31.321 1.00 97.00 329 SER A O 1
ATOM 2726 N N . GLY A 1 330 ? -12.436 0.679 30.724 1.00 95.88 330 GLY A N 1
ATOM 2727 C CA . GLY A 1 330 ? -13.407 1.711 31.096 1.00 95.88 330 GLY A CA 1
ATOM 2728 C C . GLY A 1 330 ? -13.441 2.935 30.177 1.00 95.88 330 GLY A C 1
ATOM 2729 O O . GLY A 1 330 ? -14.109 3.901 30.528 1.00 95.88 330 GLY A O 1
ATOM 2730 N N . ALA A 1 331 ? -12.758 2.892 29.029 1.00 97.56 331 ALA A N 1
ATOM 2731 C CA . ALA A 1 331 ? -12.842 3.945 28.025 1.00 97.56 331 ALA A CA 1
ATOM 2732 C C . ALA A 1 331 ? -14.241 3.974 27.391 1.00 97.56 331 ALA A C 1
ATOM 2734 O O . ALA A 1 331 ? -14.840 2.930 27.114 1.00 97.56 331 ALA A O 1
ATOM 2735 N N . VAL A 1 332 ? -14.744 5.176 27.131 1.00 97.94 332 VAL A N 1
ATOM 2736 C CA . VAL A 1 332 ? -16.023 5.419 26.464 1.00 97.94 332 VAL A CA 1
ATOM 2737 C C . VAL A 1 332 ? -15.765 6.071 25.113 1.00 97.94 332 VAL A C 1
ATOM 2739 O O . VAL A 1 332 ? -15.059 7.074 25.012 1.00 97.94 332 VAL A O 1
ATOM 2742 N N . LEU A 1 333 ? -16.364 5.503 24.070 1.00 98.00 333 LEU A N 1
ATOM 2743 C CA . LEU A 1 333 ? -16.329 6.030 22.714 1.00 98.00 333 LEU A CA 1
ATOM 2744 C C . LEU A 1 333 ? -17.655 6.733 22.411 1.00 98.00 333 LEU A C 1
ATOM 2746 O O . LEU A 1 333 ? -18.724 6.129 22.494 1.00 98.00 333 LEU A O 1
ATOM 2750 N N . THR A 1 334 ? -17.582 8.010 22.051 1.00 97.81 334 THR A N 1
ATOM 2751 C CA . THR A 1 334 ? -18.720 8.805 21.587 1.00 97.81 334 THR A CA 1
ATOM 2752 C C . THR A 1 334 ? -18.733 8.817 20.067 1.00 97.81 334 THR A C 1
ATOM 2754 O O . THR A 1 334 ? -17.777 9.254 19.434 1.00 97.81 334 THR A O 1
ATOM 2757 N N . LEU A 1 335 ? -19.818 8.327 19.481 1.00 97.31 335 LEU A N 1
ATOM 2758 C CA . LEU A 1 335 ? -20.065 8.269 18.048 1.00 97.31 335 LEU A CA 1
ATOM 2759 C C . LEU A 1 335 ? -20.898 9.483 17.641 1.00 97.31 335 LEU A C 1
ATOM 2761 O O . LEU A 1 335 ? -22.053 9.603 18.052 1.00 97.31 335 LEU A O 1
ATOM 2765 N N . ASN A 1 336 ? -20.316 10.367 16.834 1.00 96.19 336 ASN A N 1
ATOM 2766 C CA . ASN A 1 336 ? -20.972 11.571 16.327 1.00 96.19 336 ASN A CA 1
ATOM 2767 C C . ASN A 1 336 ? -21.260 11.448 14.825 1.00 96.19 336 ASN A C 1
ATOM 2769 O O . ASN A 1 336 ? -20.501 10.830 14.078 1.00 96.19 336 ASN A O 1
ATOM 2773 N N . GLY A 1 337 ? -22.332 12.096 14.368 1.00 94.00 337 GLY A N 1
ATOM 2774 C CA . GLY A 1 337 ? -22.636 12.218 12.936 1.00 94.00 337 GLY A CA 1
ATOM 2775 C C . GLY A 1 337 ? -23.363 11.023 12.308 1.00 94.00 337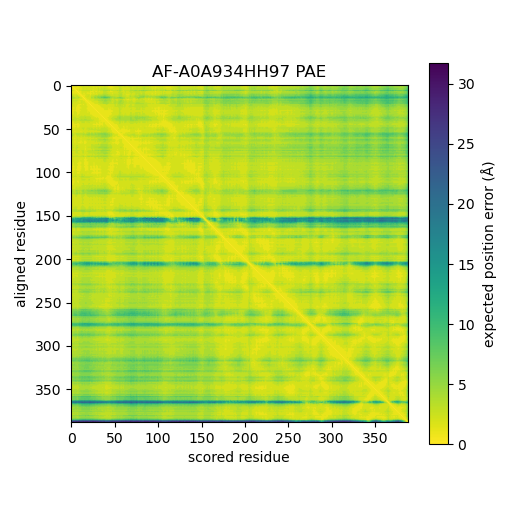 GLY A C 1
ATOM 2776 O O . GLY A 1 337 ? -23.565 11.024 11.094 1.00 94.00 337 GLY A O 1
ATOM 2777 N N . LEU A 1 338 ? -23.791 10.049 13.115 1.00 94.94 338 LEU A N 1
ATOM 2778 C CA . LEU A 1 338 ? -24.749 9.023 12.703 1.00 94.94 338 LEU A CA 1
ATOM 2779 C C . LEU A 1 338 ? -26.170 9.589 12.644 1.00 94.94 338 LEU A C 1
ATOM 2781 O O . LEU A 1 338 ? -26.549 10.433 13.456 1.00 94.94 338 LEU A O 1
ATOM 2785 N N . ALA A 1 339 ? -26.959 9.106 11.690 1.00 95.19 339 ALA A N 1
ATOM 2786 C CA . ALA A 1 339 ? -28.393 9.343 11.655 1.00 95.19 339 ALA A CA 1
ATOM 2787 C C . ALA A 1 339 ? -29.106 8.627 12.817 1.00 95.19 339 ALA A C 1
ATOM 2789 O O . ALA A 1 339 ? -28.604 7.656 13.381 1.00 95.19 339 ALA A O 1
ATOM 2790 N N . ASP A 1 340 ? -30.306 9.094 13.161 1.00 95.94 340 ASP A N 1
ATOM 2791 C CA . ASP A 1 340 ? -31.155 8.396 14.126 1.00 95.94 340 ASP A CA 1
ATOM 2792 C C . ASP A 1 340 ? -31.525 7.004 13.591 1.00 95.94 340 ASP A C 1
ATOM 2794 O O . ASP A 1 340 ? -31.967 6.866 12.445 1.00 95.94 340 ASP A O 1
ATOM 2798 N N . GLY A 1 341 ? -31.392 5.972 14.424 1.00 95.56 341 GLY A N 1
ATOM 2799 C CA . GLY A 1 341 ? -31.659 4.600 14.003 1.00 95.56 341 GLY A CA 1
ATOM 2800 C C . GLY A 1 341 ? -31.177 3.529 14.975 1.00 95.56 341 GLY A C 1
ATOM 2801 O O . GLY A 1 341 ? -30.596 3.814 16.024 1.00 95.56 341 GLY A O 1
ATOM 2802 N N . GLU A 1 342 ? -31.439 2.279 14.602 1.00 96.81 342 GLU A N 1
ATOM 2803 C CA . GLU A 1 342 ? -30.922 1.092 15.281 1.00 96.81 342 GLU A CA 1
ATOM 2804 C C . GLU A 1 342 ? -29.726 0.544 14.501 1.00 96.81 342 GLU A C 1
ATOM 2806 O O . GLU A 1 342 ? -29.784 0.361 13.281 1.00 96.81 342 GLU A O 1
ATOM 2811 N N . TYR A 1 343 ? -28.643 0.271 15.219 1.00 97.75 343 TYR A N 1
ATOM 2812 C CA . TYR A 1 343 ? -27.365 -0.144 14.667 1.00 97.75 343 TYR A CA 1
ATOM 2813 C C . TYR A 1 343 ? -26.861 -1.401 15.364 1.00 97.75 343 TYR A C 1
ATOM 2815 O O . TYR A 1 343 ? -27.018 -1.568 16.572 1.00 97.75 343 TYR A O 1
ATOM 2823 N N . THR A 1 344 ? -26.192 -2.255 14.598 1.00 98.00 344 THR A N 1
ATOM 2824 C CA . THR A 1 344 ? -25.365 -3.334 15.135 1.00 98.00 344 THR A CA 1
ATOM 2825 C C . THR A 1 344 ? -23.929 -2.843 15.253 1.00 98.00 344 THR A C 1
ATOM 2827 O O . THR A 1 344 ? -23.380 -2.257 14.317 1.00 98.00 344 THR A O 1
ATOM 2830 N N . VAL A 1 345 ? -23.341 -3.085 16.418 1.00 98.25 345 VAL A N 1
ATOM 2831 C CA . VAL A 1 345 ? -21.965 -2.740 16.758 1.00 98.25 345 VAL A CA 1
ATOM 2832 C C . VAL A 1 345 ? -21.190 -4.035 16.946 1.00 98.25 345 VAL A C 1
ATOM 2834 O O . VAL A 1 345 ? -21.563 -4.862 17.776 1.00 98.25 345 VAL A O 1
ATOM 2837 N N . GLU A 1 346 ? -20.118 -4.214 16.186 1.00 98.50 346 GLU A N 1
ATOM 2838 C CA . GLU A 1 346 ? -19.225 -5.365 16.293 1.00 98.50 346 GLU A CA 1
ATOM 2839 C C . GLU A 1 346 ? -17.830 -4.893 16.680 1.00 98.50 346 GLU A C 1
ATOM 2841 O O . GLU A 1 346 ? -17.227 -4.081 15.974 1.00 98.50 346 GLU A O 1
ATOM 2846 N N . TRP A 1 347 ? -17.309 -5.432 17.778 1.00 98.69 347 TRP A N 1
ATOM 2847 C CA . TRP A 1 347 ? -15.924 -5.246 18.195 1.00 98.69 347 TRP A CA 1
ATOM 2848 C C . TRP A 1 347 ? -15.078 -6.408 17.695 1.00 98.69 347 TRP A C 1
ATOM 2850 O O . TRP A 1 347 ? -15.456 -7.564 17.873 1.00 98.69 347 TRP A O 1
ATOM 2860 N N . TRP A 1 348 ? -13.929 -6.102 17.108 1.00 98.75 348 TRP A N 1
ATOM 2861 C CA . TRP A 1 348 ? -13.061 -7.057 16.431 1.00 98.75 348 TRP A CA 1
ATOM 2862 C C . TRP A 1 348 ? -11.671 -7.071 17.061 1.00 98.75 348 TRP A C 1
ATOM 2864 O O . TRP A 1 348 ? -11.101 -6.017 17.363 1.00 98.75 348 TRP A O 1
ATOM 2874 N N . ASP A 1 349 ? -11.120 -8.273 17.208 1.00 98.56 349 ASP A N 1
ATOM 2875 C CA . ASP A 1 349 ? -9.705 -8.483 17.488 1.00 98.56 349 ASP A CA 1
ATOM 2876 C C . ASP A 1 349 ? -8.900 -8.175 16.217 1.00 98.56 349 ASP A C 1
ATOM 2878 O O . ASP A 1 349 ? -9.115 -8.767 15.156 1.00 98.56 349 ASP A O 1
ATOM 2882 N N . THR A 1 350 ? -7.983 -7.213 16.309 1.00 98.62 350 THR A N 1
ATOM 2883 C CA . THR A 1 350 ? -7.215 -6.694 15.167 1.00 98.62 350 THR A CA 1
ATOM 2884 C C . THR A 1 350 ? -6.135 -7.653 14.674 1.00 98.62 350 THR A C 1
ATOM 2886 O O . THR A 1 350 ? -5.590 -7.442 13.588 1.00 98.62 350 THR A O 1
ATOM 2889 N N . MET A 1 351 ? -5.817 -8.692 15.447 1.00 97.94 351 MET A N 1
ATOM 2890 C CA . MET A 1 351 ? -4.814 -9.699 15.125 1.00 97.94 351 MET A CA 1
ATOM 2891 C C . MET A 1 351 ? -5.456 -10.938 14.502 1.00 97.94 351 MET A C 1
ATOM 2893 O O . MET A 1 351 ? -5.033 -11.393 13.439 1.00 97.94 351 MET A O 1
ATOM 2897 N N . THR A 1 352 ? -6.485 -11.488 15.152 1.00 97.94 352 THR A N 1
ATOM 2898 C CA . THR A 1 352 ? -7.138 -12.735 14.720 1.00 97.94 352 THR A CA 1
ATOM 2899 C C . THR A 1 352 ? -8.237 -12.494 13.695 1.00 97.94 352 THR A C 1
ATOM 2901 O O . THR A 1 352 ? -8.491 -13.366 12.863 1.00 97.94 352 THR A O 1
ATOM 2904 N N . GLY A 1 353 ? -8.877 -11.321 13.734 1.00 97.81 353 GLY A N 1
ATOM 2905 C CA . GLY A 1 353 ? -10.058 -11.028 12.927 1.00 97.81 353 GLY A CA 1
ATOM 2906 C C . GLY A 1 353 ? -11.338 -11.653 13.473 1.00 97.81 353 GLY A C 1
ATOM 2907 O O . GLY A 1 353 ? -12.319 -11.758 12.743 1.00 97.81 353 GLY A O 1
ATOM 2908 N N . GLU A 1 354 ? -11.344 -12.102 14.727 1.00 98.25 354 GLU A N 1
ATOM 2909 C CA . GLU A 1 354 ? -12.543 -12.622 15.381 1.00 98.25 354 GLU A CA 1
ATOM 2910 C C . GLU A 1 354 ? -13.380 -11.487 15.984 1.00 98.25 354 GLU A C 1
ATOM 2912 O O . GLU A 1 354 ? -12.853 -10.508 16.519 1.00 98.25 354 GLU A O 1
ATOM 2917 N N . ILE A 1 355 ? -14.706 -11.637 15.935 1.00 98.50 355 ILE A N 1
ATOM 2918 C CA . ILE A 1 355 ? -15.623 -10.749 16.652 1.00 98.50 355 ILE A CA 1
ATOM 2919 C C . ILE A 1 355 ? -15.532 -11.070 18.147 1.00 98.50 355 ILE A C 1
ATOM 2921 O O . ILE A 1 355 ? -15.843 -12.180 18.579 1.00 98.50 355 ILE A O 1
ATOM 2925 N N . ILE A 1 356 ? -15.147 -10.075 18.940 1.00 98.25 356 ILE A N 1
ATOM 2926 C CA . ILE A 1 356 ? -15.066 -10.137 20.402 1.00 98.25 356 ILE A CA 1
ATOM 2927 C C . ILE A 1 356 ? -16.470 -10.077 21.006 1.00 98.25 356 ILE A C 1
ATOM 2929 O O . ILE A 1 356 ? -16.821 -10.871 21.878 1.00 98.25 356 ILE A O 1
ATOM 2933 N N . THR A 1 357 ? -17.276 -9.111 20.561 1.00 97.94 357 THR A N 1
ATOM 2934 C CA . THR A 1 357 ? -18.664 -8.954 20.999 1.00 97.94 357 THR A CA 1
ATOM 2935 C C . THR A 1 357 ? -19.491 -8.225 19.947 1.00 97.94 357 THR A C 1
ATOM 2937 O O . THR A 1 357 ? -18.973 -7.401 19.191 1.00 97.94 357 THR A O 1
ATOM 2940 N N . THR A 1 358 ? -20.791 -8.511 19.946 1.00 98.19 358 THR A N 1
ATOM 2941 C CA . THR A 1 358 ? -21.796 -7.814 19.145 1.00 98.19 358 THR A CA 1
ATOM 2942 C C . THR A 1 358 ? -22.841 -7.223 20.081 1.00 98.19 358 THR A C 1
ATOM 2944 O O . THR A 1 358 ? -23.394 -7.932 20.925 1.00 98.19 358 THR A O 1
ATOM 2947 N N . GLU A 1 359 ? -23.139 -5.938 19.929 1.00 97.19 359 GLU A N 1
ATOM 2948 C CA . GLU A 1 359 ? -24.157 -5.235 20.709 1.00 97.19 359 GLU A CA 1
ATOM 2949 C C . GLU A 1 359 ? -25.078 -4.396 19.816 1.00 97.19 359 GLU A C 1
ATOM 2951 O O . GLU A 1 359 ? -24.779 -4.123 18.654 1.00 97.19 359 GLU A O 1
ATOM 2956 N N . GLN A 1 360 ? -26.245 -4.040 20.350 1.00 96.88 360 GLN A N 1
ATOM 2957 C CA . GLN A 1 360 ? -27.209 -3.177 19.673 1.00 96.88 360 GLN A CA 1
ATOM 2958 C C . GLN A 1 360 ? -27.072 -1.755 20.203 1.00 96.88 360 GLN A C 1
ATOM 2960 O O . GLN A 1 360 ? -26.973 -1.546 21.414 1.00 96.88 360 GLN A O 1
ATOM 2965 N N . LEU A 1 361 ? -27.116 -0.787 19.298 1.00 96.50 361 LEU A N 1
ATOM 2966 C CA . LEU A 1 361 ? -26.993 0.630 19.595 1.00 96.50 361 LEU A CA 1
ATOM 2967 C C . LEU A 1 361 ? -28.195 1.379 19.030 1.00 96.50 361 LEU A C 1
ATOM 2969 O O . LEU A 1 361 ? -28.506 1.273 17.848 1.00 96.50 361 LEU A O 1
ATOM 2973 N N . ILE A 1 362 ? -28.847 2.174 19.874 1.00 95.75 362 ILE A N 1
ATOM 2974 C CA . ILE A 1 362 ? -29.879 3.113 19.438 1.00 95.75 362 ILE A CA 1
ATOM 2975 C C . ILE A 1 362 ? -29.243 4.496 19.393 1.00 95.75 362 ILE A C 1
ATOM 2977 O O . ILE A 1 362 ? -28.834 5.026 20.428 1.00 95.75 362 ILE A O 1
ATOM 2981 N N . VAL A 1 363 ? -29.185 5.082 18.202 1.00 95.56 363 VAL A N 1
ATOM 2982 C CA . VAL A 1 363 ? -28.793 6.478 18.014 1.00 95.56 363 VAL A CA 1
ATOM 2983 C C . VAL A 1 363 ? -30.066 7.315 18.008 1.00 95.56 363 VAL A C 1
ATOM 2985 O O . VAL A 1 363 ? -30.963 7.100 17.193 1.00 95.56 363 VAL A O 1
ATOM 2988 N N . ALA A 1 364 ? -30.158 8.242 18.960 1.00 89.88 364 ALA A N 1
ATOM 2989 C CA . ALA A 1 364 ? -31.247 9.203 19.060 1.00 89.88 364 ALA A CA 1
ATOM 2990 C C . ALA A 1 364 ? -30.666 10.585 19.381 1.00 89.88 364 ALA A C 1
ATOM 2992 O O . ALA A 1 364 ? -30.298 10.872 20.523 1.00 89.88 364 ALA A O 1
ATOM 2993 N N . GLY A 1 365 ? -30.591 11.449 18.373 1.00 85.00 365 GLY A N 1
ATOM 2994 C CA . GLY A 1 365 ? -29.969 12.763 18.442 1.00 85.00 365 GLY A CA 1
ATOM 2995 C C . GLY A 1 365 ? -28.552 12.783 17.866 1.00 85.00 365 GLY A C 1
ATOM 2996 O O . GLY A 1 365 ? -28.175 11.974 17.033 1.00 85.00 365 GLY A O 1
ATOM 2997 N N . ALA A 1 366 ? -27.757 13.766 18.290 1.00 79.25 366 ALA A N 1
ATOM 2998 C CA . ALA A 1 366 ? -26.489 14.083 17.628 1.00 79.25 366 ALA A CA 1
ATOM 2999 C C . ALA A 1 366 ? -25.324 13.121 17.943 1.00 79.25 366 ALA A C 1
ATOM 3001 O O . ALA A 1 366 ? -24.304 13.179 17.256 1.00 79.25 366 ALA A O 1
ATOM 3002 N N . ALA A 1 367 ? -25.449 12.289 18.983 1.00 91.19 367 ALA A N 1
ATOM 3003 C CA . ALA A 1 367 ? -24.378 11.411 19.439 1.00 91.19 367 ALA A CA 1
ATOM 3004 C C . ALA A 1 367 ? -24.912 10.183 20.186 1.00 91.19 367 ALA A C 1
ATOM 3006 O O . ALA A 1 367 ? -25.963 10.245 20.829 1.00 91.19 367 ALA A O 1
ATOM 3007 N N . ALA A 1 368 ? -24.142 9.098 20.165 1.00 95.00 368 ALA A N 1
ATOM 3008 C CA . ALA A 1 368 ? -24.355 7.922 21.002 1.00 95.00 368 ALA A CA 1
ATOM 3009 C C . ALA A 1 368 ? -23.034 7.482 21.644 1.00 95.00 368 ALA A C 1
ATOM 3011 O O . ALA A 1 368 ? -21.977 7.631 21.040 1.00 95.00 368 ALA A O 1
ATOM 3012 N N . SER A 1 369 ? -23.077 6.941 22.861 1.00 95.88 369 SER A N 1
ATOM 3013 C CA . SER A 1 369 ? -21.876 6.496 23.577 1.00 95.88 369 SER A CA 1
ATOM 3014 C C . SER A 1 369 ? -21.891 4.988 23.772 1.00 95.88 369 SER A C 1
ATOM 3016 O O . SER A 1 369 ? -22.923 4.421 24.134 1.00 95.88 369 SER A O 1
ATOM 3018 N N . ILE A 1 370 ? -20.736 4.358 23.582 1.00 96.81 370 ILE A N 1
ATOM 3019 C CA . ILE A 1 370 ? -20.522 2.926 23.801 1.00 96.81 370 ILE A CA 1
ATOM 3020 C C . ILE A 1 370 ? -19.279 2.704 24.662 1.00 96.81 370 ILE A C 1
ATOM 3022 O O . ILE A 1 370 ? -18.319 3.473 24.602 1.00 96.81 370 ILE A O 1
ATOM 3026 N N . ASN A 1 371 ? -19.302 1.655 25.481 1.00 97.50 371 ASN A N 1
ATOM 3027 C CA . ASN A 1 371 ? -18.134 1.276 26.270 1.00 97.50 371 ASN A CA 1
ATOM 3028 C C . ASN A 1 371 ? -17.163 0.501 25.383 1.00 97.50 371 ASN A C 1
ATOM 3030 O O . ASN A 1 371 ? -17.561 -0.440 24.701 1.00 97.50 371 ASN A O 1
ATOM 3034 N N . VAL A 1 372 ? -15.889 0.867 25.428 1.00 98.06 372 VAL A N 1
ATOM 3035 C CA . VAL A 1 372 ? -14.832 0.142 24.725 1.00 98.06 372 VAL A CA 1
ATOM 3036 C C . VAL A 1 372 ? -14.445 -1.085 25.564 1.00 98.06 372 VAL A C 1
ATOM 3038 O O . VAL A 1 372 ? -14.165 -0.928 26.760 1.00 98.06 372 VAL A O 1
ATOM 3041 N N . PRO A 1 373 ? -14.423 -2.307 24.994 1.00 97.94 373 PRO A N 1
ATOM 3042 C CA . PRO A 1 373 ? -13.883 -3.485 25.671 1.00 97.94 373 PRO A CA 1
ATOM 3043 C C . PRO A 1 373 ? -12.448 -3.246 26.146 1.00 97.94 373 PRO A C 1
ATOM 3045 O O . PRO A 1 373 ? -11.717 -2.488 25.519 1.00 97.94 373 PRO A O 1
ATOM 3048 N N . SER A 1 374 ? -12.017 -3.894 27.232 1.00 97.94 374 SER A N 1
ATOM 3049 C CA . SER A 1 374 ? -10.624 -3.771 27.678 1.00 97.94 374 SER A CA 1
ATOM 3050 C C . SER A 1 374 ? -9.649 -4.336 26.641 1.00 97.94 374 SER A C 1
ATOM 3052 O O . SER A 1 374 ? -9.917 -5.382 26.050 1.00 97.94 374 SER A O 1
ATOM 3054 N N . PHE A 1 375 ? -8.505 -3.678 26.449 1.00 98.12 375 PHE A N 1
ATOM 3055 C CA . PHE A 1 375 ? -7.484 -4.079 25.474 1.00 98.12 375 PHE A CA 1
ATOM 3056 C C . PHE A 1 375 ? -6.093 -3.561 25.855 1.00 98.12 375 PHE A C 1
ATOM 3058 O O . PHE A 1 375 ? -5.963 -2.668 26.689 1.00 98.12 375 PHE A O 1
ATOM 3065 N N . THR A 1 376 ? -5.039 -4.101 25.240 1.00 97.94 376 THR A N 1
ATOM 3066 C CA . THR A 1 376 ? -3.642 -3.690 25.497 1.00 97.94 376 THR A CA 1
ATOM 3067 C C . THR A 1 376 ? -3.000 -2.953 24.321 1.00 97.94 376 THR A C 1
ATOM 3069 O O . THR A 1 376 ? -2.238 -2.010 24.531 1.00 97.94 376 THR A O 1
ATOM 3072 N N . THR A 1 377 ? -3.292 -3.363 23.082 1.00 98.06 377 THR A N 1
ATOM 3073 C CA . THR A 1 377 ? -2.718 -2.765 21.864 1.00 98.06 377 THR A CA 1
ATOM 3074 C C . THR A 1 377 ? -3.759 -1.944 21.122 1.00 98.06 377 THR A C 1
ATOM 3076 O O . THR A 1 377 ? -3.665 -0.717 21.088 1.00 98.06 377 THR A O 1
ATOM 3079 N N . ASP A 1 378 ? -4.771 -2.601 20.571 1.00 98.69 378 ASP A N 1
ATOM 3080 C CA . ASP A 1 378 ? -5.783 -2.006 19.715 1.00 98.69 378 ASP A CA 1
ATOM 3081 C C . ASP A 1 378 ? -6.994 -2.934 19.520 1.00 98.69 378 ASP A C 1
ATOM 3083 O O . ASP A 1 378 ? -6.950 -4.120 19.839 1.00 98.69 378 ASP A O 1
ATOM 3087 N N . LEU A 1 379 ? -8.082 -2.356 19.017 1.00 98.69 379 LEU A N 1
ATOM 3088 C CA . LEU A 1 379 ? -9.350 -2.991 18.663 1.00 98.69 379 LEU A CA 1
ATOM 3089 C C . LEU A 1 379 ? -9.877 -2.360 17.371 1.00 98.69 379 LEU A C 1
ATOM 3091 O O . LEU A 1 379 ? -9.565 -1.206 17.064 1.00 98.69 379 LEU A O 1
ATOM 3095 N N . ALA A 1 380 ? -10.736 -3.069 16.647 1.00 98.75 380 ALA A N 1
ATOM 3096 C CA . ALA A 1 380 ? -11.499 -2.489 15.545 1.00 98.75 380 ALA A CA 1
ATOM 3097 C C . ALA A 1 380 ? -13.006 -2.550 15.812 1.00 98.75 380 ALA A C 1
ATOM 3099 O O . ALA A 1 380 ? -13.482 -3.372 16.595 1.00 98.75 380 ALA A O 1
ATOM 3100 N N . LEU A 1 381 ? -13.752 -1.644 15.183 1.00 98.12 381 LEU A N 1
ATOM 3101 C CA . LEU A 1 381 ? -15.183 -1.469 15.400 1.00 98.12 381 LEU A CA 1
ATOM 3102 C C . LEU A 1 381 ? -15.912 -1.274 14.074 1.00 98.12 381 LEU A C 1
ATOM 3104 O O . LEU A 1 381 ? -15.646 -0.303 13.361 1.00 98.12 381 LEU A O 1
ATOM 3108 N N . LYS A 1 382 ? -16.912 -2.118 13.809 1.00 97.94 382 LYS A N 1
ATOM 3109 C CA . LYS A 1 382 ? -17.931 -1.837 12.793 1.00 97.94 382 LYS A CA 1
ATOM 3110 C C . LYS A 1 382 ? -19.205 -1.353 13.454 1.00 97.94 382 LYS A C 1
ATOM 3112 O O . LYS A 1 382 ? -19.698 -1.979 14.388 1.00 97.94 382 LYS A O 1
ATOM 3117 N N .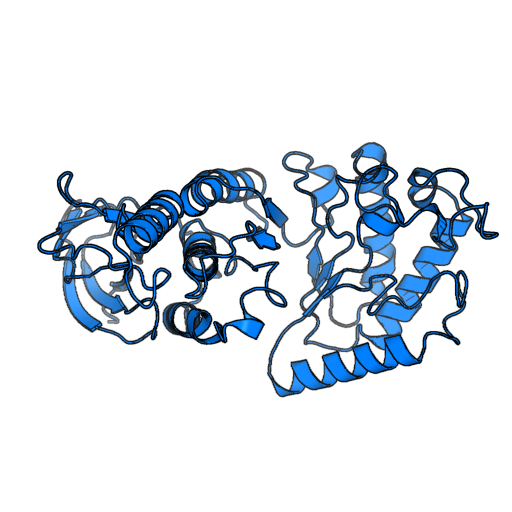 VAL A 1 383 ? -19.767 -0.281 12.913 1.00 97.19 383 VAL A N 1
ATOM 3118 C CA . VAL A 1 383 ? -21.145 0.129 13.189 1.00 97.19 383 VAL A CA 1
ATOM 3119 C C . VAL A 1 383 ? -21.877 0.146 11.862 1.00 97.19 383 VAL A C 1
ATOM 3121 O O . VAL A 1 383 ? -21.408 0.788 10.921 1.00 97.19 383 VAL A O 1
ATOM 3124 N N . SER A 1 384 ? -22.983 -0.584 11.780 1.00 95.94 384 SER A N 1
ATOM 3125 C CA . SER A 1 384 ? -23.809 -0.671 10.573 1.00 95.94 384 SER A CA 1
ATOM 3126 C C . SER A 1 384 ? -25.290 -0.695 10.961 1.00 95.94 384 SER A C 1
ATOM 3128 O O . SER A 1 384 ? -25.612 -1.176 12.053 1.00 95.94 384 SER A O 1
ATOM 3130 N N . PRO A 1 385 ? -26.212 -0.200 10.118 1.00 95.44 385 PRO A N 1
ATOM 3131 C CA . PRO A 1 385 ? -27.638 -0.234 10.425 1.00 95.44 385 PRO A CA 1
ATOM 3132 C C . PRO A 1 385 ? -28.122 -1.673 10.614 1.00 95.44 385 PRO A C 1
ATOM 3134 O O . PRO A 1 385 ? -27.671 -2.584 9.912 1.00 95.44 385 PRO A O 1
ATOM 3137 N N . VAL A 1 386 ? -29.069 -1.892 11.528 1.00 93.12 386 VAL A N 1
ATOM 3138 C CA . VAL A 1 386 ? -29.774 -3.179 11.601 1.00 93.12 386 VAL A CA 1
ATOM 3139 C C . VAL A 1 386 ? -30.494 -3.389 10.269 1.00 93.12 386 VAL A C 1
ATOM 3141 O O . VAL A 1 386 ? -31.304 -2.561 9.853 1.00 93.12 386 VAL A O 1
ATOM 3144 N N . SER A 1 387 ? -30.169 -4.477 9.568 1.00 75.00 387 SER A N 1
ATOM 3145 C CA . SER A 1 387 ? -30.846 -4.825 8.317 1.00 75.00 387 SER A CA 1
ATOM 3146 C C . SER A 1 387 ? -32.341 -5.024 8.589 1.00 75.00 387 SER A C 1
ATOM 3148 O O . SER A 1 387 ? -32.696 -5.816 9.463 1.00 75.00 387 SER A O 1
ATOM 3150 N N . ALA A 1 388 ? -33.192 -4.283 7.873 1.00 42.25 388 ALA A N 1
ATOM 3151 C CA . ALA A 1 388 ? -34.649 -4.365 7.991 1.00 42.25 388 ALA A CA 1
ATOM 3152 C C . ALA A 1 388 ? -35.226 -5.691 7.472 1.00 42.25 388 ALA A C 1
ATOM 3154 O O . ALA A 1 388 ? -34.688 -6.221 6.469 1.00 42.25 388 ALA A O 1
#